Protein AF-0000000071462629 (afdb_homodimer)

Sequence (554 aa):
MDRSAEFRRWKAQCLSKADLSRKGDVDEDVVDLVQLLNEREQFFTTSSCAGRIILLDGNINGIEVQKKNCCWLLVTHRPCVKDDMIAALKKANGDAILKFEPFVLHVQCQQLQDAQILHSVAVDSGFRNSGITVGKRGKIMLAVRSTHGLEVPLSHEGKLMVTEEYIDFLLKIANQKMEENKKRIERFYNCLQHALERETITNSHSKEKINEKNNPYSHRTAFESWIPCHPAALVVLTTRSHASAFMDILNAFFSIISFMASPQFFFLSSPLTVCHIMDRSAEFRRWKAQCLSKADLSRKGDVDEDVVDLVQLLNEREQFFTTSSCAGRIILLDGNINGIEVQKKNCCWLLVTHRPCVKDDMIAALKKANGDAILKFEPFVLHVQCQQLQDAQILHSVAVDSGFRNSGITVGKRGKIMLAVRSTHGLEVPLSHEGKLMVTEEYIDFLLKIANQKMEENKKRIERFYNCLQHALERETITNSHSKEKINEKNNPYSHRTAFESWIPCHPAALVVLTTRSHASAFMDILNAFFSIISFMASPQFFFLSSPLTVCHI

InterPro domains:
  IPR003827 tRNA wybutosine-synthesizing protein [PF02676] (10-193)
  IPR036602 tRNA wybutosine-synthesizing-like superfamily [G3DSA:3.30.1960.10] (1-204)
  IPR036602 tRNA wybutosine-synthesizing-like superfamily [SSF111278] (6-193)

Structure (mmCIF, N/CA/C/O backbone):
data_AF-0000000071462629-model_v1
#
loop_
_entity.id
_entity.type
_entity.pdbx_description
1 polymer 'tRNA wybutosine-synthesizing protein 3 homolog'
#
loop_
_atom_site.group_PDB
_atom_site.id
_atom_site.type_symbol
_atom_site.label_atom_id
_atom_site.label_alt_id
_atom_site.label_comp_id
_atom_site.label_asym_id
_atom_site.label_entity_id
_atom_site.label_seq_id
_atom_site.pdbx_PDB_ins_code
_atom_site.Cartn_x
_atom_site.Cartn_y
_atom_site.Cartn_z
_atom_site.occupancy
_atom_site.B_iso_or_equiv
_atom_site.auth_seq_id
_atom_site.auth_comp_id
_atom_site.auth_asym_id
_atom_site.auth_atom_id
_atom_site.pdbx_PDB_model_num
ATOM 1 N N . MET A 1 1 ? 4.844 23.297 24.375 1 53.97 1 MET A N 1
ATOM 2 C CA . MET A 1 1 ? 6.168 22.75 24.109 1 53.97 1 MET A CA 1
ATOM 3 C C . MET A 1 1 ? 6.617 23.094 22.688 1 53.97 1 MET A C 1
ATOM 5 O O . MET A 1 1 ? 5.789 23.234 21.781 1 53.97 1 MET A O 1
ATOM 9 N N . ASP A 1 2 ? 7.699 23.734 22.469 1 80.38 2 ASP A N 1
ATOM 10 C CA . ASP A 1 2 ? 8.273 24.172 21.203 1 80.38 2 ASP A CA 1
ATOM 11 C C . ASP A 1 2 ? 8.43 22.984 20.234 1 80.38 2 ASP A C 1
ATOM 13 O O . ASP A 1 2 ? 9.344 22.172 20.391 1 80.38 2 ASP A O 1
ATOM 17 N N . ARG A 1 3 ? 7.453 22.734 19.453 1 83.38 3 ARG A N 1
ATOM 18 C CA . ARG A 1 3 ? 7.402 21.625 18.516 1 83.38 3 ARG A CA 1
ATOM 19 C C . ARG A 1 3 ? 8.68 21.547 17.672 1 83.38 3 ARG A C 1
ATOM 21 O O . ARG A 1 3 ? 9.156 20.469 17.344 1 83.38 3 ARG A O 1
ATOM 28 N N . SER A 1 4 ? 9.227 22.625 17.453 1 88.19 4 SER A N 1
ATOM 29 C CA . SER A 1 4 ? 10.445 22.672 16.656 1 88.19 4 SER A CA 1
ATOM 30 C C . SER A 1 4 ? 11.641 22.141 17.422 1 88.19 4 SER A C 1
ATOM 32 O O . SER A 1 4 ? 12.492 21.438 16.859 1 88.19 4 SER A O 1
ATOM 34 N N . ALA A 1 5 ? 11.695 22.5 18.672 1 90.81 5 ALA A N 1
ATOM 35 C CA . ALA A 1 5 ? 12.781 22 19.516 1 90.81 5 ALA A CA 1
ATOM 36 C C . ALA A 1 5 ? 12.703 20.484 19.688 1 90.81 5 ALA A C 1
ATOM 38 O O . ALA A 1 5 ? 13.727 19.797 19.672 1 90.81 5 ALA A O 1
ATOM 39 N N . GLU A 1 6 ? 11.516 20.016 19.828 1 92.5 6 GLU A N 1
ATOM 40 C CA . GLU A 1 6 ? 11.305 18.578 19.969 1 92.5 6 GLU A CA 1
ATOM 41 C C . GLU A 1 6 ? 11.719 17.828 18.703 1 92.5 6 GLU A C 1
ATOM 43 O O . GLU A 1 6 ? 12.336 16.766 18.766 1 92.5 6 GLU A O 1
ATOM 48 N N . PHE A 1 7 ? 11.406 18.391 17.609 1 95.81 7 PHE A N 1
ATOM 49 C CA . PHE A 1 7 ? 11.781 17.797 16.328 1 95.81 7 PHE A CA 1
ATOM 50 C C . PHE A 1 7 ? 13.289 17.703 16.188 1 95.81 7 PHE A C 1
ATOM 52 O O . PHE A 1 7 ? 13.812 16.672 15.766 1 95.81 7 PHE A O 1
ATOM 59 N N . ARG A 1 8 ? 13.953 18.703 16.578 1 94.19 8 ARG A N 1
ATOM 60 C CA . ARG A 1 8 ? 15.414 18.719 16.484 1 94.19 8 ARG A CA 1
ATOM 61 C C . ARG A 1 8 ? 16.031 17.656 17.375 1 94.19 8 ARG A C 1
ATOM 63 O O . ARG A 1 8 ? 17.016 17.031 17.016 1 94.19 8 ARG A O 1
ATOM 70 N N . ARG A 1 9 ? 15.438 17.5 18.484 1 93.5 9 ARG A N 1
ATOM 71 C CA . ARG A 1 9 ? 15.906 16.469 19.406 1 93.5 9 ARG A CA 1
ATOM 72 C C . ARG A 1 9 ? 15.711 15.078 18.812 1 93.5 9 ARG A C 1
ATOM 74 O O . ARG A 1 9 ? 16.625 14.242 18.875 1 93.5 9 ARG A O 1
ATOM 81 N N . TRP A 1 10 ? 14.516 14.867 18.234 1 93.12 10 TRP A N 1
ATOM 82 C CA . TRP A 1 10 ? 14.242 13.594 17.594 1 93.12 10 TRP A CA 1
ATOM 83 C C . TRP A 1 10 ? 15.25 13.32 16.484 1 93.12 10 TRP A C 1
ATOM 85 O O . TRP A 1 10 ? 15.766 12.203 16.359 1 93.12 10 TRP A O 1
ATOM 95 N N . LYS A 1 11 ? 15.5 14.281 15.734 1 95.19 11 LYS A N 1
ATOM 96 C CA . LYS A 1 11 ? 16.422 14.148 14.602 1 95.19 11 LYS A CA 1
ATOM 97 C C . LYS A 1 11 ? 17.828 13.781 15.078 1 95.19 11 LYS A C 1
ATOM 99 O O . LYS A 1 11 ? 18.453 12.859 14.547 1 95.19 11 LYS A O 1
ATOM 104 N N . ALA A 1 12 ? 18.281 14.5 16.016 1 93.56 12 ALA A N 1
ATOM 105 C CA . ALA A 1 12 ? 19.625 14.242 16.547 1 93.56 12 ALA A CA 1
ATOM 106 C C . ALA A 1 12 ? 19.734 12.82 17.094 1 93.56 12 ALA A C 1
ATOM 108 O O . ALA A 1 12 ? 20.719 12.125 16.844 1 93.56 12 ALA A O 1
ATOM 109 N N . GLN A 1 13 ? 18.734 12.43 17.797 1 91.88 13 GLN A N 1
ATOM 110 C CA . GLN A 1 13 ? 18.719 11.094 18.391 1 91.88 13 GLN A CA 1
ATOM 111 C C . GLN A 1 13 ? 18.703 10.016 17.297 1 91.88 13 GLN A C 1
ATOM 113 O O . GLN A 1 13 ? 19.422 9.016 17.406 1 91.88 13 GLN A O 1
ATOM 118 N N . CYS A 1 14 ? 17.922 10.219 16.297 1 90.94 14 CYS A N 1
ATOM 119 C CA . CYS A 1 14 ? 17.781 9.242 15.227 1 90.94 14 CYS A CA 1
ATOM 120 C C . CYS A 1 14 ? 19.062 9.133 14.406 1 90.94 14 CYS A C 1
ATOM 122 O O . CYS A 1 14 ? 19.516 8.031 14.109 1 90.94 14 CYS A O 1
ATOM 124 N N . LEU A 1 15 ? 19.594 10.234 14.094 1 89.88 15 LEU A N 1
ATOM 125 C CA . LEU A 1 15 ? 20.75 10.234 13.203 1 89.88 15 LEU A CA 1
ATOM 126 C C . LEU A 1 15 ? 22 9.766 13.938 1 89.88 15 LEU A C 1
ATOM 128 O O . LEU A 1 15 ? 22.938 9.242 13.32 1 89.88 15 LEU A O 1
ATOM 132 N N . SER A 1 16 ? 22 9.977 15.195 1 84 16 SER A N 1
ATOM 133 C CA . SER A 1 16 ? 23.109 9.469 15.992 1 84 16 SER A CA 1
ATOM 134 C C . SER A 1 16 ? 23.094 7.949 16.062 1 84 16 SER A C 1
ATOM 136 O O . SER A 1 16 ? 24.156 7.312 16.094 1 84 16 SER A O 1
ATOM 138 N N . LYS A 1 17 ? 21.906 7.406 16.094 1 71.06 17 LYS A N 1
ATOM 139 C CA . LYS A 1 17 ? 21.75 5.957 16.109 1 71.06 17 LYS A CA 1
ATOM 140 C C . LYS A 1 17 ? 22.125 5.344 14.766 1 71.06 17 LYS A C 1
ATOM 142 O O . LYS A 1 17 ? 22.672 4.242 14.703 1 71.06 17 LYS A O 1
ATOM 147 N N . ALA A 1 18 ? 21.703 6.008 13.703 1 60.12 18 ALA A N 1
ATOM 148 C CA . ALA A 1 18 ? 22.016 5.539 12.352 1 60.12 18 ALA A CA 1
ATOM 149 C C . ALA A 1 18 ? 23.531 5.426 12.156 1 60.12 18 ALA A C 1
ATOM 151 O O . ALA A 1 18 ? 24 4.527 11.461 1 60.12 18 ALA A O 1
ATOM 152 N N . ASP A 1 19 ? 24.219 6.426 12.719 1 52.97 19 ASP A N 1
ATOM 153 C CA . ASP A 1 19 ? 25.672 6.367 12.719 1 52.97 19 ASP A CA 1
ATOM 154 C C . ASP A 1 19 ? 26.172 5.129 13.453 1 52.97 19 ASP A C 1
ATOM 156 O O . ASP A 1 19 ? 27.203 4.551 13.086 1 52.97 19 ASP A O 1
ATOM 160 N N . LEU A 1 20 ? 25.5 4.805 14.414 1 45.78 20 LEU A N 1
ATOM 161 C CA . LEU A 1 20 ? 25.938 3.641 15.18 1 45.78 20 LEU A CA 1
ATOM 162 C C . LEU A 1 20 ? 25.531 2.348 14.477 1 45.78 20 LEU A C 1
ATOM 164 O O . LEU A 1 20 ? 26.141 1.301 14.695 1 45.78 20 LEU A O 1
ATOM 168 N N . SER A 1 21 ? 24.375 2.422 13.961 1 43 21 SER A N 1
ATOM 169 C CA . SER A 1 21 ? 23.984 1.208 13.258 1 43 21 SER A CA 1
ATOM 170 C C . SER A 1 21 ? 24.703 1.072 11.93 1 43 21 SER A C 1
ATOM 172 O O . SER A 1 21 ? 24.109 1.197 10.867 1 43 21 SER A O 1
ATOM 174 N N . ARG A 1 22 ? 25.797 1.626 11.812 1 40.16 22 ARG A N 1
ATOM 175 C CA . ARG A 1 22 ? 26.609 1.373 10.625 1 40.16 22 ARG A CA 1
ATOM 176 C C . ARG A 1 22 ? 26.281 0.006 10.031 1 40.16 22 ARG A C 1
ATOM 178 O O . ARG A 1 22 ? 26.578 -0.25 8.859 1 40.16 22 ARG A O 1
ATOM 185 N N . LYS A 1 23 ? 26.125 -0.922 10.914 1 39.69 23 LYS A N 1
ATOM 186 C CA . LYS A 1 23 ? 25.891 -2.225 10.297 1 39.69 23 LYS A CA 1
ATOM 187 C C . LYS A 1 23 ? 24.578 -2.232 9.516 1 39.69 23 LYS A C 1
ATOM 189 O O . LYS A 1 23 ? 24.406 -3.023 8.586 1 39.69 23 LYS A O 1
ATOM 194 N N . GLY A 1 24 ? 23.469 -1.681 9.977 1 48.34 24 GLY A N 1
ATOM 195 C CA . GLY A 1 24 ? 22.297 -1.877 9.133 1 48.34 24 GLY A CA 1
ATOM 196 C C . GLY A 1 24 ? 22.297 -0.994 7.898 1 48.34 24 GLY A C 1
ATOM 197 O O . GLY A 1 24 ? 22.078 0.215 7.992 1 48.34 24 GLY A O 1
ATOM 198 N N . ASP A 1 25 ? 23.219 -1.252 7.035 1 59.03 25 ASP A N 1
ATOM 199 C CA . ASP A 1 25 ? 23.672 -0.715 5.758 1 59.03 25 ASP A CA 1
ATOM 200 C C . ASP A 1 25 ? 22.5 -0.289 4.887 1 59.03 25 ASP A C 1
ATOM 202 O O . ASP A 1 25 ? 21.641 -1.107 4.555 1 59.03 25 ASP A O 1
ATOM 206 N N . VAL A 1 26 ? 22.234 1.077 4.977 1 66.56 26 VAL A N 1
ATOM 207 C CA . VAL A 1 26 ? 21.359 1.609 3.938 1 66.56 26 VAL A CA 1
ATOM 208 C C . VAL A 1 26 ? 21.734 1.015 2.584 1 66.56 26 VAL A C 1
ATOM 210 O O . VAL A 1 26 ? 22.922 0.925 2.248 1 66.56 26 VAL A O 1
ATOM 213 N N . ASP A 1 27 ? 20.766 0.481 2.014 1 81.19 27 ASP A N 1
ATOM 214 C CA . ASP A 1 27 ? 20.969 -0.064 0.675 1 81.19 27 ASP A CA 1
ATOM 215 C C . ASP A 1 27 ? 21.688 0.937 -0.223 1 81.19 27 ASP A C 1
ATOM 217 O O . ASP A 1 27 ? 21.375 2.131 -0.202 1 81.19 27 ASP A O 1
ATOM 221 N N . GLU A 1 28 ? 22.672 0.524 -0.847 1 81.44 28 GLU A N 1
ATOM 222 C CA . GLU A 1 28 ? 23.5 1.36 -1.71 1 81.44 28 GLU A CA 1
ATOM 223 C C . GLU A 1 28 ? 22.641 2.154 -2.695 1 81.44 28 GLU A C 1
ATOM 225 O O . GLU A 1 28 ? 22.984 3.289 -3.041 1 81.44 28 GLU A O 1
ATOM 230 N N . ASP A 1 29 ? 21.547 1.664 -2.994 1 87.88 29 ASP A N 1
ATOM 231 C CA . ASP A 1 29 ? 20.703 2.264 -4.031 1 87.88 29 ASP A CA 1
ATOM 232 C C . ASP A 1 29 ? 19.953 3.475 -3.494 1 87.88 29 ASP A C 1
ATOM 234 O O . ASP A 1 29 ? 19.406 4.266 -4.27 1 87.88 29 ASP A O 1
ATOM 238 N N . VAL A 1 30 ? 19.953 3.676 -2.168 1 93.38 30 VAL A N 1
ATOM 239 C CA . VAL A 1 30 ? 19.141 4.789 -1.67 1 93.38 30 VAL A CA 1
ATOM 240 C C . VAL A 1 30 ? 20 5.668 -0.756 1 93.38 30 VAL A C 1
ATOM 242 O O . VAL A 1 30 ? 19.469 6.559 -0.083 1 93.38 30 VAL A O 1
ATOM 245 N N . VAL A 1 31 ? 21.25 5.496 -0.73 1 92.88 31 VAL A N 1
ATOM 246 C CA . VAL A 1 31 ? 22.156 6.215 0.171 1 92.88 31 VAL A CA 1
ATOM 247 C C . VAL A 1 31 ? 22.078 7.715 -0.124 1 92.88 31 VAL A C 1
ATOM 249 O O . VAL A 1 31 ? 21.969 8.531 0.794 1 92.88 31 VAL A O 1
ATOM 252 N N . ASP A 1 32 ? 22.156 8.062 -1.386 1 94.5 32 ASP A N 1
ATOM 253 C CA . ASP A 1 32 ? 22.141 9.469 -1.771 1 94.5 32 ASP A CA 1
ATOM 254 C C . ASP A 1 32 ? 20.812 10.125 -1.381 1 94.5 32 ASP A C 1
ATOM 256 O O . ASP A 1 32 ? 20.797 11.273 -0.923 1 94.5 32 ASP A O 1
ATOM 260 N N . LEU A 1 33 ? 19.797 9.414 -1.562 1 95.94 33 LEU A N 1
ATOM 261 C CA . LEU A 1 33 ? 18.469 9.906 -1.227 1 95.94 33 LEU A CA 1
ATOM 262 C C . LEU A 1 33 ? 18.344 10.164 0.273 1 95.94 33 LEU A C 1
ATOM 264 O O . LEU A 1 33 ? 17.875 11.227 0.691 1 95.94 33 LEU A O 1
ATOM 268 N N . VAL A 1 34 ? 18.797 9.219 1.005 1 95.38 34 VAL A N 1
ATOM 269 C CA . VAL A 1 34 ? 18.734 9.305 2.461 1 95.38 34 VAL A CA 1
ATOM 270 C C . VAL A 1 34 ? 19.609 10.461 2.941 1 95.38 34 VAL A C 1
ATOM 272 O O . VAL A 1 34 ? 19.188 11.242 3.799 1 95.38 34 VAL A O 1
ATOM 275 N N . GLN A 1 35 ? 20.703 10.594 2.387 1 94.38 35 GLN A N 1
ATOM 276 C CA . GLN A 1 35 ? 21.625 11.664 2.76 1 94.38 35 GLN A CA 1
ATOM 277 C C . GLN A 1 35 ? 21.031 13.031 2.42 1 94.38 35 GLN A C 1
ATOM 279 O O . GLN A 1 35 ? 21.109 13.969 3.219 1 94.38 35 GLN A O 1
ATOM 284 N N . LEU A 1 36 ? 20.469 13.117 1.281 1 95.44 36 LEU A N 1
ATOM 285 C CA . LEU A 1 36 ? 19.844 14.367 0.85 1 95.44 36 LEU A CA 1
ATOM 286 C C . LEU A 1 36 ? 18.797 14.82 1.856 1 95.44 36 LEU A C 1
ATOM 288 O O . LEU A 1 36 ? 18.766 15.992 2.246 1 95.44 36 LEU A O 1
ATOM 292 N N . LEU A 1 37 ? 17.984 13.922 2.322 1 96.44 37 LEU A N 1
ATOM 293 C CA . LEU A 1 37 ? 16.906 14.242 3.252 1 96.44 37 LEU A CA 1
ATOM 294 C C . LEU A 1 37 ? 17.469 14.586 4.629 1 96.44 37 LEU A C 1
ATOM 296 O O . LEU A 1 37 ? 17.031 15.57 5.246 1 96.44 37 LEU A O 1
ATOM 300 N N . ASN A 1 38 ? 18.406 13.836 5.031 1 94.88 38 ASN A N 1
ATOM 301 C CA . ASN A 1 38 ? 18.938 14.008 6.379 1 94.88 38 ASN A CA 1
ATOM 302 C C . ASN A 1 38 ? 19.766 15.273 6.496 1 94.88 38 ASN A C 1
ATOM 304 O O . ASN A 1 38 ? 20.016 15.766 7.602 1 94.88 38 ASN A O 1
ATOM 308 N N . GLU A 1 39 ? 20.203 15.797 5.465 1 94.38 39 GLU A N 1
ATOM 309 C CA . GLU A 1 39 ? 20.984 17.031 5.469 1 94.38 39 GLU A CA 1
ATOM 310 C C . GLU A 1 39 ? 20.094 18.25 5.582 1 94.38 39 GLU A C 1
ATOM 312 O O . GLU A 1 39 ? 20.562 19.359 5.883 1 94.38 39 GLU A O 1
ATOM 317 N N . ARG A 1 40 ? 18.891 18.125 5.312 1 94.31 40 ARG A N 1
ATOM 318 C CA . ARG A 1 40 ? 17.938 19.219 5.438 1 94.31 40 ARG A CA 1
ATOM 319 C C . ARG A 1 40 ? 17.375 19.297 6.852 1 94.31 40 ARG A C 1
ATOM 321 O O . ARG A 1 40 ? 17.156 18.266 7.496 1 94.31 40 ARG A O 1
ATOM 328 N N . GLU A 1 41 ? 17.078 20.484 7.285 1 93.94 41 GLU A N 1
ATOM 329 C CA . GLU A 1 41 ? 16.609 20.688 8.656 1 93.94 41 GLU A CA 1
ATOM 330 C C . GLU A 1 41 ? 15.188 20.188 8.836 1 93.94 41 GLU A C 1
ATOM 332 O O . GLU A 1 41 ? 14.797 19.781 9.938 1 93.94 41 GLU A O 1
ATOM 337 N N . GLN A 1 42 ? 14.461 20.109 7.793 1 95.75 42 GLN A N 1
ATOM 338 C CA . GLN A 1 42 ? 13.023 19.875 7.887 1 95.75 42 GLN A CA 1
ATOM 339 C C . GLN A 1 42 ? 12.719 18.375 7.895 1 95.75 42 GLN A C 1
ATOM 341 O O . GLN A 1 42 ? 11.57 17.969 8.125 1 95.75 42 GLN A O 1
ATOM 346 N N . PHE A 1 43 ? 13.82 17.594 7.656 1 96.81 43 PHE A N 1
ATOM 347 C CA . PHE A 1 43 ? 13.539 16.188 7.43 1 96.81 43 PHE A CA 1
ATOM 348 C C . PHE A 1 43 ? 14.57 15.297 8.125 1 96.81 43 PHE A C 1
ATOM 350 O O . PHE A 1 43 ? 15.711 15.719 8.328 1 96.81 43 PHE A O 1
ATOM 357 N N . PHE A 1 44 ? 14.156 14.102 8.445 1 96.94 44 PHE A N 1
ATOM 358 C CA . PHE A 1 44 ? 15.117 13.016 8.641 1 96.94 44 PHE A CA 1
ATOM 359 C C . PHE A 1 44 ? 14.461 11.664 8.414 1 96.94 44 PHE A C 1
ATOM 361 O O . PHE A 1 44 ? 13.266 11.5 8.641 1 96.94 44 PHE A O 1
ATOM 368 N N . THR A 1 45 ? 15.258 10.766 7.91 1 96.69 45 THR A N 1
ATOM 369 C CA . THR A 1 45 ? 14.758 9.43 7.594 1 96.69 45 THR A CA 1
ATOM 370 C C . THR A 1 45 ? 14.812 8.531 8.82 1 96.69 45 THR A C 1
ATOM 372 O O . THR A 1 45 ? 15.766 8.578 9.594 1 96.69 45 THR A O 1
ATOM 375 N N . THR A 1 46 ? 13.719 7.781 9.062 1 95.06 46 THR A N 1
ATOM 376 C CA . THR A 1 46 ? 13.688 6.859 10.195 1 95.06 46 THR A CA 1
ATOM 377 C C . THR A 1 46 ? 13.883 5.422 9.727 1 95.06 46 THR A C 1
ATOM 379 O O . THR A 1 46 ? 14.312 4.566 10.5 1 95.06 46 THR A O 1
ATOM 382 N N . SER A 1 47 ? 13.477 5.082 8.5 1 93.62 47 SER A N 1
ATOM 383 C CA . SER A 1 47 ? 13.672 3.764 7.91 1 93.62 47 SER A CA 1
ATOM 384 C C . SER A 1 47 ? 13.648 3.83 6.387 1 93.62 47 SER A C 1
ATOM 386 O O . SER A 1 47 ? 13.023 4.727 5.812 1 93.62 47 SER A O 1
ATOM 388 N N . SER A 1 48 ? 14.438 2.932 5.738 1 94.62 48 SER A N 1
ATOM 389 C CA . SER A 1 48 ? 14.453 2.867 4.281 1 94.62 48 SER A CA 1
ATOM 390 C C . SER A 1 48 ? 14.75 1.454 3.793 1 94.62 48 SER A C 1
ATOM 392 O O . SER A 1 48 ? 15.469 0.702 4.457 1 94.62 48 SER A O 1
ATOM 394 N N . CYS A 1 49 ? 14.133 1.1 2.703 1 93.88 49 CYS A N 1
ATOM 395 C CA . CYS A 1 49 ? 14.406 -0.133 1.973 1 93.88 49 CYS A CA 1
ATOM 396 C C . CYS A 1 49 ? 14.359 0.104 0.468 1 93.88 49 CYS A C 1
ATOM 398 O O . CYS A 1 49 ? 13.375 0.628 -0.054 1 93.88 49 CYS A O 1
ATOM 400 N N . ALA A 1 50 ? 15.391 -0.281 -0.241 1 95.19 50 ALA A N 1
ATOM 401 C CA . ALA A 1 50 ? 15.484 0.004 -1.671 1 95.19 50 ALA A CA 1
ATOM 402 C C . ALA A 1 50 ? 14.625 -0.962 -2.479 1 95.19 50 ALA A C 1
ATOM 404 O O . ALA A 1 50 ? 14.422 -0.765 -3.68 1 95.19 50 ALA A O 1
ATOM 405 N N . GLY A 1 51 ? 14.078 -1.882 -1.869 1 95.81 51 GLY A N 1
ATOM 406 C CA . GLY A 1 51 ? 13.383 -2.979 -2.523 1 95.81 51 GLY A CA 1
ATOM 407 C C . GLY A 1 51 ? 14.086 -4.312 -2.363 1 95.81 51 GLY A C 1
ATOM 408 O O . GLY A 1 51 ? 15.32 -4.363 -2.283 1 95.81 51 GLY A O 1
ATOM 409 N N . ARG A 1 52 ? 13.25 -5.391 -2.354 1 95.5 52 ARG A N 1
ATOM 410 C CA . ARG A 1 52 ? 13.875 -6.688 -2.146 1 95.5 52 ARG A CA 1
ATOM 411 C C . ARG A 1 52 ? 13 -7.812 -2.684 1 95.5 52 ARG A C 1
ATOM 413 O O . ARG A 1 52 ? 11.781 -7.652 -2.818 1 95.5 52 ARG A O 1
ATOM 420 N N . ILE A 1 53 ? 13.672 -8.844 -3.096 1 97.06 53 ILE A N 1
ATOM 421 C CA . ILE A 1 53 ? 13.039 -10.117 -3.414 1 97.06 53 ILE A CA 1
ATOM 422 C C . ILE A 1 53 ? 13.188 -11.078 -2.24 1 97.06 53 ILE A C 1
ATOM 424 O O . ILE A 1 53 ? 14.289 -11.258 -1.713 1 97.06 53 ILE A O 1
ATOM 428 N N . ILE A 1 54 ? 12.086 -11.664 -1.773 1 96.62 54 ILE A N 1
ATOM 429 C CA . ILE A 1 54 ? 12.109 -12.477 -0.563 1 96.62 54 ILE A CA 1
ATOM 430 C C . ILE A 1 54 ? 11.383 -13.797 -0.81 1 96.62 54 ILE A C 1
ATOM 432 O O . ILE A 1 54 ? 10.422 -13.844 -1.579 1 96.62 54 ILE A O 1
ATOM 436 N N . LEU A 1 55 ? 11.883 -14.844 -0.306 1 96.88 55 LEU A N 1
ATOM 437 C CA . LEU A 1 55 ? 11.203 -16.125 -0.18 1 96.88 55 LEU A CA 1
ATOM 438 C C . LEU A 1 55 ? 10.906 -16.453 1.281 1 96.88 55 LEU A C 1
ATOM 440 O O . LEU A 1 55 ? 11.82 -16.641 2.078 1 96.88 55 LEU A O 1
ATOM 444 N N . LEU A 1 56 ? 9.602 -16.453 1.567 1 95.19 56 LEU A N 1
ATOM 445 C CA . LEU A 1 56 ? 9.156 -16.688 2.938 1 95.19 56 LEU A CA 1
ATOM 446 C C . LEU A 1 56 ? 8.531 -18.078 3.074 1 95.19 56 LEU A C 1
ATOM 448 O O . LEU A 1 56 ? 7.852 -18.547 2.156 1 95.19 56 LEU A O 1
ATOM 452 N N . ASP A 1 57 ? 8.836 -18.641 4.129 1 91.75 57 ASP A N 1
ATOM 453 C CA . ASP A 1 57 ? 8.219 -19.938 4.43 1 91.75 57 ASP A CA 1
ATOM 454 C C . ASP A 1 57 ? 7.297 -19.844 5.641 1 91.75 57 ASP A C 1
ATOM 456 O O . ASP A 1 57 ? 7.742 -19.516 6.742 1 91.75 57 ASP A O 1
ATOM 460 N N . GLY A 1 58 ? 5.996 -19.844 5.395 1 76.88 58 GLY A N 1
ATOM 461 C CA . GLY A 1 58 ? 5.09 -19.766 6.527 1 76.88 58 GLY A CA 1
ATOM 462 C C . GLY A 1 58 ? 4.066 -20.875 6.566 1 76.88 58 GLY A C 1
ATOM 463 O O . GLY A 1 58 ? 4 -21.703 5.648 1 76.88 58 GLY A O 1
ATOM 464 N N . ASN A 1 59 ? 3.568 -21.141 7.809 1 62.75 59 ASN A N 1
ATOM 465 C CA . ASN A 1 59 ? 2.379 -21.969 7.926 1 62.75 59 ASN A CA 1
ATOM 466 C C . ASN A 1 59 ? 1.104 -21.172 7.676 1 62.75 59 ASN A C 1
ATOM 468 O O . ASN A 1 59 ? 0.824 -20.203 8.391 1 62.75 59 ASN A O 1
ATOM 472 N N . ILE A 1 60 ? 0.677 -21.125 6.395 1 53.41 60 ILE A N 1
ATOM 473 C CA . ILE A 1 60 ? -0.5 -20.359 6 1 53.41 60 ILE A CA 1
ATOM 474 C C . ILE A 1 60 ? -1.606 -20.547 7.035 1 53.41 60 ILE A C 1
ATOM 476 O O . ILE A 1 60 ? -2.498 -19.703 7.156 1 53.41 60 ILE A O 1
ATOM 480 N N . ASN A 1 61 ? -1.756 -21.75 7.512 1 48.56 61 ASN A N 1
ATOM 481 C CA . ASN A 1 61 ? -2.926 -21.969 8.352 1 48.56 61 ASN A CA 1
ATOM 482 C C . ASN A 1 61 ? -2.986 -20.984 9.508 1 48.56 61 ASN A C 1
ATOM 484 O O . ASN A 1 61 ? -3.963 -20.953 10.258 1 48.56 61 ASN A O 1
ATOM 488 N N . GLY A 1 62 ? -1.941 -20.469 9.953 1 45.25 62 GLY A N 1
ATOM 489 C CA . GLY A 1 62 ? -2.184 -19.672 11.141 1 45.25 62 GLY A CA 1
ATOM 490 C C . GLY A 1 62 ? -2.707 -18.281 10.82 1 45.25 62 GLY A C 1
ATOM 491 O O . GLY A 1 62 ? -2.246 -17.641 9.875 1 45.25 62 GLY A O 1
ATOM 492 N N . ILE A 1 63 ? -3.947 -18.094 10.984 1 44.25 63 ILE A N 1
ATOM 493 C CA . ILE A 1 63 ? -4.801 -16.938 10.742 1 44.25 63 ILE A CA 1
ATOM 494 C C . ILE A 1 63 ? -3.996 -15.656 10.914 1 44.25 63 ILE A C 1
ATOM 496 O O . ILE A 1 63 ? -4.262 -14.656 10.242 1 44.25 63 ILE A O 1
ATOM 500 N N . GLU A 1 64 ? -3.34 -15.547 12.008 1 42.31 64 GLU A N 1
ATOM 501 C CA . GLU A 1 64 ? -2.799 -14.242 12.352 1 42.31 64 GLU A CA 1
ATOM 502 C C . GLU A 1 64 ? -1.492 -13.969 11.609 1 42.31 64 GLU A C 1
ATOM 504 O O . GLU A 1 64 ? -0.583 -14.805 11.625 1 42.31 64 GLU A O 1
ATOM 509 N N . VAL A 1 65 ? -1.484 -13.328 10.594 1 44.94 65 VAL A N 1
ATOM 510 C CA . VAL A 1 65 ? -0.309 -12.805 9.898 1 44.94 65 VAL A CA 1
ATOM 511 C C . VAL A 1 65 ? 0.806 -12.531 10.906 1 44.94 65 VAL A C 1
ATOM 513 O O . VAL A 1 65 ? 0.93 -11.414 11.414 1 44.94 65 VAL A O 1
ATOM 516 N N . GLN A 1 66 ? 1.026 -13.211 11.875 1 45.62 66 GLN A N 1
ATOM 517 C CA . GLN A 1 66 ? 2.143 -12.828 12.734 1 45.62 66 GLN A CA 1
ATOM 518 C C . GLN A 1 66 ? 3.48 -13.117 12.062 1 45.62 66 GLN A C 1
ATOM 520 O O . GLN A 1 66 ? 3.746 -14.242 11.648 1 45.62 66 GLN A O 1
ATOM 525 N N . LYS A 1 67 ? 4.219 -12.141 11.539 1 50.91 67 LYS A N 1
ATOM 526 C CA . LYS A 1 67 ? 5.613 -12.172 11.117 1 50.91 67 LYS A CA 1
ATOM 527 C C . LYS A 1 67 ? 6.398 -13.234 11.883 1 50.91 67 LYS A C 1
ATOM 529 O O . LYS A 1 67 ? 7.336 -13.828 11.352 1 50.91 67 LYS A O 1
ATOM 534 N N . LYS A 1 68 ? 6.004 -13.555 13.055 1 48.81 68 LYS A N 1
ATOM 535 C CA . LYS A 1 68 ? 6.887 -14.266 13.977 1 48.81 68 LYS A CA 1
ATOM 536 C C . LYS A 1 68 ? 7.098 -15.711 13.523 1 48.81 68 LYS A C 1
ATOM 538 O O . LYS A 1 68 ? 8.148 -16.297 13.797 1 48.81 68 LYS A O 1
ATOM 543 N N . ASN A 1 69 ? 6.078 -16.219 12.742 1 54.66 69 ASN A N 1
ATOM 544 C CA . ASN A 1 69 ? 6.293 -17.641 12.469 1 54.66 69 ASN A CA 1
ATOM 545 C C . ASN A 1 69 ? 6.711 -17.875 11.023 1 54.66 69 ASN A C 1
ATOM 547 O O . ASN A 1 69 ? 6.492 -18.953 10.477 1 54.66 69 ASN A O 1
ATOM 551 N N . CYS A 1 70 ? 7.219 -16.766 10.445 1 65.62 70 CYS A N 1
ATOM 552 C CA . CYS A 1 70 ? 7.68 -16.906 9.07 1 65.62 70 CYS A CA 1
ATOM 553 C C . CYS A 1 70 ? 9.203 -16.953 9.008 1 65.62 70 CYS A C 1
ATOM 555 O O . CYS A 1 70 ? 9.883 -16.203 9.711 1 65.62 70 CYS A O 1
ATOM 557 N N . CYS A 1 71 ? 9.703 -18.078 8.453 1 79.81 71 CYS A N 1
ATOM 558 C CA . CYS A 1 71 ? 11.133 -18.219 8.211 1 79.81 71 CYS A CA 1
ATOM 559 C C . CYS A 1 71 ? 11.516 -17.609 6.863 1 79.81 71 CYS A C 1
ATOM 561 O O . CYS A 1 71 ? 10.844 -17.844 5.855 1 79.81 71 CYS A O 1
ATOM 563 N N . TRP A 1 72 ? 12.508 -16.719 6.945 1 87.25 72 TRP A N 1
ATOM 564 C CA . TRP A 1 72 ? 13.039 -16.141 5.719 1 87.25 72 TRP A CA 1
ATOM 565 C C . TRP A 1 72 ? 14.023 -17.094 5.043 1 87.25 72 TRP A C 1
ATOM 567 O O . TRP A 1 72 ? 15.133 -17.297 5.535 1 87.25 72 TRP A O 1
ATOM 577 N N . LEU A 1 73 ? 13.594 -17.609 3.984 1 91.94 73 LEU A N 1
ATOM 578 C CA . LEU A 1 73 ? 14.438 -18.562 3.275 1 91.94 73 LEU A CA 1
ATOM 579 C C . LEU A 1 73 ? 15.453 -17.859 2.396 1 91.94 73 LEU A C 1
ATOM 581 O O . LEU A 1 73 ? 16.562 -18.359 2.186 1 91.94 73 LEU A O 1
ATOM 585 N N . LEU A 1 74 ? 15.086 -16.766 1.812 1 94.56 74 LEU A N 1
ATOM 586 C CA . LEU A 1 74 ? 15.93 -15.969 0.927 1 94.56 74 LEU A CA 1
ATOM 587 C C . LEU A 1 74 ? 15.531 -14.5 0.959 1 94.56 74 LEU A C 1
ATOM 589 O O . LEU A 1 74 ? 14.344 -14.172 0.935 1 94.56 74 LEU A O 1
ATOM 593 N N . VAL A 1 75 ? 16.5 -13.625 1.107 1 94.56 75 VAL A N 1
ATOM 594 C CA . VAL A 1 75 ? 16.328 -12.188 0.977 1 94.56 75 VAL A CA 1
ATOM 595 C C . VAL A 1 75 ? 17.438 -11.602 0.12 1 94.56 75 VAL A C 1
ATOM 597 O O . VAL A 1 75 ? 18.625 -11.867 0.363 1 94.56 75 VAL A O 1
ATOM 600 N N . THR A 1 76 ? 17.078 -10.914 -0.921 1 94.81 76 THR A N 1
ATOM 601 C CA . THR A 1 76 ? 18.094 -10.242 -1.727 1 94.81 76 THR A CA 1
ATOM 602 C C . THR A 1 76 ? 17.594 -8.875 -2.184 1 94.81 76 THR A C 1
ATOM 604 O O . THR A 1 76 ? 16.422 -8.711 -2.541 1 94.81 76 THR A O 1
ATOM 607 N N . HIS A 1 77 ? 18.469 -7.922 -2.162 1 93.06 77 HIS A N 1
ATOM 608 C CA . HIS A 1 77 ? 18.188 -6.57 -2.635 1 93.06 77 HIS A CA 1
ATOM 609 C C . HIS A 1 77 ? 18.688 -6.371 -4.062 1 93.06 77 HIS A C 1
ATOM 611 O O . HIS A 1 77 ? 18.641 -5.262 -4.594 1 93.06 77 HIS A O 1
ATOM 617 N N . ARG A 1 78 ? 19.219 -7.402 -4.676 1 92.62 78 ARG A N 1
ATOM 618 C CA . ARG A 1 78 ? 19.703 -7.457 -6.051 1 92.62 78 ARG A CA 1
ATOM 619 C C . ARG A 1 78 ? 18.906 -8.453 -6.879 1 92.62 78 ARG A C 1
ATOM 621 O O . ARG A 1 78 ? 18.109 -9.219 -6.336 1 92.62 78 ARG A O 1
ATOM 628 N N . PRO A 1 79 ? 19.078 -8.344 -8.164 1 94.5 79 PRO A N 1
ATOM 629 C CA . PRO A 1 79 ? 18.375 -9.344 -8.969 1 94.5 79 PRO A CA 1
ATOM 630 C C . PRO A 1 79 ? 18.672 -10.773 -8.516 1 94.5 79 PRO A C 1
ATOM 632 O O . PRO A 1 79 ? 19.797 -11.094 -8.156 1 94.5 79 PRO A O 1
ATOM 635 N N . CYS A 1 80 ? 17.688 -11.578 -8.523 1 95.94 80 CYS A N 1
ATOM 636 C CA . CYS A 1 80 ? 17.781 -12.93 -7.988 1 95.94 80 CYS A CA 1
ATOM 637 C C . CYS A 1 80 ? 18.109 -13.93 -9.094 1 95.94 80 CYS A C 1
ATOM 639 O O . CYS A 1 80 ? 17.547 -13.859 -10.18 1 95.94 80 CYS A O 1
ATOM 641 N N . VAL A 1 81 ? 18.953 -14.812 -8.742 1 95.44 81 VAL A N 1
ATOM 642 C CA . VAL A 1 81 ? 19.359 -15.859 -9.688 1 95.44 81 VAL A CA 1
ATOM 643 C C . VAL A 1 81 ? 18.562 -17.125 -9.414 1 95.44 81 VAL A C 1
ATOM 645 O O . VAL A 1 81 ? 18.281 -17.469 -8.258 1 95.44 81 VAL A O 1
ATOM 648 N N . LYS A 1 82 ? 18.328 -17.859 -10.414 1 95.81 82 LYS A N 1
ATOM 649 C CA . LYS A 1 82 ? 17.484 -19.047 -10.359 1 95.81 82 LYS A CA 1
ATOM 650 C C . LYS A 1 82 ? 18.047 -20.094 -9.406 1 95.81 82 LYS A C 1
ATOM 652 O O . LYS A 1 82 ? 17.328 -20.656 -8.586 1 95.81 82 LYS A O 1
ATOM 657 N N . ASP A 1 83 ? 19.312 -20.328 -9.508 1 95.81 83 ASP A N 1
ATOM 658 C CA . ASP A 1 83 ? 19.922 -21.391 -8.703 1 95.81 83 ASP A CA 1
ATOM 659 C C . ASP A 1 83 ? 19.781 -21.094 -7.211 1 95.81 83 ASP A C 1
ATOM 661 O O . ASP A 1 83 ? 19.562 -22.016 -6.418 1 95.81 83 ASP A O 1
ATOM 665 N N . ASP A 1 84 ? 19.922 -19.875 -6.859 1 96.31 84 ASP A N 1
ATOM 666 C CA . ASP A 1 84 ? 19.75 -19.484 -5.461 1 96.31 84 ASP A CA 1
ATOM 667 C C . ASP A 1 84 ? 18.312 -19.719 -4.996 1 96.31 84 ASP A C 1
ATOM 669 O O . ASP A 1 84 ? 18.094 -20.203 -3.883 1 96.31 84 ASP A O 1
ATOM 673 N N . MET A 1 85 ? 17.422 -19.438 -5.855 1 96.5 85 MET A N 1
ATOM 674 C CA . MET A 1 85 ? 16.016 -19.594 -5.531 1 96.5 85 MET A CA 1
ATOM 675 C C . MET A 1 85 ? 15.656 -21.062 -5.371 1 96.5 85 MET A C 1
ATOM 677 O O . MET A 1 85 ? 14.992 -21.453 -4.402 1 96.5 85 MET A O 1
ATOM 681 N N . ILE A 1 86 ? 16.109 -21.844 -6.273 1 96 86 ILE A N 1
ATOM 682 C CA . ILE A 1 86 ? 15.82 -23.266 -6.242 1 96 86 ILE A CA 1
ATOM 683 C C . ILE A 1 86 ? 16.422 -23.891 -4.984 1 96 86 ILE A C 1
ATOM 685 O O . ILE A 1 86 ? 15.781 -24.703 -4.316 1 96 86 ILE A O 1
ATOM 689 N N . ALA A 1 87 ? 17.609 -23.453 -4.676 1 95.88 87 ALA A N 1
ATOM 690 C CA . ALA A 1 87 ? 18.266 -23.953 -3.473 1 95.88 87 ALA A CA 1
ATOM 691 C C . ALA A 1 87 ? 17.484 -23.578 -2.221 1 95.88 87 ALA A C 1
ATOM 693 O O . ALA A 1 87 ? 17.328 -24.391 -1.31 1 95.88 87 ALA A O 1
ATOM 694 N N . ALA A 1 88 ? 17.016 -22.406 -2.168 1 95.5 88 ALA A N 1
ATOM 695 C CA . ALA A 1 88 ? 16.234 -21.938 -1.03 1 95.5 88 ALA A CA 1
ATOM 696 C C . ALA A 1 88 ? 14.906 -22.688 -0.917 1 95.5 88 ALA A C 1
ATOM 698 O O . ALA A 1 88 ? 14.477 -23.047 0.185 1 95.5 88 ALA A O 1
ATOM 699 N N . LEU A 1 89 ? 14.32 -22.953 -2.033 1 95.19 89 LEU A N 1
ATOM 700 C CA . LEU A 1 89 ? 13.023 -23.625 -2.068 1 95.19 89 LEU A CA 1
ATOM 701 C C . LEU A 1 89 ? 13.133 -25.047 -1.557 1 95.19 89 LEU A C 1
ATOM 703 O O . LEU A 1 89 ? 12.172 -25.594 -0.997 1 95.19 89 LEU A O 1
ATOM 707 N N . LYS A 1 90 ? 14.227 -25.625 -1.742 1 93.62 90 LYS A N 1
ATOM 708 C CA . LYS A 1 90 ? 14.445 -27 -1.275 1 93.62 90 LYS A CA 1
ATOM 709 C C . LYS A 1 90 ? 14.383 -27.078 0.248 1 93.62 90 LYS A C 1
ATOM 711 O O . LYS A 1 90 ? 14.133 -28.141 0.812 1 93.62 90 LYS A O 1
ATOM 716 N N . LYS A 1 91 ? 14.594 -25.938 0.871 1 91.62 91 LYS A N 1
ATOM 717 C CA . LYS A 1 91 ? 14.57 -25.875 2.33 1 91.62 91 LYS A CA 1
ATOM 718 C C . LYS A 1 91 ? 13.164 -25.594 2.85 1 91.62 91 LYS A C 1
ATOM 720 O O . LYS A 1 91 ? 12.93 -25.594 4.062 1 91.62 91 LYS A O 1
ATOM 725 N N . ALA A 1 92 ? 12.266 -25.359 1.951 1 91.25 92 ALA A N 1
ATOM 726 C CA . ALA A 1 92 ? 10.906 -25 2.359 1 91.25 92 ALA A CA 1
ATOM 727 C C . ALA A 1 92 ? 10.172 -26.203 2.932 1 91.25 92 ALA A C 1
ATOM 729 O O . ALA A 1 92 ? 10.211 -27.297 2.357 1 91.25 92 ALA A O 1
ATOM 730 N N . ASN A 1 93 ? 9.438 -25.984 4.066 1 90.44 93 ASN A N 1
ATOM 731 C CA . ASN A 1 93 ? 8.688 -27.062 4.707 1 90.44 93 ASN A CA 1
ATOM 732 C C . ASN A 1 93 ? 7.199 -26.734 4.785 1 90.44 93 ASN A C 1
ATOM 734 O O . ASN A 1 93 ? 6.391 -27.594 5.133 1 90.44 93 ASN A O 1
ATOM 738 N N . GLY A 1 94 ? 6.875 -25.547 4.562 1 91.94 94 GLY A N 1
ATOM 739 C CA . GLY A 1 94 ? 5.488 -25.125 4.629 1 91.94 94 GLY A CA 1
ATOM 740 C C . GLY A 1 94 ? 4.996 -24.484 3.342 1 91.94 94 GLY A C 1
ATOM 741 O O . GLY A 1 94 ? 5.164 -25.047 2.26 1 91.94 94 GLY A O 1
ATOM 742 N N . ASP A 1 95 ? 4.293 -23.422 3.523 1 92.69 95 ASP A N 1
ATOM 743 C CA . ASP A 1 95 ? 3.766 -22.672 2.389 1 92.69 95 ASP A CA 1
ATOM 744 C C . ASP A 1 95 ? 4.684 -21.516 2.023 1 92.69 95 ASP A C 1
ATOM 746 O O . ASP A 1 95 ? 4.508 -20.391 2.516 1 92.69 95 ASP A O 1
ATOM 750 N N . ALA A 1 96 ? 5.609 -21.844 1.111 1 95.62 96 ALA A N 1
ATOM 751 C CA . ALA A 1 96 ? 6.594 -20.844 0.706 1 95.62 96 ALA A CA 1
ATOM 752 C C . ALA A 1 96 ? 5.98 -19.828 -0.255 1 95.62 96 ALA A C 1
ATOM 754 O O . ALA A 1 96 ? 5.23 -20.203 -1.162 1 95.62 96 ALA A O 1
ATOM 755 N N . ILE A 1 97 ? 6.332 -18.578 -0.027 1 96.38 97 ILE A N 1
ATOM 756 C CA . ILE A 1 97 ? 5.805 -17.484 -0.848 1 96.38 97 ILE A CA 1
ATOM 757 C C . ILE A 1 97 ? 6.957 -16.641 -1.382 1 96.38 97 ILE A C 1
ATOM 759 O O . ILE A 1 97 ? 7.82 -16.203 -0.618 1 96.38 97 ILE A O 1
ATOM 763 N N . LEU A 1 98 ? 7.004 -16.484 -2.695 1 97.31 98 LEU A N 1
ATOM 764 C CA . LEU A 1 98 ? 7.926 -15.547 -3.336 1 97.31 98 LEU A CA 1
ATOM 765 C C . LEU A 1 98 ? 7.316 -14.156 -3.428 1 97.31 98 LEU A C 1
ATOM 767 O O . LEU A 1 98 ? 6.195 -13.992 -3.916 1 97.31 98 LEU A O 1
ATOM 771 N N . LYS A 1 99 ? 8.086 -13.164 -2.979 1 96.62 99 LYS A N 1
ATOM 772 C CA . LYS A 1 99 ? 7.582 -11.797 -2.988 1 96.62 99 LYS A CA 1
ATOM 773 C C . LYS A 1 99 ? 8.617 -10.828 -3.553 1 96.62 99 LYS A C 1
ATOM 775 O O . LYS A 1 99 ? 9.82 -11.023 -3.363 1 96.62 99 LYS A O 1
ATOM 780 N N . PHE A 1 100 ? 8.148 -9.922 -4.281 1 97.06 100 PHE A N 1
ATOM 781 C CA . PHE A 1 100 ? 8.891 -8.695 -4.512 1 97.06 100 PHE A CA 1
ATOM 782 C C . PHE A 1 100 ? 8.305 -7.547 -3.699 1 97.06 100 PHE A C 1
ATOM 784 O O . PHE A 1 100 ? 7.113 -7.238 -3.82 1 97.06 100 PHE A O 1
ATOM 791 N N . GLU A 1 101 ? 9.102 -6.965 -2.875 1 96.06 101 GLU A N 1
ATOM 792 C CA . GLU A 1 101 ? 8.727 -5.785 -2.1 1 96.06 101 GLU A CA 1
ATOM 793 C C . GLU A 1 101 ? 9.453 -4.543 -2.604 1 96.06 101 GLU A C 1
ATOM 795 O O . GLU A 1 101 ? 10.68 -4.477 -2.568 1 96.06 101 GLU A O 1
ATOM 800 N N . PRO A 1 102 ? 8.648 -3.576 -3.016 1 96.31 102 PRO A N 1
ATOM 801 C CA . PRO A 1 102 ? 9.266 -2.377 -3.59 1 96.31 102 PRO A CA 1
ATOM 802 C C . PRO A 1 102 ? 9.844 -1.444 -2.527 1 96.31 102 PRO A C 1
ATOM 804 O O . PRO A 1 102 ? 9.797 -1.76 -1.334 1 96.31 102 PRO A O 1
ATOM 807 N N . PHE A 1 103 ? 10.375 -0.356 -3.09 1 96.62 103 PHE A N 1
ATOM 808 C CA . PHE A 1 103 ? 10.992 0.709 -2.309 1 96.62 103 PHE A CA 1
ATOM 809 C C . PHE A 1 103 ? 10.031 1.221 -1.238 1 96.62 103 PHE A C 1
ATOM 811 O O . PHE A 1 103 ? 8.844 1.42 -1.503 1 96.62 103 PHE A O 1
ATOM 818 N N . VAL A 1 104 ? 10.562 1.369 -0.001 1 96.69 104 VAL A N 1
ATOM 819 C CA . VAL A 1 104 ? 9.828 2.027 1.074 1 96.69 104 VAL A CA 1
ATOM 820 C C . VAL A 1 104 ? 10.742 3.025 1.786 1 96.69 104 VAL A C 1
ATOM 822 O O . VAL A 1 104 ? 11.922 2.752 2.004 1 96.69 104 VAL A O 1
ATOM 825 N N . LEU A 1 105 ? 10.195 4.148 2.174 1 97.31 105 LEU A N 1
ATOM 826 C CA . LEU A 1 105 ? 10.93 5.191 2.885 1 97.31 105 LEU A CA 1
ATOM 827 C C . LEU A 1 105 ? 10.031 5.887 3.904 1 97.31 105 LEU A C 1
ATOM 829 O O . LEU A 1 105 ? 8.906 6.281 3.584 1 97.31 105 LEU A O 1
ATOM 833 N N . HIS A 1 106 ? 10.477 5.941 5.105 1 97.75 106 HIS A N 1
ATOM 834 C CA . HIS A 1 106 ? 9.789 6.688 6.156 1 97.75 106 HIS A CA 1
ATOM 835 C C . HIS A 1 106 ? 10.562 7.941 6.539 1 97.75 106 HIS A C 1
ATOM 837 O O . HIS A 1 106 ? 11.742 7.863 6.891 1 97.75 106 HIS A O 1
ATOM 843 N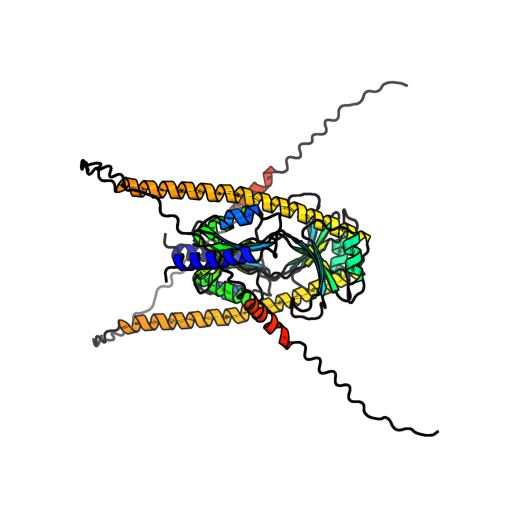 N . VAL A 1 107 ? 9.883 9.07 6.504 1 98 107 VAL A N 1
ATOM 844 C CA . VAL A 1 107 ? 10.5 10.359 6.777 1 98 107 VAL A CA 1
ATOM 845 C C . VAL A 1 107 ? 9.695 11.109 7.832 1 98 107 VAL A C 1
ATOM 847 O O . VAL A 1 107 ? 8.477 11.25 7.703 1 98 107 VAL A O 1
ATOM 850 N N . GLN A 1 108 ? 10.375 11.5 8.852 1 97.94 108 GLN A N 1
ATOM 851 C CA . GLN A 1 108 ? 9.734 12.438 9.766 1 97.94 108 GLN A CA 1
ATOM 852 C C . GLN A 1 108 ? 9.914 13.875 9.297 1 97.94 108 GLN A C 1
ATOM 854 O O . GLN A 1 108 ? 11 14.266 8.875 1 97.94 108 GLN A O 1
ATOM 859 N N . CYS A 1 109 ? 8.844 14.602 9.336 1 97.81 109 CYS A N 1
ATOM 860 C CA . CYS A 1 109 ? 8.844 15.969 8.844 1 97.81 109 CYS A CA 1
ATOM 861 C C . CYS A 1 109 ? 8.594 16.953 9.977 1 97.81 109 CYS A C 1
ATOM 863 O O . CYS A 1 109 ? 7.867 16.656 10.93 1 97.81 109 CYS A O 1
ATOM 865 N N . GLN A 1 110 ? 9.109 18.156 9.844 1 96.88 110 GLN A N 1
ATOM 866 C CA . GLN A 1 110 ? 9 19.172 10.875 1 96.88 110 GLN A CA 1
ATOM 867 C C . GLN A 1 110 ? 7.609 19.797 10.883 1 96.88 110 GLN A C 1
ATOM 869 O O . GLN A 1 110 ? 7.016 20.016 11.945 1 96.88 110 GLN A O 1
ATOM 874 N N . GLN A 1 111 ? 7.152 20.156 9.719 1 95.06 111 GLN A N 1
ATOM 875 C CA . GLN A 1 111 ? 5.836 20.766 9.555 1 95.06 111 GLN A CA 1
ATOM 876 C C . GLN A 1 111 ? 5.008 20 8.523 1 95.06 111 GLN A C 1
ATOM 878 O O . GLN A 1 111 ? 5.555 19.281 7.691 1 95.06 111 GLN A O 1
ATOM 883 N N . LEU A 1 112 ? 3.73 20.203 8.609 1 94.31 112 LEU A N 1
ATOM 884 C CA . LEU A 1 112 ? 2.822 19.547 7.676 1 94.31 112 LEU A CA 1
ATOM 885 C C . LEU A 1 112 ? 3.133 19.938 6.238 1 94.31 112 LEU A C 1
ATOM 887 O O . LEU A 1 112 ? 3.068 19.109 5.332 1 94.31 112 LEU A O 1
ATOM 891 N N . GLN A 1 113 ? 3.469 21.156 6.059 1 93.31 113 GLN A N 1
ATOM 892 C CA . GLN A 1 113 ? 3.781 21.641 4.719 1 93.31 113 GLN A CA 1
ATOM 893 C C . GLN A 1 113 ? 4.973 20.891 4.125 1 93.31 113 GLN A C 1
ATOM 895 O O . GLN A 1 113 ? 5.012 20.625 2.922 1 93.31 113 GLN A O 1
ATOM 900 N N . ASP A 1 114 ? 5.957 20.562 4.938 1 95.06 114 ASP A N 1
ATOM 901 C CA . ASP A 1 114 ? 7.113 19.781 4.5 1 95.06 114 ASP A CA 1
ATOM 902 C C . ASP A 1 114 ? 6.684 18.406 4.004 1 95.06 114 ASP A C 1
ATOM 904 O O . ASP A 1 114 ? 7.137 17.953 2.951 1 95.06 114 ASP A O 1
ATOM 908 N N . ALA A 1 115 ? 5.816 17.797 4.75 1 96.88 115 ALA A N 1
ATOM 909 C CA . ALA A 1 115 ? 5.305 16.484 4.379 1 96.88 115 ALA A CA 1
ATOM 910 C C . ALA A 1 115 ? 4.523 16.547 3.07 1 96.88 115 ALA A C 1
ATOM 912 O O . ALA A 1 115 ? 4.598 15.625 2.25 1 96.88 115 ALA A O 1
ATOM 913 N N . GLN A 1 116 ? 3.799 17.625 2.9 1 95.5 116 GLN A N 1
ATOM 914 C CA . GLN A 1 116 ? 2.998 17.797 1.692 1 95.5 116 GLN A CA 1
ATOM 915 C C . GLN A 1 116 ? 3.885 17.875 0.451 1 95.5 116 GLN A C 1
ATOM 917 O O . GLN A 1 116 ? 3.566 17.266 -0.577 1 95.5 116 GLN A O 1
ATOM 922 N N . ILE A 1 117 ? 4.914 18.547 0.546 1 93.75 117 ILE A N 1
ATOM 923 C CA . ILE A 1 117 ? 5.84 18.703 -0.573 1 93.75 117 ILE A CA 1
ATOM 924 C C . ILE A 1 117 ? 6.438 17.344 -0.93 1 93.75 117 ILE A C 1
ATOM 926 O O . ILE A 1 117 ? 6.426 16.938 -2.096 1 93.75 117 ILE A O 1
ATOM 930 N N . LEU A 1 118 ? 6.93 16.656 0.062 1 96.69 118 LEU A N 1
ATOM 931 C CA . LEU A 1 118 ? 7.527 15.352 -0.169 1 96.69 118 LEU A CA 1
ATOM 932 C C . LEU A 1 118 ? 6.504 14.383 -0.738 1 96.69 118 LEU A C 1
ATOM 934 O O . LEU A 1 118 ? 6.816 13.602 -1.643 1 96.69 118 LEU A O 1
ATOM 938 N N . HIS A 1 119 ? 5.344 14.438 -0.183 1 97.62 119 HIS A N 1
ATOM 939 C CA . HIS A 1 119 ? 4.273 13.555 -0.633 1 97.62 119 HIS A CA 1
ATOM 940 C C . HIS A 1 119 ? 3.959 13.781 -2.109 1 97.62 119 HIS A C 1
ATOM 942 O O . HIS A 1 119 ? 3.828 12.82 -2.873 1 97.62 119 HIS A O 1
ATOM 948 N N . SER A 1 120 ? 3.826 15.008 -2.43 1 95.75 120 SER A N 1
ATOM 949 C CA . SER A 1 120 ? 3.52 15.344 -3.816 1 95.75 120 SER A CA 1
ATOM 950 C C . SER A 1 120 ? 4.602 14.836 -4.762 1 95.75 120 SER A C 1
ATOM 952 O O . SER A 1 120 ? 4.301 14.258 -5.809 1 95.75 120 SER A O 1
ATOM 954 N N . VAL A 1 121 ? 5.805 15.008 -4.418 1 97 121 VAL A N 1
ATOM 955 C CA . VAL A 1 121 ? 6.93 14.555 -5.234 1 97 121 VAL A CA 1
ATOM 956 C C . VAL A 1 121 ? 6.91 13.031 -5.34 1 97 121 VAL A C 1
ATOM 958 O O . VAL A 1 121 ? 7.156 12.477 -6.41 1 97 121 VAL A O 1
ATOM 961 N N . ALA A 1 122 ? 6.641 12.352 -4.242 1 97.88 122 ALA A N 1
ATOM 962 C CA . ALA A 1 122 ? 6.59 10.891 -4.223 1 97.88 122 ALA A CA 1
ATOM 963 C C . ALA A 1 122 ? 5.52 10.367 -5.172 1 97.88 122 ALA A C 1
ATOM 965 O O . ALA A 1 122 ? 5.789 9.5 -6.008 1 97.88 122 ALA A O 1
ATOM 966 N N . VAL A 1 123 ? 4.328 10.914 -5.074 1 96.25 123 VAL A N 1
ATOM 967 C CA . VAL A 1 123 ? 3.205 10.477 -5.898 1 96.25 123 VAL A CA 1
ATOM 968 C C . VAL A 1 123 ? 3.521 10.727 -7.371 1 96.25 123 VAL A C 1
ATOM 970 O O . VAL A 1 123 ? 3.305 9.859 -8.219 1 96.25 123 VAL A O 1
ATOM 973 N N . ASP A 1 124 ? 4.086 11.844 -7.633 1 95.06 124 ASP A N 1
ATOM 974 C CA . ASP A 1 124 ? 4.426 12.211 -9 1 95.06 124 ASP A CA 1
ATOM 975 C C . ASP A 1 124 ? 5.531 11.312 -9.555 1 95.06 124 ASP A C 1
ATOM 977 O O . ASP A 1 124 ? 5.703 11.203 -10.773 1 95.06 124 ASP A O 1
ATOM 981 N N . SER A 1 125 ? 6.277 10.727 -8.68 1 96.5 125 SER A N 1
ATOM 982 C CA . SER A 1 125 ? 7.387 9.867 -9.094 1 96.5 125 SER A CA 1
ATOM 983 C C . SER A 1 125 ? 6.953 8.414 -9.195 1 96.5 125 SER A C 1
ATOM 985 O O . SER A 1 125 ? 7.781 7.523 -9.422 1 96.5 125 SER A O 1
ATOM 987 N N . GLY A 1 126 ? 5.699 8.148 -8.984 1 95.44 126 GLY A N 1
ATOM 988 C CA . GLY A 1 126 ? 5.188 6.801 -9.164 1 95.44 126 GLY A CA 1
ATOM 989 C C . GLY A 1 126 ? 4.887 6.098 -7.852 1 95.44 126 GLY A C 1
ATOM 990 O O . GLY A 1 126 ? 4.457 4.941 -7.844 1 95.44 126 GLY A O 1
ATOM 991 N N . PHE A 1 127 ? 5.094 6.707 -6.742 1 97.31 127 PHE A N 1
ATOM 992 C CA . PHE A 1 127 ? 4.797 6.121 -5.438 1 97.31 127 PHE A CA 1
ATOM 993 C C . PHE A 1 127 ? 3.412 6.539 -4.961 1 97.31 127 PHE A C 1
ATOM 995 O O . PHE A 1 127 ? 3.281 7.234 -3.947 1 97.31 127 PHE A O 1
ATOM 1002 N N . ARG A 1 128 ? 2.398 5.918 -5.512 1 94.88 128 ARG A N 1
ATOM 1003 C CA . ARG A 1 128 ? 1.021 6.387 -5.406 1 94.88 128 ARG A CA 1
ATOM 1004 C C . ARG A 1 128 ? 0.364 5.871 -4.133 1 94.88 128 ARG A C 1
ATOM 1006 O O . ARG A 1 128 ? -0.746 6.281 -3.787 1 94.88 128 ARG A O 1
ATOM 1013 N N . ASN A 1 129 ? 1.05 4.98 -3.4 1 96.06 129 ASN A N 1
ATOM 1014 C CA . ASN A 1 129 ? 0.522 4.457 -2.145 1 96.06 129 ASN A CA 1
ATOM 1015 C C . ASN A 1 129 ? 1.1 5.199 -0.942 1 96.06 129 ASN A C 1
ATOM 1017 O O . ASN A 1 129 ? 0.973 4.738 0.194 1 96.06 129 ASN A O 1
ATOM 1021 N N . SER A 1 130 ? 1.711 6.32 -1.222 1 98 130 SER A N 1
ATOM 1022 C CA . SER A 1 130 ? 2.328 7.109 -0.163 1 98 130 SER A CA 1
ATOM 1023 C C . SER A 1 130 ? 1.277 7.844 0.664 1 98 130 SER A C 1
ATOM 1025 O O . SER A 1 130 ? 0.171 8.102 0.185 1 98 130 SER A O 1
ATOM 1027 N N . GLY A 1 131 ? 1.671 8.156 1.896 1 97.62 131 GLY A N 1
ATOM 1028 C CA . GLY A 1 131 ? 0.723 8.836 2.764 1 97.62 131 GLY A CA 1
ATOM 1029 C C . GLY A 1 131 ? 1.37 9.445 3.996 1 97.62 131 GLY A C 1
ATOM 1030 O O . GLY A 1 131 ? 2.432 8.992 4.43 1 97.62 131 GLY A O 1
ATOM 1031 N N . ILE A 1 132 ? 0.674 10.422 4.539 1 97.88 132 ILE A N 1
ATOM 1032 C CA . ILE A 1 132 ? 1.127 11.125 5.734 1 97.88 132 ILE A CA 1
ATOM 1033 C C . ILE A 1 132 ? 0.402 10.586 6.961 1 97.88 132 ILE A C 1
ATOM 1035 O O . ILE A 1 132 ? -0.781 10.242 6.891 1 97.88 132 ILE A O 1
ATOM 1039 N N . THR A 1 133 ? 1.105 10.453 8.039 1 96.88 133 THR A N 1
ATOM 1040 C CA . THR A 1 133 ? 0.528 10.164 9.344 1 96.88 133 THR A CA 1
ATOM 1041 C C . THR A 1 133 ? 0.872 11.266 10.344 1 96.88 133 THR A C 1
ATOM 1043 O O . THR A 1 133 ? 2.02 11.711 10.414 1 96.88 133 THR A O 1
ATOM 1046 N N . VAL A 1 134 ? -0.138 11.742 11.023 1 94.38 134 VAL A N 1
ATOM 1047 C CA . VAL A 1 134 ? 0.061 12.695 12.102 1 94.38 134 VAL A CA 1
ATOM 1048 C C . VAL A 1 134 ? -0.301 12.047 13.438 1 94.38 134 VAL A C 1
ATOM 1050 O O . VAL A 1 134 ? -1.463 11.711 13.68 1 94.38 134 VAL A O 1
ATOM 1053 N N . GLY A 1 135 ? 0.673 11.867 14.25 1 89 135 GLY A N 1
ATOM 1054 C CA . GLY A 1 135 ? 0.471 11.219 15.531 1 89 135 GLY A CA 1
ATOM 1055 C C . GLY A 1 135 ? -0.26 12.094 16.531 1 89 135 GLY A C 1
ATOM 1056 O O . GLY A 1 135 ? -0.472 13.281 16.297 1 89 135 GLY A O 1
ATOM 1057 N N . LYS A 1 136 ? -0.62 11.492 17.641 1 82.06 136 LYS A N 1
ATOM 1058 C CA . LYS A 1 136 ? -1.362 12.18 18.688 1 82.06 136 LYS A CA 1
ATOM 1059 C C . LYS A 1 136 ? -0.569 13.359 19.234 1 82.06 136 LYS A C 1
ATOM 1061 O O . LYS A 1 136 ? -1.144 14.398 19.562 1 82.06 136 LYS A O 1
ATOM 1066 N N . ARG A 1 137 ? 0.736 13.242 19.312 1 83.25 137 ARG A N 1
ATOM 1067 C CA . ARG A 1 137 ? 1.581 14.305 19.844 1 83.25 137 ARG A CA 1
ATOM 1068 C C . ARG A 1 137 ? 2.039 15.258 18.734 1 83.25 137 ARG A C 1
ATOM 1070 O O . ARG A 1 137 ? 2.955 16.047 18.938 1 83.25 137 ARG A O 1
ATOM 1077 N N . GLY A 1 138 ? 1.55 15.008 17.594 1 87.25 138 GLY A N 1
ATOM 1078 C CA . GLY A 1 138 ? 1.817 15.938 16.516 1 87.25 138 GLY A CA 1
ATOM 1079 C C . GLY A 1 138 ? 2.971 15.5 15.625 1 87.25 138 GLY A C 1
ATOM 1080 O O . GLY A 1 138 ? 3.389 16.25 14.734 1 87.25 138 GLY A O 1
ATOM 1081 N N . LYS A 1 139 ? 3.553 14.359 15.953 1 94.06 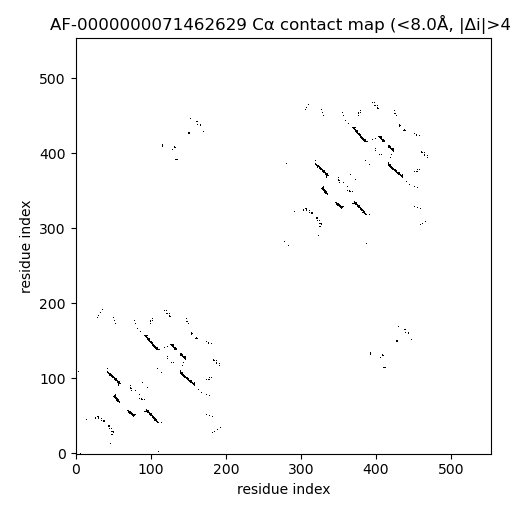139 LYS A N 1
ATOM 1082 C CA . LYS A 1 139 ? 4.609 13.836 15.094 1 94.06 139 LYS A CA 1
ATOM 1083 C C . LYS A 1 139 ? 4.102 13.602 13.672 1 94.06 139 LYS A C 1
ATOM 1085 O O . LYS A 1 139 ? 3.082 12.93 13.477 1 94.06 139 LYS A O 1
ATOM 1090 N N . ILE A 1 140 ? 4.812 14.172 12.695 1 96.94 140 ILE A N 1
ATOM 1091 C CA . ILE A 1 140 ? 4.398 14.062 11.305 1 96.94 140 ILE A CA 1
ATOM 1092 C C . ILE A 1 140 ? 5.328 13.109 10.562 1 96.94 140 ILE A C 1
ATOM 1094 O O . ILE A 1 140 ? 6.531 13.352 10.461 1 96.94 140 ILE A O 1
ATOM 1098 N N . MET A 1 141 ? 4.754 12.039 10.031 1 97.88 141 MET A N 1
ATOM 1099 C CA . MET A 1 141 ? 5.516 11.031 9.297 1 97.88 141 MET A CA 1
ATOM 1100 C C . MET A 1 141 ? 5.016 10.898 7.863 1 97.88 141 MET A C 1
ATOM 1102 O O . MET A 1 141 ? 3.807 10.914 7.621 1 97.88 141 MET A O 1
ATOM 1106 N N . LEU A 1 142 ? 5.922 10.797 6.957 1 98.38 142 LEU A N 1
ATOM 1107 C CA . LEU A 1 142 ? 5.59 10.43 5.582 1 98.38 142 LEU A CA 1
ATOM 1108 C C . LEU A 1 142 ? 6.098 9.031 5.254 1 98.38 142 LEU A C 1
ATOM 1110 O O . LEU A 1 142 ? 7.262 8.719 5.5 1 98.38 142 LEU A O 1
ATOM 1114 N N . ALA A 1 143 ? 5.203 8.219 4.762 1 98.12 143 ALA A N 1
ATOM 1115 C CA . ALA A 1 143 ? 5.582 6.93 4.191 1 98.12 143 ALA A CA 1
ATOM 1116 C C . ALA A 1 143 ? 5.551 6.973 2.668 1 98.12 143 ALA A C 1
ATOM 1118 O O . ALA A 1 143 ? 4.504 7.219 2.068 1 98.12 143 ALA A O 1
ATOM 1119 N N . VAL A 1 144 ? 6.68 6.77 2.045 1 98.12 144 VAL A N 1
ATOM 1120 C CA . VAL A 1 144 ? 6.77 6.641 0.595 1 98.12 144 VAL A CA 1
ATOM 1121 C C . VAL A 1 144 ? 6.656 5.168 0.2 1 98.12 144 VAL A C 1
ATOM 1123 O O . VAL A 1 144 ? 7.48 4.344 0.601 1 98.12 144 VAL A O 1
ATOM 1126 N N . ARG A 1 145 ? 5.633 4.879 -0.529 1 97.69 145 ARG A N 1
ATOM 1127 C CA . ARG A 1 145 ? 5.328 3.492 -0.862 1 97.69 145 ARG A CA 1
ATOM 1128 C C . ARG A 1 145 ? 4.836 3.369 -2.301 1 97.69 145 ARG A C 1
ATOM 1130 O O . ARG A 1 145 ? 4.273 4.316 -2.852 1 97.69 145 ARG A O 1
ATOM 1137 N N . SER A 1 146 ? 5.059 2.219 -2.867 1 95.62 146 SER A N 1
ATOM 1138 C CA . SER A 1 146 ? 4.605 1.907 -4.219 1 95.62 146 SER A CA 1
ATOM 1139 C C . SER A 1 146 ? 3.502 0.854 -4.203 1 95.62 146 SER A C 1
ATOM 1141 O O . SER A 1 146 ? 3.281 0.196 -3.184 1 95.62 146 SER A O 1
ATOM 1143 N N . THR A 1 147 ? 2.752 0.764 -5.32 1 90 147 THR A N 1
ATOM 1144 C CA . THR A 1 147 ? 1.748 -0.279 -5.512 1 90 147 THR A CA 1
ATOM 1145 C C . THR A 1 147 ? 2.348 -1.477 -6.242 1 90 147 THR A C 1
ATOM 1147 O O . THR A 1 147 ? 1.688 -2.508 -6.398 1 90 147 THR A O 1
ATOM 1150 N N . HIS A 1 148 ? 3.535 -1.286 -6.598 1 86.44 148 HIS A N 1
ATOM 1151 C CA . HIS A 1 148 ? 4.27 -2.301 -7.344 1 86.44 148 HIS A CA 1
ATOM 1152 C C . HIS A 1 148 ? 4.629 -3.486 -6.457 1 86.44 148 HIS A C 1
ATOM 1154 O O . HIS A 1 148 ? 5.078 -3.305 -5.32 1 86.44 148 HIS A O 1
ATOM 1160 N N . GLY A 1 149 ? 4.301 -4.758 -6.789 1 91.19 149 GLY A N 1
ATOM 1161 C CA . GLY A 1 149 ? 4.703 -5.883 -5.957 1 91.19 149 GLY A CA 1
ATOM 1162 C C . GLY A 1 149 ? 4.504 -7.227 -6.637 1 91.19 149 GLY A C 1
ATOM 1163 O O . GLY A 1 149 ? 4.246 -7.285 -7.84 1 91.19 149 GLY A O 1
ATOM 1164 N N . LEU A 1 150 ? 4.844 -8.234 -6.059 1 96.5 150 LEU A N 1
ATOM 1165 C CA . LEU A 1 150 ? 4.688 -9.625 -6.453 1 96.5 150 LEU A CA 1
ATOM 1166 C C . LEU A 1 150 ? 4.512 -10.523 -5.23 1 96.5 150 LEU A C 1
ATOM 1168 O O . LEU A 1 150 ? 5.211 -10.359 -4.227 1 96.5 150 LEU A O 1
ATOM 1172 N N . GLU A 1 151 ? 3.547 -11.336 -5.223 1 96.75 151 GLU A N 1
ATOM 1173 C CA . GLU A 1 151 ? 3.299 -12.297 -4.152 1 96.75 151 GLU A CA 1
ATOM 1174 C C . GLU A 1 151 ? 2.771 -13.617 -4.703 1 96.75 151 GLU A C 1
ATOM 1176 O O . GLU A 1 151 ? 1.612 -13.703 -5.117 1 96.75 151 GLU A O 1
ATOM 1181 N N . VAL A 1 152 ? 3.637 -14.625 -4.625 1 97.88 152 VAL A N 1
ATOM 1182 C CA . VAL A 1 152 ? 3.312 -15.859 -5.336 1 97.88 152 VAL A CA 1
ATOM 1183 C C . VAL A 1 152 ? 3.564 -17.062 -4.43 1 97.88 152 VAL A C 1
ATOM 1185 O O . VAL A 1 152 ? 4.715 -17.406 -4.156 1 97.88 152 VAL A O 1
ATOM 1188 N N . PRO A 1 153 ? 2.496 -17.719 -4 1 97.25 153 PRO A N 1
ATOM 1189 C CA . PRO A 1 153 ? 2.695 -18.984 -3.289 1 97.25 153 PRO A CA 1
ATOM 1190 C C . PRO A 1 153 ? 3.309 -20.062 -4.176 1 97.25 153 PRO A C 1
ATOM 1192 O O . PRO A 1 153 ? 2.859 -20.266 -5.305 1 97.25 153 PRO A O 1
ATOM 1195 N N . LEU A 1 154 ? 4.289 -20.75 -3.633 1 97.5 154 LEU A N 1
ATOM 1196 C CA . LEU A 1 154 ? 5.004 -21.688 -4.484 1 97.5 154 LEU A CA 1
ATOM 1197 C C . LEU A 1 154 ? 4.848 -23.125 -3.965 1 97.5 154 LEU A C 1
ATOM 1199 O O . LEU A 1 154 ? 4.992 -24.078 -4.727 1 97.5 154 LEU A O 1
ATOM 1203 N N . SER A 1 155 ? 4.684 -23.234 -2.674 1 95.94 155 SER A N 1
ATOM 1204 C CA . SER A 1 155 ? 4.566 -24.578 -2.102 1 95.94 155 SER A CA 1
ATOM 1205 C C . SER A 1 155 ? 3.385 -24.672 -1.14 1 95.94 155 SER A C 1
ATOM 1207 O O . SER A 1 155 ? 2.881 -23.641 -0.671 1 95.94 155 SER A O 1
ATOM 1209 N N . HIS A 1 156 ? 2.906 -25.828 -0.928 1 94.5 156 HIS A N 1
ATOM 1210 C CA . HIS A 1 156 ? 1.861 -26.141 0.041 1 94.5 156 HIS A CA 1
ATOM 1211 C C . HIS A 1 156 ? 2.287 -27.266 0.967 1 94.5 156 HIS A C 1
ATOM 1213 O O . HIS A 1 156 ? 2.445 -28.406 0.527 1 94.5 156 HIS A O 1
ATOM 1219 N N . GLU A 1 157 ? 2.422 -26.953 2.199 1 91.81 157 GLU A N 1
ATOM 1220 C CA . GLU A 1 157 ? 2.834 -27.938 3.193 1 91.81 157 GLU A CA 1
ATOM 1221 C C . GLU A 1 157 ? 4.098 -28.672 2.752 1 91.81 157 GLU A C 1
ATOM 1223 O O . GLU A 1 157 ? 4.152 -29.906 2.793 1 91.81 157 GLU A O 1
ATOM 1228 N N . GLY A 1 158 ? 4.961 -27.969 2.182 1 90.81 158 GLY A N 1
ATOM 1229 C CA . GLY A 1 158 ? 6.266 -28.516 1.842 1 90.81 158 GLY A CA 1
ATOM 1230 C C . GLY A 1 158 ? 6.344 -29.031 0.42 1 90.81 158 GLY A C 1
ATOM 1231 O O . GLY A 1 158 ? 7.434 -29.312 -0.085 1 90.81 158 GLY A O 1
ATOM 1232 N N . LYS A 1 159 ? 5.246 -29.234 -0.215 1 94.5 159 LYS A N 1
ATOM 1233 C CA . LYS A 1 159 ? 5.23 -29.719 -1.593 1 94.5 159 LYS A CA 1
ATOM 1234 C C . LYS A 1 159 ? 5.285 -28.547 -2.582 1 94.5 159 LYS A C 1
ATOM 1236 O O . LYS A 1 159 ? 4.43 -27.672 -2.553 1 94.5 159 LYS A O 1
ATOM 1241 N N . LEU A 1 160 ? 6.254 -28.641 -3.416 1 95.5 160 LEU A N 1
ATOM 1242 C CA . LEU A 1 160 ? 6.363 -27.625 -4.461 1 95.5 160 LEU A CA 1
ATOM 1243 C C . LEU A 1 160 ? 5.219 -27.75 -5.465 1 95.5 160 LEU A C 1
ATOM 1245 O O . LEU A 1 160 ? 4.996 -28.828 -6.02 1 95.5 160 LEU A O 1
ATOM 1249 N N . MET A 1 161 ? 4.527 -26.641 -5.723 1 96.56 161 MET A N 1
ATOM 1250 C CA . MET A 1 161 ? 3.299 -26.703 -6.508 1 96.56 161 MET A CA 1
ATOM 1251 C C . MET A 1 161 ? 3.547 -26.219 -7.938 1 96.56 161 MET A C 1
ATOM 1253 O O . MET A 1 161 ? 2.645 -26.266 -8.773 1 96.56 161 MET A O 1
ATOM 1257 N N . VAL A 1 162 ? 4.77 -25.828 -8.273 1 97.25 162 VAL A N 1
ATOM 1258 C CA . VAL A 1 162 ? 5.027 -25.234 -9.578 1 97.25 162 VAL A CA 1
ATOM 1259 C C . VAL A 1 162 ? 6.27 -25.875 -10.203 1 97.25 162 VAL A C 1
ATOM 1261 O O . VAL A 1 162 ? 7.012 -26.578 -9.531 1 97.25 162 VAL A O 1
ATOM 1264 N N . THR A 1 163 ? 6.473 -25.625 -11.477 1 96.31 163 THR A N 1
ATOM 1265 C CA . THR A 1 163 ? 7.625 -26.156 -12.188 1 96.31 163 THR A CA 1
ATOM 1266 C C . THR A 1 163 ? 8.812 -25.219 -12.086 1 96.31 163 THR A C 1
ATOM 1268 O O . THR A 1 163 ? 8.648 -24.031 -11.766 1 96.31 163 THR A O 1
ATOM 1271 N N . GLU A 1 164 ? 9.977 -25.703 -12.375 1 95.75 164 GLU A N 1
ATOM 1272 C CA . GLU A 1 164 ? 11.172 -24.875 -12.422 1 95.75 164 GLU A CA 1
ATOM 1273 C C . GLU A 1 164 ? 11.07 -23.828 -13.531 1 95.75 164 GLU A C 1
ATOM 1275 O O . GLU A 1 164 ? 11.594 -22.719 -13.398 1 95.75 164 GLU A O 1
ATOM 1280 N N . GLU A 1 165 ? 10.469 -24.234 -14.57 1 96 165 GLU A N 1
ATOM 1281 C CA . GLU A 1 165 ? 10.242 -23.281 -15.664 1 96 165 GLU A CA 1
ATOM 1282 C C . GLU A 1 165 ? 9.43 -22.094 -15.203 1 96 165 GLU A C 1
ATOM 1284 O O . GLU A 1 165 ? 9.727 -20.953 -15.555 1 96 165 GLU A O 1
ATOM 1289 N N . TYR A 1 166 ? 8.453 -22.359 -14.469 1 97.69 166 TYR A N 1
ATOM 1290 C CA . TYR A 1 166 ? 7.625 -21.281 -13.938 1 97.69 166 TYR A CA 1
ATOM 1291 C C . TYR A 1 166 ? 8.422 -20.406 -12.977 1 97.69 166 TYR A C 1
ATOM 1293 O O . TYR A 1 166 ? 8.258 -19.188 -12.961 1 97.69 166 TYR A O 1
ATOM 1301 N N . ILE A 1 167 ? 9.25 -21 -12.211 1 97.56 167 ILE A N 1
ATOM 1302 C CA . ILE A 1 167 ? 10.094 -20.25 -11.289 1 97.56 167 ILE A CA 1
ATOM 1303 C C . ILE A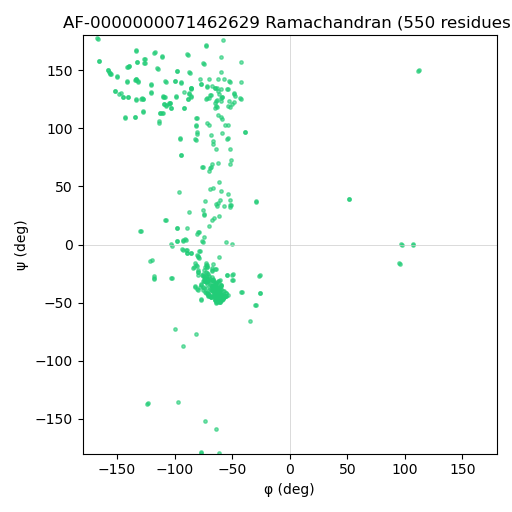 1 167 ? 11 -19.297 -12.07 1 97.56 167 ILE A C 1
ATOM 1305 O O . ILE A 1 167 ? 11.164 -18.141 -11.688 1 97.56 167 ILE A O 1
ATOM 1309 N N . ASP A 1 168 ? 11.539 -19.812 -13.094 1 97 168 ASP A N 1
ATOM 1310 C CA . ASP A 1 168 ? 12.367 -18.969 -13.953 1 97 168 ASP A CA 1
ATOM 1311 C C . ASP A 1 168 ? 11.562 -17.797 -14.5 1 97 168 ASP A C 1
ATOM 1313 O O . ASP A 1 168 ? 12.055 -16.672 -14.539 1 97 168 ASP A O 1
ATOM 1317 N N . PHE A 1 169 ? 10.43 -18.109 -14.938 1 97 169 PHE A N 1
ATOM 1318 C CA . PHE A 1 169 ? 9.516 -17.094 -15.438 1 97 169 PHE A CA 1
ATOM 1319 C C . PHE A 1 169 ? 9.242 -16.031 -14.375 1 97 169 PHE A C 1
ATOM 1321 O O . PHE A 1 169 ? 9.32 -14.836 -14.641 1 97 169 PHE A O 1
ATOM 1328 N N . LEU A 1 170 ? 8.992 -16.438 -13.164 1 97.75 170 LEU A N 1
ATOM 1329 C CA . LEU A 1 170 ? 8.711 -15.539 -12.047 1 97.75 170 LEU A CA 1
ATOM 1330 C C . LEU A 1 170 ? 9.922 -14.664 -11.742 1 97.75 170 LEU A C 1
ATOM 1332 O O . LEU A 1 170 ? 9.773 -13.469 -11.469 1 97.75 170 LEU A O 1
ATOM 1336 N N . LEU A 1 171 ? 11.055 -15.227 -11.789 1 97.88 171 LEU A N 1
ATOM 1337 C CA . LEU A 1 171 ? 12.266 -14.484 -11.469 1 97.88 171 LEU A CA 1
ATOM 1338 C C . LEU A 1 171 ? 12.539 -13.414 -12.516 1 97.88 171 LEU A C 1
ATOM 1340 O O . LEU A 1 171 ? 13.055 -12.344 -12.195 1 97.88 171 LEU A O 1
ATOM 1344 N N . LYS A 1 172 ? 12.227 -13.719 -13.719 1 96.81 172 LYS A N 1
ATOM 1345 C CA . LYS A 1 172 ? 12.328 -12.688 -14.75 1 96.81 172 LYS A CA 1
ATOM 1346 C C . LYS A 1 172 ? 11.414 -11.5 -14.438 1 96.81 172 LYS A C 1
ATOM 1348 O O . LYS A 1 172 ? 11.828 -10.344 -14.539 1 96.81 172 LYS A O 1
ATOM 1353 N N . ILE A 1 173 ? 10.227 -11.797 -14.031 1 96.25 173 ILE A N 1
ATOM 1354 C CA . ILE A 1 173 ? 9.266 -10.758 -13.68 1 96.25 173 ILE A CA 1
ATOM 1355 C C . ILE A 1 173 ? 9.766 -9.984 -12.461 1 96.25 173 ILE A C 1
ATOM 1357 O O . ILE A 1 173 ? 9.766 -8.75 -12.453 1 96.25 173 ILE A O 1
ATOM 1361 N N . ALA A 1 174 ? 10.188 -10.695 -11.453 1 97.44 174 ALA A N 1
ATOM 1362 C CA . ALA A 1 174 ? 10.68 -10.07 -10.234 1 97.44 174 ALA A CA 1
ATOM 1363 C C . ALA A 1 174 ? 11.867 -9.156 -10.523 1 97.44 174 ALA A C 1
ATOM 1365 O O . ALA A 1 174 ? 11.938 -8.039 -10.008 1 97.44 174 ALA A O 1
ATOM 1366 N N . ASN A 1 175 ? 12.75 -9.648 -11.344 1 97.62 175 ASN A N 1
ATOM 1367 C CA . ASN A 1 175 ? 13.93 -8.859 -11.695 1 97.62 175 ASN A CA 1
ATOM 1368 C C . ASN A 1 175 ? 13.555 -7.629 -12.516 1 97.62 175 ASN A C 1
ATOM 1370 O O . ASN A 1 175 ? 14.156 -6.566 -12.367 1 97.62 175 ASN A O 1
ATOM 1374 N N . GLN A 1 176 ? 12.641 -7.781 -13.344 1 96.06 176 GLN A N 1
ATOM 1375 C CA . GLN A 1 176 ? 12.141 -6.633 -14.102 1 96.06 176 GLN A CA 1
ATOM 1376 C C . GLN A 1 176 ? 11.508 -5.602 -13.172 1 96.06 176 GLN A C 1
ATOM 1378 O O . GLN A 1 176 ? 11.711 -4.395 -13.352 1 96.06 176 GLN A O 1
ATOM 1383 N N . LYS A 1 177 ? 10.742 -6.07 -12.227 1 95.94 177 LYS A N 1
ATOM 1384 C CA . LYS A 1 177 ? 10.133 -5.172 -11.25 1 95.94 177 LYS A CA 1
ATOM 1385 C C . LYS A 1 177 ? 11.188 -4.453 -10.422 1 95.94 177 LYS A C 1
ATOM 1387 O O . LYS A 1 177 ? 11.031 -3.277 -10.086 1 95.94 177 LYS A O 1
ATOM 1392 N N . MET A 1 178 ? 12.219 -5.18 -10.117 1 95.5 178 MET A N 1
ATOM 1393 C CA . MET A 1 178 ? 13.336 -4.562 -9.406 1 95.5 178 MET A CA 1
ATOM 1394 C C . MET A 1 178 ? 13.953 -3.439 -10.234 1 95.5 178 MET A C 1
ATOM 1396 O O . MET A 1 178 ? 14.273 -2.375 -9.695 1 95.5 178 MET A O 1
ATOM 1400 N N . GLU A 1 179 ? 14.086 -3.65 -11.477 1 96.06 179 GLU A N 1
ATOM 1401 C CA . GLU A 1 179 ? 14.641 -2.637 -12.375 1 96.06 179 GLU A CA 1
ATOM 1402 C C . GLU A 1 179 ? 13.734 -1.413 -12.445 1 96.06 179 GLU A C 1
ATOM 1404 O O . GLU A 1 179 ? 14.203 -0.278 -12.352 1 96.06 179 GLU A O 1
ATOM 1409 N N . GLU A 1 180 ? 12.461 -1.635 -12.617 1 95.5 180 GLU A N 1
ATOM 1410 C CA . GLU A 1 180 ? 11.508 -0.531 -12.641 1 95.5 180 GLU A CA 1
ATOM 1411 C C . GLU A 1 180 ? 11.516 0.227 -11.312 1 95.5 180 GLU A C 1
ATOM 1413 O O . GLU A 1 180 ? 11.422 1.456 -11.297 1 95.5 180 GLU A O 1
ATOM 1418 N N . ASN A 1 181 ? 11.602 -0.499 -10.281 1 96.25 181 ASN A N 1
ATOM 1419 C CA . ASN A 1 181 ? 11.703 0.089 -8.953 1 96.25 181 ASN A CA 1
ATOM 1420 C C . ASN A 1 181 ? 12.891 1.04 -8.844 1 96.25 181 ASN A C 1
ATOM 1422 O O . ASN A 1 181 ? 12.758 2.152 -8.336 1 96.25 181 ASN A O 1
ATOM 1426 N N . LYS A 1 182 ? 13.992 0.647 -9.352 1 95.44 182 LYS A N 1
ATOM 1427 C CA . LYS A 1 182 ? 15.188 1.485 -9.344 1 95.44 182 LYS A CA 1
ATOM 1428 C C . LYS A 1 182 ? 14.969 2.766 -10.141 1 95.44 182 LYS A C 1
ATOM 1430 O O . LYS A 1 182 ? 15.383 3.848 -9.719 1 95.44 182 LYS A O 1
ATOM 1435 N N . LYS A 1 183 ? 14.328 2.635 -11.211 1 96.12 183 LYS A N 1
ATOM 1436 C CA . LYS A 1 183 ? 14.031 3.799 -12.039 1 96.12 183 LYS A CA 1
ATOM 1437 C C . LYS A 1 183 ? 13.141 4.789 -11.297 1 96.12 183 LYS A C 1
ATOM 1439 O O . LYS A 1 183 ? 13.352 6 -11.367 1 96.12 183 LYS A O 1
ATOM 1444 N N . ARG A 1 184 ? 12.172 4.273 -10.617 1 96.38 184 ARG A N 1
ATOM 1445 C CA . ARG A 1 184 ? 11.266 5.133 -9.867 1 96.38 184 ARG A CA 1
ATOM 1446 C C . ARG A 1 184 ? 12 5.852 -8.742 1 96.38 184 ARG A C 1
ATOM 1448 O O . ARG A 1 184 ? 11.75 7.031 -8.484 1 96.38 184 ARG A O 1
ATOM 1455 N N . ILE A 1 185 ? 12.891 5.121 -8.109 1 97 185 ILE A N 1
ATOM 1456 C CA . ILE A 1 185 ? 13.68 5.719 -7.035 1 97 185 ILE A CA 1
ATOM 1457 C C . ILE A 1 185 ? 14.516 6.871 -7.594 1 97 185 ILE A C 1
ATOM 1459 O O . ILE A 1 185 ? 14.586 7.945 -6.992 1 97 185 ILE A O 1
ATOM 1463 N N . GLU A 1 186 ? 15.125 6.637 -8.727 1 96.88 186 GLU A N 1
ATOM 1464 C CA . GLU A 1 186 ? 15.945 7.664 -9.359 1 96.88 186 GLU A CA 1
ATOM 1465 C C . GLU A 1 186 ? 15.109 8.883 -9.742 1 96.88 186 GLU A C 1
ATOM 1467 O O . GLU A 1 186 ? 15.523 10.023 -9.531 1 96.88 186 GLU A O 1
ATOM 1472 N N . ARG A 1 187 ? 13.984 8.609 -10.266 1 97.12 187 ARG A N 1
ATOM 1473 C CA . ARG A 1 187 ? 13.078 9.703 -10.594 1 97.12 187 ARG A CA 1
ATOM 1474 C C . ARG A 1 187 ? 12.695 10.484 -9.344 1 97.12 187 ARG A C 1
ATOM 1476 O O . ARG A 1 187 ? 12.672 11.719 -9.352 1 97.12 187 ARG A O 1
ATOM 1483 N N . PHE A 1 188 ? 12.391 9.844 -8.32 1 98.06 188 PHE A N 1
ATOM 1484 C CA . PHE A 1 188 ? 12.047 10.469 -7.047 1 98.06 188 PHE A CA 1
ATOM 1485 C C . PHE A 1 188 ? 13.188 11.336 -6.539 1 98.06 188 PHE A C 1
ATOM 1487 O O . PHE A 1 188 ? 12.977 12.484 -6.133 1 98.06 188 PHE A O 1
ATOM 1494 N N . TYR A 1 189 ? 14.375 10.805 -6.578 1 97.38 189 TYR A N 1
ATOM 1495 C CA . TYR A 1 189 ? 15.562 11.523 -6.133 1 97.38 189 TYR A CA 1
ATOM 1496 C C . TYR A 1 189 ? 15.742 12.82 -6.918 1 97.38 189 TYR A C 1
ATOM 1498 O O . TYR A 1 189 ? 15.938 13.883 -6.332 1 97.38 189 TYR A O 1
ATOM 1506 N N . ASN A 1 190 ? 15.594 12.711 -8.195 1 96.62 190 ASN A N 1
ATOM 1507 C CA . ASN A 1 190 ? 15.781 13.875 -9.062 1 96.62 190 ASN A CA 1
ATOM 1508 C C . ASN A 1 190 ? 14.703 14.93 -8.828 1 96.62 190 ASN A C 1
ATOM 1510 O O . ASN A 1 190 ? 15.008 16.109 -8.711 1 96.62 190 ASN A O 1
ATOM 1514 N N . CYS A 1 191 ? 13.477 14.469 -8.703 1 96.31 191 CYS A N 1
ATOM 1515 C CA . CYS A 1 191 ? 12.375 15.383 -8.469 1 96.31 191 CYS A CA 1
ATOM 1516 C C . CYS A 1 191 ? 12.492 16.047 -7.098 1 96.31 191 CYS A C 1
ATOM 1518 O O . CYS A 1 191 ? 12.172 17.219 -6.941 1 96.31 191 CYS A O 1
ATOM 1520 N N . LEU A 1 192 ? 12.945 15.289 -6.199 1 96.19 192 LEU A N 1
ATOM 1521 C CA . LEU A 1 192 ? 13.109 15.805 -4.84 1 96.19 192 LEU A CA 1
ATOM 1522 C C . LEU A 1 192 ? 14.172 16.906 -4.797 1 96.19 192 LEU A C 1
ATOM 1524 O O . LEU A 1 192 ? 13.977 17.922 -4.141 1 96.19 192 LEU A O 1
ATOM 1528 N N . GLN A 1 193 ? 15.266 16.703 -5.434 1 94.88 193 GLN A N 1
ATOM 1529 C CA . GLN A 1 193 ? 16.328 17.703 -5.504 1 94.88 193 GLN A CA 1
ATOM 1530 C C . GLN A 1 193 ? 15.797 19.031 -6.055 1 94.88 193 GLN A C 1
ATOM 1532 O O . GLN A 1 193 ? 16.062 20.094 -5.492 1 94.88 193 GLN A O 1
ATOM 1537 N N . HIS A 1 194 ? 15.008 18.922 -7.016 1 93.69 194 HIS A N 1
ATOM 1538 C CA . HIS A 1 194 ? 14.445 20.109 -7.648 1 93.69 194 HIS A CA 1
ATOM 1539 C C . HIS A 1 194 ? 13.445 20.812 -6.73 1 93.69 194 HIS A C 1
ATOM 1541 O O . HIS A 1 194 ? 13.445 22.031 -6.621 1 93.69 194 HIS A O 1
ATOM 1547 N N . ALA A 1 195 ? 12.641 20 -6.121 1 92.12 195 ALA A N 1
ATOM 1548 C CA . ALA A 1 195 ? 11.609 20.547 -5.25 1 92.12 195 ALA A CA 1
ATOM 1549 C C . ALA A 1 195 ? 12.227 21.25 -4.039 1 92.12 195 ALA A C 1
ATOM 1551 O O . ALA A 1 195 ? 11.766 22.312 -3.631 1 92.12 195 ALA A O 1
ATOM 1552 N N . LEU A 1 196 ? 13.227 20.688 -3.463 1 90.12 196 LEU A N 1
ATOM 1553 C CA . LEU A 1 196 ? 13.852 21.25 -2.266 1 90.12 196 LEU A CA 1
ATOM 1554 C C . LEU A 1 196 ? 14.688 22.484 -2.607 1 90.12 196 LEU A C 1
ATOM 1556 O O . LEU A 1 196 ? 14.836 23.375 -1.781 1 90.12 196 LEU A O 1
ATOM 1560 N N . GLU A 1 197 ? 15.258 22.547 -3.76 1 87.12 197 GLU A N 1
ATOM 1561 C CA . GLU A 1 197 ? 15.984 23.719 -4.211 1 87.12 197 GLU A CA 1
ATOM 1562 C C . GLU A 1 197 ? 15.047 24.906 -4.418 1 87.12 197 GLU A C 1
ATOM 1564 O O . GLU A 1 197 ? 15.391 26.047 -4.082 1 87.12 197 GLU A O 1
ATOM 1569 N N . ARG A 1 198 ? 13.914 24.688 -4.934 1 82.31 198 ARG A N 1
ATOM 1570 C CA . ARG A 1 198 ? 12.93 25.734 -5.168 1 82.31 198 ARG A CA 1
ATOM 1571 C C . ARG A 1 198 ? 12.414 26.297 -3.854 1 82.31 198 ARG A C 1
ATOM 1573 O O . ARG A 1 198 ? 12.18 27.516 -3.746 1 82.31 198 ARG A O 1
ATOM 1580 N N . GLU A 1 199 ? 12.234 25.453 -2.961 1 77.44 199 GLU A N 1
ATOM 1581 C CA . GLU A 1 199 ? 11.742 25.891 -1.659 1 77.44 199 GLU A CA 1
ATOM 1582 C C . GLU A 1 199 ? 12.766 26.766 -0.952 1 77.44 199 GLU A C 1
ATOM 1584 O O . GLU A 1 199 ? 12.406 27.734 -0.288 1 77.44 199 GLU A O 1
ATOM 1589 N N . THR A 1 200 ? 14.008 26.438 -1.061 1 70.44 200 THR A N 1
ATOM 1590 C CA . THR A 1 200 ? 15.07 27.234 -0.449 1 70.44 200 THR A CA 1
ATOM 1591 C C . THR A 1 200 ? 15.133 28.625 -1.082 1 70.44 200 THR A C 1
ATOM 1593 O O . THR A 1 200 ? 15.352 29.625 -0.388 1 70.44 200 THR A O 1
ATOM 1596 N N . ILE A 1 201 ? 14.867 28.609 -2.311 1 65 201 ILE A N 1
ATOM 1597 C CA . ILE A 1 201 ? 14.906 29.875 -3.031 1 65 201 ILE A CA 1
ATOM 1598 C C . ILE A 1 201 ? 13.727 30.75 -2.613 1 65 201 ILE A C 1
ATOM 1600 O O . ILE A 1 201 ? 13.883 31.953 -2.375 1 65 201 ILE A O 1
ATOM 1604 N N . THR A 1 202 ? 12.586 30.125 -2.531 1 66.44 202 THR A N 1
ATOM 1605 C CA . THR A 1 202 ? 11.383 30.859 -2.168 1 66.44 202 THR A CA 1
ATOM 1606 C C . THR A 1 202 ? 11.477 31.375 -0.732 1 66.44 202 THR A C 1
ATOM 1608 O O . THR A 1 202 ? 11.047 32.5 -0.434 1 66.44 202 THR A O 1
ATOM 1611 N N . ASN A 1 203 ? 12.086 30.578 0.107 1 66 203 ASN A N 1
ATOM 1612 C CA . ASN A 1 203 ? 12.227 30.969 1.505 1 66 203 ASN A CA 1
ATOM 1613 C C . ASN A 1 203 ? 13.297 32.031 1.678 1 66 203 ASN A C 1
ATOM 1615 O O . ASN A 1 203 ? 13.203 32.906 2.568 1 66 203 ASN A O 1
ATOM 1619 N N . SER A 1 204 ? 14.43 32 0.904 1 62.28 204 SER A N 1
ATOM 1620 C CA . SER A 1 204 ? 15.469 33.031 0.949 1 62.28 204 SER A CA 1
ATOM 1621 C C . SER A 1 204 ? 14.938 34.375 0.432 1 62.28 204 SER A C 1
ATOM 1623 O O . SER A 1 204 ? 15.289 35.438 0.96 1 62.28 204 SER A O 1
ATOM 1625 N N . HIS A 1 205 ? 14.047 34.219 -0.523 1 57.84 205 HIS A N 1
ATOM 1626 C CA . HIS A 1 205 ? 13.492 35.469 -1.073 1 57.84 205 HIS A CA 1
ATOM 1627 C C . HIS A 1 205 ? 12.461 36.062 -0.128 1 57.84 205 HIS A C 1
ATOM 1629 O O . HIS A 1 205 ? 12.336 37.281 -0.041 1 57.84 205 HIS A O 1
ATOM 1635 N N . SER A 1 206 ? 11.766 35.219 0.52 1 53.09 206 SER A N 1
ATOM 1636 C CA . SER A 1 206 ? 10.789 35.75 1.469 1 53.09 206 SER A CA 1
ATOM 1637 C C . SER A 1 206 ? 11.477 36.344 2.703 1 53.09 206 SER A C 1
ATOM 1639 O O . SER A 1 206 ? 11 37.312 3.287 1 53.09 206 SER A O 1
ATOM 1641 N N . LYS A 1 207 ? 12.609 35.844 3.209 1 52.91 207 LYS A N 1
ATOM 1642 C CA . LYS A 1 207 ? 13.375 36.406 4.316 1 52.91 207 LYS A CA 1
ATOM 1643 C C . LYS A 1 207 ? 14.039 37.719 3.904 1 52.91 207 LYS A C 1
ATOM 1645 O O . LYS A 1 207 ? 14.133 38.656 4.707 1 52.91 207 LYS A O 1
ATOM 1650 N N . GLU A 1 208 ? 14.508 37.844 2.77 1 50.81 208 GLU A N 1
ATOM 1651 C CA . GLU A 1 208 ? 15.125 39.094 2.324 1 50.81 208 GLU A CA 1
ATOM 1652 C C . GLU A 1 208 ? 14.086 40.219 2.209 1 50.81 208 GLU A C 1
ATOM 1654 O O . GLU A 1 208 ? 14.383 41.375 2.502 1 50.81 208 GLU A O 1
ATOM 1659 N N . LYS A 1 209 ? 12.875 39.844 1.947 1 49.88 209 LYS A N 1
ATOM 1660 C CA . LYS A 1 209 ? 11.875 40.906 1.856 1 49.88 209 LYS A CA 1
ATOM 1661 C C . LYS A 1 209 ? 11.484 41.406 3.242 1 49.88 209 LYS A C 1
ATOM 1663 O O . LYS A 1 209 ? 11.086 42.562 3.395 1 49.88 209 LYS A O 1
ATOM 1668 N N . ILE A 1 210 ? 11.602 40.625 4.223 1 47.88 210 ILE A N 1
ATOM 1669 C CA . ILE A 1 210 ? 11.289 41.094 5.559 1 47.88 210 ILE A CA 1
ATOM 1670 C C . ILE A 1 210 ? 12.422 42 6.051 1 47.88 210 ILE A C 1
ATOM 1672 O O . ILE A 1 210 ? 12.164 43.062 6.648 1 47.88 210 ILE A O 1
ATOM 1676 N N . ASN A 1 211 ? 13.609 41.625 5.73 1 45.97 211 ASN A N 1
ATOM 1677 C CA . ASN A 1 211 ? 14.711 42.469 6.195 1 45.97 211 ASN A CA 1
ATOM 1678 C C . ASN A 1 211 ? 14.781 43.781 5.426 1 45.97 211 ASN A C 1
ATOM 1680 O O . ASN A 1 211 ? 15.43 44.75 5.867 1 45.97 211 ASN A O 1
ATOM 1684 N N . GLU A 1 212 ? 14.297 43.688 4.254 1 45.72 212 GLU A N 1
ATOM 1685 C CA . GLU A 1 212 ? 14.406 44.969 3.533 1 45.72 212 GLU A CA 1
ATOM 1686 C C . GLU A 1 212 ? 13.391 45.969 4.043 1 45.72 212 GLU A C 1
ATOM 1688 O O . GLU A 1 212 ? 13.562 47.188 3.855 1 45.72 212 GLU A O 1
ATOM 1693 N N . LYS A 1 213 ? 12.156 45.5 4.523 1 44.97 213 LYS A N 1
ATOM 1694 C CA . LYS A 1 213 ? 11.211 46.531 4.883 1 44.97 213 LYS A CA 1
ATOM 1695 C C . LYS A 1 213 ? 11.648 47.281 6.152 1 44.97 213 LYS A C 1
ATOM 1697 O O . LYS A 1 213 ? 11.172 48.375 6.441 1 44.97 213 LYS A O 1
ATOM 1702 N N . ASN A 1 214 ? 12.422 46.562 7.078 1 38.09 214 ASN A N 1
ATOM 1703 C CA . ASN A 1 214 ? 12.656 47.281 8.32 1 38.09 214 ASN A CA 1
ATOM 1704 C C . ASN A 1 214 ? 13.828 48.25 8.195 1 38.09 214 ASN A C 1
ATOM 1706 O O . ASN A 1 214 ? 14.312 48.781 9.195 1 38.09 214 ASN A O 1
ATOM 1710 N N . ASN A 1 215 ? 14.727 48.062 7.195 1 33.94 215 ASN A N 1
ATOM 1711 C CA . ASN A 1 215 ? 15.906 48.938 7.352 1 33.94 215 ASN A CA 1
ATOM 1712 C C . ASN A 1 215 ? 15.562 50.406 7.145 1 33.94 215 ASN A C 1
ATOM 1714 O O . ASN A 1 215 ? 15.391 50.844 6.008 1 33.94 215 ASN A O 1
ATOM 1718 N N . PRO A 1 216 ? 14.758 50.969 8.055 1 34.81 216 PRO A N 1
ATOM 1719 C CA . PRO A 1 216 ? 14.789 52.438 7.961 1 34.81 216 PRO A CA 1
ATOM 1720 C C . PRO A 1 216 ? 16.203 52.969 7.879 1 34.81 216 PRO A C 1
ATOM 1722 O O . PRO A 1 216 ? 17.156 52.344 8.336 1 34.81 216 PRO A O 1
ATOM 1725 N N . TYR A 1 217 ? 16.609 53.812 6.922 1 31.69 217 TYR A N 1
ATOM 1726 C CA . TYR A 1 217 ? 17.875 54.438 6.547 1 31.69 217 TYR A CA 1
ATOM 1727 C C . TYR A 1 217 ? 18.516 55.125 7.742 1 31.69 217 TYR A C 1
ATOM 1729 O O . TYR A 1 217 ? 18.359 56.344 7.918 1 31.69 217 TYR A O 1
ATOM 1737 N N . SER A 1 218 ? 18.359 54.625 9.055 1 28.5 218 SER A N 1
ATOM 1738 C CA . SER A 1 218 ? 19.047 55.5 10.016 1 28.5 218 SER A CA 1
ATOM 1739 C C . SER A 1 218 ? 20.516 55.656 9.664 1 28.5 218 SER A C 1
ATOM 1741 O O . SER A 1 218 ? 21.203 54.656 9.391 1 28.5 218 SER A O 1
ATOM 1743 N N . HIS A 1 219 ? 21.016 56.75 9.078 1 28.16 219 HIS A N 1
ATOM 1744 C CA . HIS A 1 219 ? 22.297 57.281 8.609 1 28.16 219 HIS A CA 1
ATOM 1745 C C . HIS A 1 219 ? 23.359 57.156 9.695 1 28.16 219 HIS A C 1
ATOM 1747 O O . HIS A 1 219 ? 24.469 57.688 9.531 1 28.16 219 HIS A O 1
ATOM 1753 N N . ARG A 1 220 ? 23.094 56.594 10.938 1 25.31 220 ARG A N 1
ATOM 1754 C CA . ARG A 1 220 ? 24.109 57 11.891 1 25.31 220 ARG A CA 1
ATOM 1755 C C . ARG A 1 220 ? 25.484 56.469 11.508 1 25.31 220 ARG A C 1
ATOM 1757 O O . ARG A 1 220 ? 25.594 55.344 11 1 25.31 220 ARG A O 1
ATOM 1764 N N . THR A 1 221 ? 26.516 57.312 11.328 1 24.73 221 THR A N 1
ATOM 1765 C CA . THR A 1 221 ? 27.953 57.344 11.047 1 24.73 221 THR A CA 1
ATOM 1766 C C . THR A 1 221 ? 28.719 56.438 12.016 1 24.73 221 THR A C 1
ATOM 1768 O O . THR A 1 221 ? 29.953 56.5 12.094 1 24.73 221 THR A O 1
ATOM 1771 N N . ALA A 1 222 ? 28.188 55.281 12.367 1 22.14 222 ALA A N 1
ATOM 1772 C CA . ALA A 1 222 ? 28.859 54.594 13.469 1 22.14 222 ALA A CA 1
ATOM 1773 C C . ALA A 1 222 ? 30.328 54.281 13.117 1 22.14 222 ALA A C 1
ATOM 1775 O O . ALA A 1 222 ? 30.641 53.938 11.977 1 22.14 222 ALA A O 1
ATOM 1776 N N . PHE A 1 223 ? 31.344 54.719 14.008 1 22.14 223 PHE A N 1
ATOM 1777 C CA . PHE A 1 223 ? 32.781 54.75 14.203 1 22.14 223 PHE A CA 1
ATOM 1778 C C . PHE A 1 223 ? 33.344 53.312 14.258 1 22.14 223 PHE A C 1
ATOM 1780 O O . PHE A 1 223 ? 32.812 52.469 14.953 1 22.14 223 PHE A O 1
ATOM 1787 N N . GLU A 1 224 ? 34.094 52.812 13.266 1 20.8 224 GLU A N 1
ATOM 1788 C CA . GLU A 1 224 ? 34.719 51.562 12.82 1 20.8 224 GLU A CA 1
ATOM 1789 C C . GLU A 1 224 ? 35.75 51.094 13.82 1 20.8 224 GLU A C 1
ATOM 1791 O O . GLU A 1 224 ? 36.5 50.156 13.555 1 20.8 224 GLU A O 1
ATOM 1796 N N . SER A 1 225 ? 35.562 51.281 15.195 1 19.64 225 SER A N 1
ATOM 1797 C CA . SER A 1 225 ? 36.844 51 15.852 1 19.64 225 SER A CA 1
ATOM 1798 C C . SER A 1 225 ? 37.25 49.531 15.633 1 19.64 225 SER A C 1
ATOM 1800 O O . SER A 1 225 ? 36.406 48.625 15.742 1 19.64 225 SER A O 1
ATOM 1802 N N . TRP A 1 226 ? 38.406 49.25 14.969 1 20.72 226 TRP A N 1
ATOM 1803 C CA . TRP A 1 226 ? 39.25 48.188 14.422 1 20.72 226 TRP A CA 1
ATOM 1804 C C . TRP A 1 226 ? 39.812 47.312 15.531 1 20.72 226 TRP A C 1
ATOM 1806 O O . TRP A 1 226 ? 40.562 46.375 15.266 1 20.72 226 TRP A O 1
ATOM 1816 N N . ILE A 1 227 ? 39.25 47.188 16.781 1 19.83 227 ILE A N 1
ATOM 1817 C CA . ILE A 1 227 ? 40.25 46.688 17.703 1 19.83 227 ILE A CA 1
ATOM 1818 C C . ILE A 1 227 ? 40.625 45.25 17.344 1 19.83 227 ILE A C 1
ATOM 1820 O O . ILE A 1 227 ? 39.781 44.438 17.094 1 19.83 227 ILE A O 1
ATOM 1824 N N . PRO A 1 228 ? 41.969 44.938 17.375 1 20.09 228 PRO A N 1
ATOM 1825 C CA . PRO A 1 228 ? 42.875 43.875 16.984 1 20.09 228 PRO A CA 1
ATOM 1826 C C . PRO A 1 228 ? 42.781 42.656 17.891 1 20.09 228 PRO A C 1
ATOM 1828 O O . PRO A 1 228 ? 43.594 41.719 17.766 1 20.09 228 PRO A O 1
ATOM 1831 N N . CYS A 1 229 ? 41.625 42.25 18.391 1 18.33 229 CYS A N 1
ATOM 1832 C CA . CYS A 1 229 ? 41.719 41.344 19.531 1 18.33 229 CYS A CA 1
ATOM 1833 C C . CYS A 1 229 ? 42.5 40.062 19.141 1 18.33 229 CYS A C 1
ATOM 1835 O O . CYS A 1 229 ? 42.25 39.5 18.078 1 18.33 229 CYS A O 1
ATOM 1837 N N . HIS A 1 230 ? 43.469 39.656 20.031 1 18.73 230 HIS A N 1
ATOM 1838 C CA . HIS A 1 230 ? 44.625 38.781 20.188 1 18.73 230 HIS A CA 1
ATOM 1839 C C . HIS A 1 230 ? 44.25 37.312 20.078 1 18.73 230 HIS A C 1
ATOM 1841 O O . HIS A 1 230 ? 43.062 36.969 20.234 1 18.73 230 HIS A O 1
ATOM 1847 N N . PRO A 1 231 ? 45.156 36.312 20.672 1 18.11 231 PRO A N 1
ATOM 1848 C CA . PRO A 1 231 ? 45.938 35.156 20.234 1 18.11 231 PRO A CA 1
ATOM 1849 C C . PRO A 1 231 ? 45.219 33.844 20.469 1 18.11 231 PRO A C 1
ATOM 1851 O O . PRO A 1 231 ? 44.156 33.812 21.094 1 18.11 231 PRO A O 1
ATOM 1854 N N . ALA A 1 232 ? 45.969 32.625 21.062 1 17.7 232 ALA A N 1
ATOM 1855 C CA . ALA A 1 232 ? 46.562 31.359 20.688 1 17.7 232 ALA A CA 1
ATOM 1856 C C . ALA A 1 232 ? 45.844 30.203 21.391 1 17.7 232 ALA A C 1
ATOM 1858 O O . ALA A 1 232 ? 45.875 29.062 20.938 1 17.7 232 ALA A O 1
ATOM 1859 N N . ALA A 1 233 ? 45.188 30.219 22.562 1 18.19 233 ALA A N 1
ATOM 1860 C CA . ALA A 1 233 ? 45.531 29.109 23.453 1 18.19 233 ALA A CA 1
ATOM 1861 C C . ALA A 1 233 ? 45 27.781 22.938 1 18.19 233 ALA A C 1
ATOM 1863 O O . ALA A 1 233 ? 43.906 27.75 22.359 1 18.19 233 ALA A O 1
ATOM 1864 N N . LEU A 1 234 ? 45.75 26.516 23.062 1 18.3 234 LEU A N 1
ATOM 1865 C CA . LEU A 1 234 ? 46.125 25.156 22.625 1 18.3 234 LEU A CA 1
ATOM 1866 C C . LEU A 1 234 ? 45.188 24.125 23.266 1 18.3 234 LEU A C 1
ATOM 1868 O O . LEU A 1 234 ? 45.344 22.922 23.062 1 18.3 234 LEU A O 1
ATOM 1872 N N . VAL A 1 235 ? 44.031 24.406 23.875 1 18.3 235 VAL A N 1
ATOM 1873 C CA . VAL A 1 235 ? 43.688 23.344 24.828 1 18.3 235 VAL A CA 1
ATOM 1874 C C . VAL A 1 235 ? 43.469 22.031 24.078 1 18.3 235 VAL A C 1
ATOM 1876 O O . VAL A 1 235 ? 42.75 22 23.078 1 18.3 235 VAL A O 1
ATOM 1879 N N . VAL A 1 236 ? 44.219 20.938 24.453 1 18.08 236 VAL A N 1
ATOM 1880 C CA . VAL A 1 236 ? 44.562 19.547 24.188 1 18.08 236 VAL A CA 1
ATOM 1881 C C . VAL A 1 236 ? 43.344 18.656 24.391 1 18.08 236 VAL A C 1
ATOM 1883 O O . VAL A 1 236 ? 42.625 18.797 25.391 1 18.08 236 VAL A O 1
ATOM 1886 N N . LEU A 1 237 ? 42.906 17.969 23.359 1 18.05 237 LEU A N 1
ATOM 1887 C CA . LEU A 1 237 ? 41.812 17.062 22.984 1 18.05 237 LEU A CA 1
ATOM 1888 C C . LEU A 1 237 ? 41.938 15.75 23.75 1 18.05 237 LEU A C 1
ATOM 1890 O O . LEU A 1 237 ? 42.781 14.914 23.469 1 18.05 237 LEU A O 1
ATOM 1894 N N . THR A 1 238 ? 42.125 15.781 25.078 1 17.78 238 THR A N 1
ATOM 1895 C CA . THR A 1 238 ? 42.406 14.438 25.578 1 17.78 238 THR A CA 1
ATOM 1896 C C . THR A 1 238 ? 41.219 13.516 25.297 1 17.78 238 THR A C 1
ATOM 1898 O O . THR A 1 238 ? 40.062 13.953 25.328 1 17.78 238 THR A O 1
ATOM 1901 N N . THR A 1 239 ? 41.438 12.281 24.672 1 18.61 239 THR A N 1
ATOM 1902 C CA . THR A 1 239 ? 40.875 11.109 24 1 18.61 239 THR A CA 1
ATOM 1903 C C . THR A 1 239 ? 40.094 10.242 24.969 1 18.61 239 THR A C 1
ATOM 1905 O O . THR A 1 239 ? 39.594 9.18 24.594 1 18.61 239 THR A O 1
ATOM 1908 N N . ARG A 1 240 ? 39.688 10.664 26.172 1 17.97 240 ARG A N 1
ATOM 1909 C CA . ARG A 1 240 ? 39.469 9.531 27.062 1 17.97 240 ARG A CA 1
ATOM 1910 C C . ARG A 1 240 ? 38.406 8.586 26.5 1 17.97 240 ARG A C 1
ATOM 1912 O O . ARG A 1 240 ? 37.562 9 25.703 1 17.97 240 ARG A O 1
ATOM 1919 N N . SER A 1 241 ? 38.312 7.191 27 1 19.12 241 SER A N 1
ATOM 1920 C CA . SER A 1 241 ? 38.062 5.762 26.875 1 19.12 241 SER A CA 1
ATOM 1921 C C . SER A 1 241 ? 36.562 5.441 27.094 1 19.12 241 SER A C 1
ATOM 1923 O O . SER A 1 241 ? 36.188 4.273 27.156 1 19.12 241 SER A O 1
ATOM 1925 N N . HIS A 1 242 ? 35.594 6.285 26.844 1 18.98 242 HIS A N 1
ATOM 1926 C CA . HIS A 1 242 ? 34.344 5.852 27.453 1 18.98 242 HIS A CA 1
ATOM 1927 C C . HIS A 1 242 ? 33.812 4.586 26.797 1 18.98 242 HIS A C 1
ATOM 1929 O O . HIS A 1 242 ? 33.312 4.633 25.656 1 18.98 242 HIS A O 1
ATOM 1935 N N . ALA A 1 243 ? 34.375 3.406 26.906 1 19.28 243 ALA A N 1
ATOM 1936 C CA . ALA A 1 243 ? 34.094 2.043 26.453 1 19.28 243 ALA A CA 1
ATOM 1937 C C . ALA A 1 243 ? 32.688 1.602 26.859 1 19.28 243 ALA A C 1
ATOM 1939 O O . ALA A 1 243 ? 32.031 0.861 26.125 1 19.28 243 ALA A O 1
ATOM 1940 N N . SER A 1 244 ? 32.188 1.824 28.031 1 19.8 244 SER A N 1
ATOM 1941 C CA . SER A 1 244 ? 31.391 0.806 28.703 1 19.8 244 SER A CA 1
ATOM 1942 C C . SER A 1 244 ? 29.969 0.766 28.172 1 19.8 244 SER A C 1
ATOM 1944 O O . SER A 1 244 ? 29.188 -0.122 28.516 1 19.8 244 SER A O 1
ATOM 1946 N N . ALA A 1 245 ? 29.516 1.826 27.578 1 20.62 245 ALA A N 1
ATOM 1947 C CA . ALA A 1 245 ? 28.062 1.966 27.641 1 20.62 245 ALA A CA 1
ATOM 1948 C C . ALA A 1 245 ? 27.375 1.019 26.656 1 20.62 245 ALA A C 1
ATOM 1950 O O . ALA A 1 245 ? 26.172 1.082 26.453 1 20.62 245 ALA A O 1
ATOM 1951 N N . PHE A 1 246 ? 28.156 0.16 25.938 1 21.55 246 PHE A N 1
ATOM 1952 C CA . PHE A 1 246 ? 27.578 -0.587 24.828 1 21.55 246 PHE A CA 1
ATOM 1953 C C . PHE A 1 246 ? 26.609 -1.647 25.344 1 21.55 246 PHE A C 1
ATOM 1955 O O . PHE A 1 246 ? 25.656 -2.014 24.656 1 21.55 246 PHE A O 1
ATOM 1962 N N . MET A 1 247 ? 26.812 -2.223 26.547 1 23.25 247 MET A N 1
ATOM 1963 C CA . MET A 1 247 ? 26.203 -3.498 26.906 1 23.25 247 MET A CA 1
ATOM 1964 C C . MET A 1 247 ? 24.688 -3.355 27.047 1 23.25 247 MET A C 1
ATOM 1966 O O . MET A 1 247 ? 23.953 -4.316 26.828 1 23.25 247 MET A O 1
ATOM 1970 N N . ASP A 1 248 ? 24.297 -2.246 27.609 1 23.17 248 ASP A N 1
ATOM 1971 C CA . ASP A 1 248 ? 22.953 -2.295 28.172 1 23.17 248 ASP A CA 1
ATOM 1972 C C . ASP A 1 248 ? 21.891 -2.346 27.062 1 23.17 248 ASP A C 1
ATOM 1974 O O . ASP A 1 248 ? 20.797 -2.879 27.281 1 23.17 248 ASP A O 1
ATOM 1978 N N . ILE A 1 249 ? 22.219 -1.708 25.922 1 24.56 249 ILE A N 1
ATOM 1979 C CA . ILE A 1 249 ? 21.078 -1.555 25.047 1 24.56 249 ILE A CA 1
ATOM 1980 C C . ILE A 1 249 ? 20.703 -2.904 24.422 1 24.56 249 ILE A C 1
ATOM 1982 O O . ILE A 1 249 ? 19.594 -3.1 23.953 1 24.56 249 ILE A O 1
ATOM 1986 N N . LEU A 1 250 ? 21.625 -3.898 24.484 1 25.25 250 LEU A N 1
ATOM 1987 C CA . LEU A 1 250 ? 21.281 -5.176 23.875 1 25.25 250 LEU A CA 1
ATOM 1988 C C . LEU A 1 250 ? 20.141 -5.848 24.625 1 25.25 250 LEU A C 1
ATOM 1990 O O . LEU A 1 250 ? 19.297 -6.52 24.031 1 25.25 250 LEU A O 1
ATOM 1994 N N . ASN A 1 251 ? 20.141 -5.73 25.906 1 26.58 251 ASN A N 1
ATOM 1995 C CA . ASN A 1 251 ? 19.234 -6.535 26.703 1 26.58 251 ASN A CA 1
ATOM 1996 C C . ASN A 1 251 ? 17.766 -6.195 26.406 1 26.58 251 ASN A C 1
ATOM 1998 O O . ASN A 1 251 ? 16.891 -7.023 26.609 1 26.58 251 ASN A O 1
ATOM 2002 N N . ALA A 1 252 ? 17.562 -4.934 26.109 1 23.89 252 ALA A N 1
ATOM 2003 C CA . ALA A 1 252 ? 16.125 -4.625 26.109 1 23.89 252 ALA A CA 1
ATOM 2004 C C . ALA A 1 252 ? 15.422 -5.336 24.953 1 23.89 252 ALA A C 1
ATOM 2006 O O . ALA A 1 252 ? 14.258 -5.719 25.078 1 23.89 252 ALA A O 1
ATOM 2007 N N . PHE A 1 253 ? 16.109 -5.547 23.859 1 25.08 253 PHE A N 1
ATOM 2008 C CA . PHE A 1 253 ? 15.375 -6.117 22.734 1 25.08 253 PHE A CA 1
ATOM 2009 C C . PHE A 1 253 ? 15.078 -7.594 22.969 1 25.08 253 PHE A C 1
ATOM 2011 O O . PHE A 1 253 ? 14.086 -8.125 22.469 1 25.08 253 PHE A O 1
ATOM 2018 N N . PHE A 1 254 ? 15.992 -8.305 23.703 1 25.89 254 PHE A N 1
ATOM 2019 C CA . PHE A 1 254 ? 15.758 -9.742 23.812 1 25.89 254 PHE A CA 1
ATOM 2020 C C . PHE A 1 254 ? 14.57 -10.031 24.719 1 25.89 254 PHE A C 1
ATOM 2022 O O . PHE A 1 254 ? 14.078 -11.156 24.781 1 25.89 254 PHE A O 1
ATOM 2029 N N . SER A 1 255 ? 14.336 -9.188 25.656 1 25.47 255 SER A N 1
ATOM 2030 C CA . SER A 1 255 ? 13.375 -9.695 26.625 1 25.47 255 SER A CA 1
ATOM 2031 C C . SER A 1 255 ? 12.031 -9.992 25.969 1 25.47 255 SER A C 1
ATOM 2033 O O . SER A 1 255 ? 11.164 -10.633 26.578 1 25.47 255 SER A O 1
ATOM 2035 N N . ILE A 1 256 ? 11.703 -9.273 24.953 1 23.2 256 ILE A N 1
ATOM 2036 C CA . ILE A 1 256 ? 10.289 -9.445 24.625 1 23.2 256 ILE A CA 1
ATOM 2037 C C . ILE A 1 256 ? 10.07 -10.812 23.984 1 23.2 256 ILE A C 1
ATOM 2039 O O . ILE A 1 256 ? 8.953 -11.328 23.969 1 23.2 256 ILE A O 1
ATOM 2043 N N . ILE A 1 257 ? 11.156 -11.422 23.469 1 24.41 257 ILE A N 1
ATOM 2044 C CA . ILE A 1 257 ? 10.852 -12.656 22.75 1 24.41 257 ILE A CA 1
ATOM 2045 C C . ILE A 1 257 ? 10.664 -13.797 23.75 1 24.41 257 ILE A C 1
ATOM 2047 O O . ILE A 1 257 ? 10.422 -14.945 23.359 1 24.41 257 ILE A O 1
ATOM 2051 N N . SER A 1 258 ? 10.984 -13.516 25.031 1 22.12 258 SER A N 1
ATOM 2052 C CA . SER A 1 258 ? 11.109 -14.734 25.844 1 22.12 258 SER A CA 1
ATOM 2053 C C . SER A 1 258 ? 9.789 -15.492 25.906 1 22.12 258 SER A C 1
ATOM 2055 O O . SER A 1 258 ? 9.711 -16.547 26.531 1 22.12 258 SER A O 1
ATOM 2057 N N . PHE A 1 259 ? 8.68 -14.852 25.859 1 21.59 259 PHE A N 1
ATOM 2058 C CA . PHE A 1 259 ? 7.602 -15.578 26.531 1 21.59 259 PHE A CA 1
ATOM 2059 C C . PHE A 1 259 ? 7.254 -16.859 25.766 1 21.59 259 PHE A C 1
ATOM 2061 O O . PHE A 1 259 ? 6.508 -17.703 26.25 1 21.59 259 PHE A O 1
ATOM 2068 N N . MET A 1 260 ? 7.582 -17 24.516 1 20.72 260 MET A N 1
ATOM 2069 C CA . MET A 1 260 ? 6.727 -18 23.891 1 20.72 260 MET A CA 1
ATOM 2070 C C . MET A 1 260 ? 7.199 -19.406 24.219 1 20.72 260 MET A C 1
ATOM 2072 O O . MET A 1 260 ? 6.59 -20.391 23.797 1 20.72 260 MET A O 1
ATOM 2076 N N . ALA A 1 261 ? 8.5 -19.578 24.562 1 19.2 261 ALA A N 1
ATOM 2077 C CA . ALA A 1 261 ? 8.938 -20.938 24.234 1 19.2 261 ALA A CA 1
ATOM 2078 C C . ALA A 1 261 ? 8.469 -21.938 25.281 1 19.2 261 ALA A C 1
ATOM 2080 O O . ALA A 1 261 ? 8.852 -23.109 25.25 1 19.2 261 ALA A O 1
ATOM 2081 N N . SER A 1 262 ? 7.578 -21.75 26.281 1 17.72 262 SER A N 1
ATOM 2082 C CA . SER A 1 262 ? 7.676 -22.828 27.25 1 17.72 262 SER A CA 1
ATOM 2083 C C . SER A 1 262 ? 7.227 -24.156 26.656 1 17.72 262 SER A C 1
ATOM 2085 O O . SER A 1 262 ? 6.078 -24.297 26.234 1 17.72 262 SER A O 1
ATOM 2087 N N . PRO A 1 263 ? 8.047 -25.016 25.953 1 20.3 263 PRO A N 1
ATOM 2088 C CA . PRO A 1 263 ? 7.73 -26.359 25.484 1 20.3 263 PRO A CA 1
ATOM 2089 C C . PRO A 1 263 ? 7.414 -27.312 26.625 1 20.3 263 PRO A C 1
ATOM 2091 O O . PRO A 1 263 ? 8.266 -27.578 27.484 1 20.3 263 PRO A O 1
ATOM 2094 N N . GLN A 1 264 ? 6.492 -27.156 27.625 1 18.02 264 GLN A N 1
ATOM 2095 C CA . GLN A 1 264 ? 6.41 -28.188 28.656 1 18.02 264 GLN A CA 1
ATOM 2096 C C . GLN A 1 264 ? 6.273 -29.578 28.031 1 18.02 264 GLN A C 1
ATOM 2098 O O . GLN A 1 264 ? 5.258 -29.891 27.406 1 18.02 264 GLN A O 1
ATOM 2103 N N . PHE A 1 265 ? 7.371 -30.328 27.547 1 18.25 265 PHE A N 1
ATOM 2104 C CA . PHE A 1 265 ? 7.59 -31.688 27.078 1 18.25 265 PHE A CA 1
ATOM 2105 C C . PHE A 1 265 ? 7.285 -32.719 28.172 1 18.25 265 PHE A C 1
ATOM 2107 O O . PHE A 1 265 ? 7.254 -33.906 27.922 1 18.25 265 PHE A O 1
ATOM 2114 N N . PHE A 1 266 ? 7.043 -32.594 29.484 1 18.27 266 PHE A N 1
ATOM 2115 C CA . PHE A 1 266 ? 7.508 -33.75 30.266 1 18.27 266 PHE A CA 1
ATOM 2116 C C . PHE A 1 266 ? 6.684 -35 29.969 1 18.27 266 PHE A C 1
ATOM 2118 O O . PHE A 1 266 ? 5.457 -34.969 30.094 1 18.27 266 PHE A O 1
ATOM 2125 N N . PHE A 1 267 ? 7.18 -35.906 28.953 1 19.33 267 PHE A N 1
ATOM 2126 C CA . PHE A 1 267 ? 6.812 -37.281 28.688 1 19.33 267 PHE A CA 1
ATOM 2127 C C . PHE A 1 267 ? 6.906 -38.094 29.969 1 19.33 267 PHE A C 1
ATOM 2129 O O . PHE A 1 267 ? 7.996 -38.312 30.5 1 19.33 267 PHE A O 1
ATOM 2136 N N . LEU A 1 268 ? 6.082 -37.938 30.984 1 18.38 268 LEU A N 1
ATOM 2137 C CA . LEU A 1 268 ? 6.137 -38.875 32.094 1 18.38 268 LEU A CA 1
ATOM 2138 C C . LEU A 1 268 ? 6.035 -40.312 31.625 1 18.38 268 LEU A C 1
ATOM 2140 O O . LEU A 1 268 ? 5.27 -40.625 30.719 1 18.38 268 LEU A O 1
ATOM 2144 N N . SER A 1 269 ? 7.047 -41.281 31.938 1 18.88 269 SER A N 1
ATOM 2145 C CA . SER A 1 269 ? 7.598 -42.625 31.938 1 18.88 269 SER A CA 1
ATOM 2146 C C . SER A 1 269 ? 6.602 -43.625 32.5 1 18.88 269 SER A C 1
ATOM 2148 O O . SER A 1 269 ? 6.961 -44.781 32.781 1 18.88 269 SER A O 1
ATOM 2150 N N . SER A 1 270 ? 5.273 -43.688 32.438 1 19.33 270 SER A N 1
ATOM 2151 C CA . SER A 1 270 ? 4.773 -44.781 33.281 1 19.33 270 SER A CA 1
ATOM 2152 C C . SER A 1 270 ? 5.273 -46.125 32.781 1 19.33 270 SER A C 1
ATOM 2154 O O . SER A 1 270 ? 5.473 -46.312 31.594 1 19.33 270 SER A O 1
ATOM 2156 N N . PRO A 1 271 ? 5.836 -47.188 33.656 1 20.86 271 PRO A N 1
ATOM 2157 C CA . PRO A 1 271 ? 6.484 -48.5 33.75 1 20.86 271 PRO A CA 1
ATOM 2158 C C . PRO A 1 271 ? 5.621 -49.625 33.188 1 20.86 271 PRO A C 1
ATOM 2160 O O . PRO A 1 271 ? 4.473 -49.781 33.594 1 20.86 271 PRO A O 1
ATOM 2163 N N . LEU A 1 272 ? 5.332 -49.812 31.906 1 19.73 272 LEU A N 1
ATOM 2164 C CA . LEU A 1 272 ? 4.68 -51.094 31.609 1 19.73 272 LEU A CA 1
ATOM 2165 C C . LEU A 1 272 ? 5.48 -52.25 32.188 1 19.73 272 LEU A C 1
ATOM 2167 O O . LEU A 1 272 ? 6.711 -52.281 32.094 1 19.73 272 LEU A O 1
ATOM 2171 N N . THR A 1 273 ? 4.965 -53.125 33.156 1 20.66 273 THR A N 1
ATOM 2172 C CA . THR A 1 273 ? 5.145 -54.438 33.719 1 20.66 273 THR A CA 1
ATOM 2173 C C . THR A 1 273 ? 5.422 -55.5 32.656 1 20.66 273 THR A C 1
ATOM 2175 O O . THR A 1 273 ? 4.945 -55.344 31.516 1 20.66 273 THR A O 1
ATOM 2178 N N . VAL A 1 274 ? 6.41 -56.562 32.875 1 21.83 274 VAL A N 1
ATOM 2179 C CA . VAL A 1 274 ? 7.207 -57.719 32.531 1 21.83 274 VAL A CA 1
ATOM 2180 C C . VAL A 1 274 ? 6.285 -58.906 32.281 1 21.83 274 VAL A C 1
ATOM 2182 O O . VAL A 1 274 ? 6.754 -60.031 32.031 1 21.83 274 VAL A O 1
ATOM 2185 N N . CYS A 1 275 ? 5.059 -59.031 31.75 1 20.08 275 CYS A N 1
ATOM 2186 C CA . CYS A 1 275 ? 4.57 -60.406 31.734 1 20.08 275 CYS A CA 1
ATOM 2187 C C . CYS A 1 275 ? 5.523 -61.312 30.984 1 20.08 275 CYS A C 1
ATOM 2189 O O . CYS A 1 275 ? 6.203 -60.875 30.047 1 20.08 275 CYS A O 1
ATOM 2191 N N . HIS A 1 276 ? 5.809 -62.688 31.391 1 22.03 276 HIS A N 1
ATOM 2192 C CA . HIS A 1 276 ? 6.219 -64.062 31.156 1 22.03 276 HIS A CA 1
ATOM 2193 C C . HIS A 1 276 ? 5.762 -64.562 29.781 1 22.03 276 HIS A C 1
ATOM 2195 O O . HIS A 1 276 ? 6.551 -65.125 29.031 1 22.03 276 HIS A O 1
ATOM 2201 N N . ILE A 1 277 ? 4.531 -64.75 29.391 1 21.62 277 ILE A N 1
ATOM 2202 C CA . ILE A 1 277 ? 4.461 -65.875 28.469 1 21.62 277 ILE A CA 1
ATOM 2203 C C . ILE A 1 277 ? 5.039 -65.438 27.109 1 21.62 277 ILE A C 1
ATOM 2205 O O . ILE A 1 277 ? 4.742 -64.375 26.594 1 21.62 277 ILE A O 1
ATOM 2209 N N . MET B 1 1 ? -11.188 32.031 2.768 1 53.94 1 MET B N 1
ATOM 2210 C CA . MET B 1 1 ? -12.359 31.25 2.391 1 53.94 1 MET B CA 1
ATOM 2211 C C . MET B 1 1 ? -12.734 30.266 3.488 1 53.94 1 MET B C 1
ATOM 2213 O O . MET B 1 1 ? -11.867 29.797 4.227 1 53.94 1 MET B O 1
ATOM 2217 N N . ASP B 1 2 ? -13.891 30.281 4.027 1 80.38 2 ASP B N 1
ATOM 2218 C CA . ASP B 1 2 ? -14.414 29.422 5.094 1 80.38 2 ASP B CA 1
ATOM 2219 C C . ASP B 1 2 ? -14.258 27.953 4.746 1 80.38 2 ASP B C 1
ATOM 2221 O O . ASP B 1 2 ? -15.008 27.422 3.93 1 80.38 2 ASP B O 1
ATOM 2225 N N . ARG B 1 3 ? -13.195 27.359 5.133 1 83.56 3 ARG B N 1
ATOM 2226 C CA . ARG B 1 3 ? -12.852 25.969 4.844 1 83.56 3 ARG B CA 1
ATOM 2227 C C . ARG B 1 3 ? -14.008 25.031 5.191 1 83.56 3 ARG B C 1
ATOM 2229 O O . ARG B 1 3 ? -14.242 24.047 4.492 1 83.56 3 ARG B O 1
ATOM 2236 N N . SER B 1 4 ? -14.727 25.391 6.117 1 88.31 4 SER B N 1
ATOM 2237 C CA . SER B 1 4 ? -15.859 24.578 6.547 1 88.31 4 SER B CA 1
ATOM 2238 C C . SER B 1 4 ? -17 24.641 5.535 1 88.31 4 SER B C 1
ATOM 2240 O O . SER B 1 4 ? -17.641 23.625 5.258 1 88.31 4 SER B O 1
ATOM 2242 N N . ALA B 1 5 ? -17.219 25.812 5.051 1 90.94 5 ALA B N 1
ATOM 2243 C CA . ALA B 1 5 ? -18.266 25.969 4.047 1 90.94 5 ALA B CA 1
ATOM 2244 C C . ALA B 1 5 ? -17.922 25.219 2.766 1 90.94 5 ALA B C 1
ATOM 2246 O O . ALA B 1 5 ? -18.797 24.609 2.141 1 90.94 5 ALA B O 1
ATOM 2247 N N . GLU B 1 6 ? -16.703 25.281 2.408 1 92.62 6 GLU B N 1
ATOM 2248 C CA . GLU B 1 6 ? -16.234 24.578 1.219 1 92.62 6 GLU B CA 1
ATOM 2249 C C . GLU B 1 6 ? -16.391 23.062 1.382 1 92.62 6 GLU B C 1
ATOM 2251 O O . GLU B 1 6 ? -16.812 22.375 0.451 1 92.62 6 GLU B O 1
ATOM 2256 N N . PHE B 1 7 ? -16.094 22.594 2.52 1 95.88 7 PHE B N 1
ATOM 2257 C CA . PHE B 1 7 ? -16.219 21.172 2.807 1 95.88 7 PHE B CA 1
ATOM 2258 C C . PHE B 1 7 ? -17.672 20.734 2.672 1 95.88 7 PHE B C 1
ATOM 2260 O O . PHE B 1 7 ? -17.953 19.688 2.078 1 95.88 7 PHE B O 1
ATOM 2267 N N . ARG B 1 8 ? -18.547 21.516 3.168 1 94.25 8 ARG B N 1
ATOM 2268 C CA . ARG B 1 8 ? -19.969 21.172 3.102 1 94.25 8 ARG B CA 1
ATOM 2269 C C . ARG B 1 8 ? -20.453 21.125 1.656 1 94.25 8 ARG B C 1
ATOM 2271 O O . ARG B 1 8 ? -21.281 20.297 1.299 1 94.25 8 ARG B O 1
ATOM 2278 N N . ARG B 1 9 ? -19.953 22.016 0.907 1 93.56 9 ARG B N 1
ATOM 2279 C CA . ARG B 1 9 ? -20.297 22.031 -0.51 1 93.56 9 ARG B CA 1
ATOM 2280 C C . ARG B 1 9 ? -19.797 20.781 -1.216 1 93.56 9 ARG B C 1
ATOM 2282 O O . ARG B 1 9 ? -20.531 20.156 -1.986 1 93.56 9 ARG B O 1
ATOM 2289 N N . TRP B 1 10 ? -18.531 20.422 -0.911 1 93.25 10 TRP B N 1
ATOM 2290 C CA . TRP B 1 10 ? -17.969 19.219 -1.486 1 93.25 10 TRP B CA 1
ATOM 2291 C C . TRP B 1 10 ? -18.797 18 -1.108 1 93.25 10 TRP B C 1
ATOM 2293 O O . TRP B 1 10 ? -19.078 17.141 -1.953 1 93.25 10 TRP B O 1
ATOM 2303 N N . LYS B 1 11 ? -19.156 17.938 0.082 1 95.25 11 LYS B N 1
ATOM 2304 C CA . LYS B 1 11 ? -19.922 16.797 0.589 1 95.25 11 LYS B CA 1
ATOM 2305 C C . LYS B 1 11 ? -21.281 16.703 -0.115 1 95.25 11 LYS B C 1
ATOM 2307 O O . LYS B 1 11 ? -21.672 15.625 -0.57 1 95.25 11 LYS B O 1
ATOM 2312 N N . ALA B 1 12 ? -21.953 17.766 -0.172 1 93.62 12 ALA B N 1
ATOM 2313 C CA . ALA B 1 12 ? -23.25 17.781 -0.825 1 93.62 12 ALA B CA 1
ATOM 2314 C C . ALA B 1 12 ? -23.141 17.344 -2.283 1 93.62 12 ALA B C 1
ATOM 2316 O O . ALA B 1 12 ? -23.953 16.547 -2.762 1 93.62 12 ALA B O 1
ATOM 2317 N N . GLN B 1 13 ? -22.172 17.844 -2.932 1 92 13 GLN B N 1
ATOM 2318 C CA . GLN B 1 13 ? -21.953 17.516 -4.336 1 92 13 GLN B CA 1
ATOM 2319 C C . GLN B 1 13 ? -21.641 16.031 -4.516 1 92 13 GLN B C 1
ATOM 2321 O O . GLN B 1 13 ? -22.156 15.391 -5.43 1 92 13 GLN B O 1
ATOM 2326 N N . CYS B 1 14 ? -20.828 15.516 -3.672 1 91.06 14 CYS B N 1
ATOM 2327 C CA . CYS B 1 14 ? -20.391 14.125 -3.762 1 91.06 14 CYS B CA 1
ATOM 2328 C C . CYS B 1 14 ? -21.547 13.18 -3.457 1 91.06 14 CYS B C 1
ATOM 2330 O O . CYS B 1 14 ? -21.766 12.211 -4.18 1 91.06 14 CYS B O 1
ATOM 2332 N N . LEU B 1 15 ? -22.266 13.492 -2.457 1 90 15 LEU B N 1
ATOM 2333 C CA . LEU B 1 15 ? -23.312 12.586 -2.014 1 90 15 LEU B CA 1
ATOM 2334 C C . LEU B 1 15 ? -24.516 12.648 -2.953 1 90 15 LEU B C 1
ATOM 2336 O O . LEU B 1 15 ? -25.266 11.68 -3.062 1 90 15 LEU B O 1
ATOM 2340 N N . SER B 1 16 ? -24.656 13.75 -3.568 1 83.94 16 SER B N 1
ATOM 2341 C CA . SER B 1 16 ? -25.719 13.867 -4.551 1 83.94 16 SER B CA 1
ATOM 2342 C C . SER B 1 16 ? -25.438 13.023 -5.785 1 83.94 16 SER B C 1
ATOM 2344 O O . SER B 1 16 ? -26.344 12.477 -6.402 1 83.94 16 SER B O 1
ATOM 2346 N N . LYS B 1 17 ? -24.156 12.945 -6.117 1 71 17 LYS B N 1
ATOM 2347 C CA . LYS B 1 17 ? -23.75 12.133 -7.258 1 71 17 LYS B CA 1
ATOM 2348 C C . LYS B 1 17 ? -23.875 10.641 -6.941 1 71 17 LYS B C 1
ATOM 2350 O O . LYS B 1 17 ? -24.188 9.844 -7.82 1 71 17 LYS B O 1
ATOM 2355 N N . ALA B 1 18 ? -23.484 10.289 -5.727 1 60.16 18 ALA B N 1
ATOM 2356 C CA . ALA B 1 18 ? -23.578 8.898 -5.297 1 60.16 18 ALA B CA 1
ATOM 2357 C C . ALA B 1 18 ? -25.016 8.398 -5.41 1 60.16 18 ALA B C 1
ATOM 2359 O O . ALA B 1 18 ? -25.25 7.227 -5.73 1 60.16 18 ALA B O 1
ATOM 2360 N N . ASP B 1 19 ? -25.938 9.305 -5.039 1 53.16 19 ASP B N 1
ATOM 2361 C CA . ASP B 1 19 ? -27.344 9 -5.223 1 53.16 19 ASP B CA 1
ATOM 2362 C C . ASP B 1 19 ? -27.672 8.742 -6.691 1 53.16 19 ASP B C 1
ATOM 2364 O O . ASP B 1 19 ? -28.531 7.918 -7.012 1 53.16 19 ASP B O 1
ATOM 2368 N N . LEU B 1 20 ? -27.016 9.43 -7.469 1 45.66 20 LEU B N 1
ATOM 2369 C CA . LEU B 1 20 ? -27.297 9.258 -8.891 1 45.66 20 LEU B CA 1
ATOM 2370 C C . LEU B 1 20 ? -26.594 8.016 -9.438 1 45.66 20 LEU B C 1
ATOM 2372 O O . LEU B 1 20 ? -27.016 7.453 -10.445 1 45.66 20 LEU B O 1
ATOM 2376 N N . SER B 1 21 ? -25.438 7.855 -8.945 1 43.03 21 SER B N 1
ATOM 2377 C CA . SER B 1 21 ? -24.766 6.652 -9.422 1 43.03 21 SER B CA 1
ATOM 2378 C C . SER B 1 21 ? -25.359 5.398 -8.773 1 43.03 21 SER B C 1
ATOM 2380 O O . SER B 1 21 ? -24.703 4.746 -7.961 1 43.03 21 SER B O 1
ATOM 2382 N N . ARG B 1 22 ? -26.5 5.449 -8.383 1 40.03 22 ARG B N 1
ATOM 2383 C CA . ARG B 1 22 ? -27.156 4.227 -7.934 1 40.03 22 ARG B CA 1
ATOM 2384 C C . ARG B 1 22 ? -26.547 2.996 -8.594 1 40.03 22 ARG B C 1
ATOM 2386 O O . ARG B 1 22 ? -26.688 1.881 -8.086 1 40.03 22 ARG B O 1
ATOM 2393 N N . LYS B 1 23 ? -26.297 3.166 -9.852 1 39.75 23 LYS B N 1
ATOM 2394 C CA . LYS B 1 23 ? -25.766 1.95 -10.469 1 39.75 23 LYS B CA 1
ATOM 2395 C C . LYS B 1 23 ? -24.422 1.577 -9.867 1 39.75 23 LYS B C 1
ATOM 2397 O O . LYS B 1 23 ? -24.016 0.413 -9.914 1 39.75 23 LYS B O 1
ATOM 2402 N N . GLY B 1 24 ? -23.469 2.469 -9.609 1 48.16 24 GLY B N 1
ATOM 2403 C CA . GLY B 1 24 ? -22.219 1.91 -9.133 1 48.16 24 GLY B CA 1
ATOM 2404 C C . GLY B 1 24 ? -22.281 1.463 -7.688 1 48.16 24 GLY B C 1
ATOM 2405 O O . GLY B 1 24 ? -22.297 2.293 -6.773 1 48.16 24 GLY B O 1
ATOM 2406 N N . ASP B 1 25 ? -23.047 0.475 -7.438 1 59 25 ASP B N 1
ATOM 2407 C CA . ASP B 1 25 ? -23.469 -0.294 -6.273 1 59 25 ASP B CA 1
ATOM 2408 C C . ASP B 1 25 ? -22.312 -0.51 -5.301 1 59 25 ASP B C 1
ATOM 2410 O O . ASP B 1 25 ? -21.297 -1.095 -5.664 1 59 25 ASP B O 1
ATOM 2414 N N . VAL B 1 26 ? -22.312 0.419 -4.254 1 66.31 26 VAL B N 1
ATOM 2415 C CA . VAL B 1 26 ? -21.453 0.085 -3.123 1 66.31 26 VAL B CA 1
ATOM 2416 C C . VAL B 1 26 ? -21.609 -1.398 -2.787 1 66.31 26 VAL B C 1
ATOM 2418 O O . VAL B 1 26 ? -22.719 -1.93 -2.752 1 66.31 26 VAL B O 1
ATOM 2421 N N . ASP B 1 27 ? -20.484 -1.994 -2.764 1 81.12 27 ASP B N 1
ATOM 2422 C CA . ASP B 1 27 ? -20.469 -3.402 -2.383 1 81.12 27 ASP B CA 1
ATOM 2423 C C . ASP B 1 27 ? -21.266 -3.643 -1.11 1 81.12 27 ASP B C 1
ATOM 2425 O O . ASP B 1 27 ? -21.188 -2.861 -0.161 1 81.12 27 ASP B O 1
ATOM 2429 N N . GLU B 1 28 ? -22.109 -4.547 -1.135 1 81.44 28 GLU B N 1
ATOM 2430 C CA . GLU B 1 28 ? -23 -4.875 -0.024 1 81.44 28 GLU B CA 1
ATOM 2431 C C . GLU B 1 28 ? -22.219 -5.02 1.281 1 81.44 28 GLU B C 1
ATOM 2433 O O . GLU B 1 28 ? -22.734 -4.676 2.352 1 81.44 28 GLU B O 1
ATOM 2438 N N . ASP B 1 29 ? -21.016 -5.336 1.183 1 87.88 29 ASP B N 1
ATOM 2439 C CA . ASP B 1 29 ? -20.219 -5.641 2.365 1 87.88 29 ASP B CA 1
ATOM 2440 C C . ASP B 1 29 ? -19.75 -4.359 3.055 1 87.88 29 ASP B C 1
ATOM 2442 O O . ASP B 1 29 ? -19.297 -4.395 4.199 1 87.88 29 ASP B O 1
ATOM 2446 N N . VAL B 1 30 ? -19.922 -3.201 2.4 1 93.31 30 VAL B N 1
ATOM 2447 C CA . VAL B 1 30 ? -19.375 -2.004 3.039 1 93.31 30 VAL B CA 1
ATOM 2448 C C . VAL B 1 30 ? -20.453 -0.92 3.086 1 93.31 30 VAL B C 1
ATOM 2450 O O . VAL B 1 30 ? -20.172 0.234 3.41 1 93.31 30 VAL B O 1
ATOM 2453 N N . VAL B 1 31 ? -21.656 -1.232 2.82 1 92.81 31 VAL B N 1
ATOM 2454 C CA . VAL B 1 31 ? -22.75 -0.265 2.746 1 92.81 31 VAL B CA 1
ATOM 2455 C C . VAL B 1 31 ? -22.938 0.406 4.105 1 92.81 31 VAL B C 1
ATOM 2457 O O . VAL B 1 31 ? -23.062 1.63 4.188 1 92.81 31 VAL B O 1
ATOM 2460 N N . ASP B 1 32 ? -22.953 -0.389 5.148 1 94.5 32 ASP B N 1
ATOM 2461 C CA . ASP B 1 32 ? -23.172 0.149 6.492 1 94.5 32 ASP B CA 1
ATOM 2462 C C . ASP B 1 32 ? -22.031 1.093 6.883 1 94.5 32 ASP B C 1
ATOM 2464 O O . ASP B 1 32 ? -22.266 2.135 7.496 1 94.5 32 ASP B O 1
ATOM 2468 N N . LEU B 1 33 ? -20.891 0.716 6.527 1 95.94 33 LEU B N 1
ATOM 2469 C CA . LEU B 1 33 ? -19.703 1.521 6.828 1 95.94 33 LEU B CA 1
ATOM 2470 C C . LEU B 1 33 ? -19.766 2.867 6.113 1 95.94 33 LEU B C 1
ATOM 2472 O O . LEU B 1 33 ? -19.547 3.912 6.73 1 95.94 33 LEU B O 1
ATOM 2476 N N . VAL B 1 34 ? -20.094 2.797 4.883 1 95.31 34 VAL B N 1
ATOM 2477 C CA . VAL B 1 34 ? -20.188 3.998 4.059 1 95.31 34 VAL B CA 1
ATOM 2478 C C . VAL B 1 34 ? -21.297 4.902 4.59 1 95.31 34 VAL B C 1
ATOM 2480 O O . VAL B 1 34 ? -21.109 6.117 4.711 1 95.31 34 VAL B O 1
ATOM 2483 N N . GLN B 1 35 ? -22.359 4.344 4.941 1 94.31 35 GLN B N 1
ATOM 2484 C CA . GLN B 1 35 ? -23.484 5.105 5.469 1 94.31 35 GLN B CA 1
ATOM 2485 C C . GLN B 1 35 ? -23.125 5.758 6.801 1 94.31 35 GLN B C 1
ATOM 2487 O O . GLN B 1 35 ? -23.453 6.922 7.035 1 94.31 35 GLN B O 1
ATOM 2492 N N . LEU B 1 36 ? -22.5 5.02 7.617 1 95.44 36 LEU B N 1
ATOM 2493 C CA . LEU B 1 36 ? -22.078 5.539 8.914 1 95.44 36 LEU B CA 1
ATOM 2494 C C . LEU B 1 36 ? -21.219 6.793 8.75 1 95.44 36 LEU B C 1
ATOM 2496 O O . LEU B 1 36 ? -21.453 7.797 9.422 1 95.44 36 LEU B O 1
ATOM 2500 N N . LEU B 1 37 ? -20.312 6.766 7.836 1 96.5 37 LEU B N 1
ATOM 2501 C CA . LEU B 1 37 ? -19.391 7.879 7.609 1 96.5 37 LEU B CA 1
ATOM 2502 C C . LEU B 1 37 ? -20.125 9.062 6.984 1 96.5 37 LEU B C 1
ATOM 2504 O O . LEU B 1 37 ? -19.953 10.203 7.41 1 96.5 37 LEU B O 1
ATOM 2508 N N . ASN B 1 38 ? -20.938 8.758 6.059 1 94.88 38 ASN B N 1
ATOM 2509 C CA . ASN B 1 38 ? -21.609 9.82 5.316 1 94.88 38 ASN B CA 1
ATOM 2510 C C . ASN B 1 38 ? -22.688 10.508 6.16 1 94.88 38 ASN B C 1
ATOM 2512 O O . ASN B 1 38 ? -23.109 11.625 5.848 1 94.88 38 ASN B O 1
ATOM 2516 N N . GLU B 1 39 ? -23.109 9.93 7.168 1 94.44 39 GLU B N 1
ATOM 2517 C CA . GLU B 1 39 ? -24.109 10.516 8.055 1 94.44 39 GLU B CA 1
ATOM 2518 C C . GLU B 1 39 ? -23.469 11.5 9.031 1 94.44 39 GLU B C 1
ATOM 2520 O O . GLU B 1 39 ? -24.156 12.305 9.656 1 94.44 39 GLU B O 1
ATOM 2525 N N . ARG B 1 40 ? -22.25 11.43 9.195 1 94.31 40 ARG B N 1
ATOM 2526 C CA . ARG B 1 40 ? -21.531 12.352 10.07 1 94.31 40 ARG B CA 1
ATOM 2527 C C . ARG B 1 40 ? -21.125 13.609 9.305 1 94.31 40 ARG B C 1
ATOM 2529 O O . ARG B 1 40 ? -20.781 13.547 8.125 1 94.31 40 ARG B O 1
ATOM 2536 N N . GLU B 1 41 ? -21.078 14.719 10 1 93.94 41 GLU B N 1
ATOM 2537 C CA . GLU B 1 41 ? -20.797 15.992 9.352 1 93.94 41 GLU B CA 1
ATOM 2538 C C . GLU B 1 41 ? -19.328 16.109 8.977 1 93.94 41 GLU B C 1
ATOM 2540 O O . GLU B 1 41 ? -18.969 16.797 8.023 1 93.94 41 GLU B O 1
ATOM 2545 N N . GLN B 1 42 ? -18.5 15.375 9.617 1 95.75 42 GLN B N 1
ATOM 2546 C CA . GLN B 1 42 ? -17.062 15.57 9.508 1 95.75 42 GLN B CA 1
ATOM 2547 C C . GLN B 1 42 ? -16.484 14.75 8.359 1 95.75 42 GLN B C 1
ATOM 2549 O O . GLN B 1 42 ? -15.312 14.898 8.016 1 95.75 42 GLN B O 1
ATOM 2554 N N . PHE B 1 43 ? -17.406 13.891 7.797 1 96.81 43 PHE B N 1
ATOM 2555 C CA . PHE B 1 43 ? -16.844 12.93 6.855 1 96.81 43 PHE B CA 1
ATOM 2556 C C . PHE B 1 43 ? -17.75 12.758 5.648 1 96.81 43 PHE B C 1
ATOM 2558 O O . PHE B 1 43 ? -18.953 12.961 5.742 1 96.81 43 PHE B O 1
ATOM 2565 N N . PHE B 1 44 ? -17.141 12.383 4.547 1 96.94 44 PHE B N 1
ATOM 2566 C CA . PHE B 1 44 ? -17.891 11.719 3.492 1 96.94 44 PHE B CA 1
ATOM 2567 C C . PHE B 1 44 ? -16.984 10.852 2.633 1 96.94 44 PHE B C 1
ATOM 2569 O O . PHE B 1 44 ? -15.805 11.156 2.473 1 96.94 44 PHE B O 1
ATOM 2576 N N . THR B 1 45 ? -17.547 9.773 2.17 1 96.62 45 THR B N 1
ATOM 2577 C CA . THR B 1 45 ? -16.781 8.82 1.367 1 96.62 45 THR B CA 1
ATOM 2578 C C . THR B 1 45 ? -16.781 9.234 -0.101 1 96.62 45 THR B C 1
ATOM 2580 O O . THR B 1 45 ? -17.797 9.695 -0.624 1 96.62 45 THR B O 1
ATOM 2583 N N . THR B 1 46 ? -15.594 9.195 -0.741 1 95.06 46 THR B N 1
ATOM 2584 C CA . THR B 1 46 ? -15.492 9.539 -2.154 1 95.06 46 THR B CA 1
ATOM 2585 C C . THR B 1 46 ? -15.375 8.281 -3.012 1 95.06 46 THR B C 1
ATOM 2587 O O . THR B 1 46 ? -15.711 8.297 -4.199 1 95.06 46 THR B O 1
ATOM 2590 N N . SER B 1 47 ? -14.812 7.188 -2.484 1 93.69 47 SER B N 1
ATOM 2591 C CA . SER B 1 47 ? -14.703 5.906 -3.17 1 93.69 47 SER B CA 1
ATOM 2592 C C . SER B 1 47 ? -14.555 4.758 -2.178 1 93.69 47 SER B C 1
ATOM 2594 O O . SER B 1 47 ? -14.062 4.953 -1.065 1 93.69 47 SER B O 1
ATOM 2596 N N . SER B 1 48 ? -15.094 3.566 -2.551 1 94.62 48 SER B N 1
ATOM 2597 C CA . SER B 1 48 ? -14.969 2.383 -1.706 1 94.62 48 SER B CA 1
ATOM 2598 C C . SER B 1 48 ? -14.953 1.106 -2.539 1 94.62 48 SER B C 1
ATOM 2600 O O . SER B 1 48 ? -15.578 1.046 -3.602 1 94.62 48 SER B O 1
ATOM 2602 N N . CYS B 1 49 ? -14.18 0.159 -2.094 1 93.94 49 CYS B N 1
ATOM 2603 C CA . CYS B 1 49 ? -14.156 -1.195 -2.633 1 93.94 49 CYS B CA 1
ATOM 2604 C C . CYS B 1 49 ? -14.023 -2.225 -1.518 1 93.94 49 CYS B C 1
ATOM 2606 O O . CYS B 1 49 ? -13.109 -2.141 -0.693 1 93.94 49 CYS B O 1
ATOM 2608 N N . ALA B 1 50 ? -14.898 -3.199 -1.478 1 95.12 50 ALA B N 1
ATOM 2609 C CA . ALA B 1 50 ? -14.914 -4.168 -0.383 1 95.12 50 ALA B CA 1
ATOM 2610 C C . ALA B 1 50 ? -13.82 -5.215 -0.56 1 95.12 50 ALA B C 1
ATOM 2612 O O . ALA B 1 50 ? -13.555 -6.004 0.35 1 95.12 50 ALA B O 1
ATOM 2613 N N . GLY B 1 51 ? -13.164 -5.184 -1.602 1 95.81 51 GLY B N 1
ATOM 2614 C CA . GLY B 1 51 ? -12.219 -6.219 -1.991 1 95.81 51 GLY B CA 1
ATOM 2615 C C . GLY B 1 51 ? -12.672 -7.016 -3.197 1 95.81 51 GLY B C 1
ATOM 2616 O O . GLY B 1 51 ? -13.875 -7.215 -3.404 1 95.81 51 GLY B O 1
ATOM 2617 N N . ARG B 1 52 ? -11.648 -7.488 -3.967 1 95.56 52 ARG B N 1
ATOM 2618 C CA . ARG B 1 52 ? -12.047 -8.219 -5.168 1 95.56 52 ARG B CA 1
ATOM 2619 C C . ARG B 1 52 ? -10.93 -9.148 -5.637 1 95.56 52 ARG B C 1
ATOM 2621 O O . ARG B 1 52 ? -9.758 -8.93 -5.312 1 95.56 52 ARG B O 1
ATOM 2628 N N . ILE B 1 53 ? -11.352 -10.211 -6.246 1 97.06 53 ILE B N 1
ATOM 2629 C CA . ILE B 1 53 ? -10.461 -11.102 -6.988 1 97.06 53 ILE B CA 1
ATOM 2630 C C . ILE B 1 53 ? -10.539 -10.789 -8.477 1 97.06 53 ILE B C 1
ATOM 2632 O O . ILE B 1 53 ? -11.633 -10.688 -9.039 1 97.06 53 ILE B O 1
ATOM 2636 N N . ILE B 1 54 ? -9.391 -10.555 -9.125 1 96.56 54 ILE B N 1
ATOM 2637 C CA . ILE B 1 54 ? -9.383 -10.102 -10.516 1 96.56 54 ILE B CA 1
ATOM 2638 C C . ILE B 1 54 ? -8.406 -10.945 -11.328 1 96.56 54 ILE B C 1
ATOM 2640 O O . ILE B 1 54 ? -7.387 -11.398 -10.805 1 96.56 54 ILE B O 1
ATOM 2644 N N . LEU B 1 55 ? -8.742 -11.273 -12.492 1 96.88 55 LEU B N 1
ATOM 2645 C CA . LEU B 1 55 ? -7.852 -11.812 -13.516 1 96.88 55 LEU B CA 1
ATOM 2646 C C . LEU B 1 55 ? -7.633 -10.805 -14.641 1 96.88 55 LEU B C 1
ATOM 2648 O O . LEU B 1 55 ? -8.57 -10.469 -15.367 1 96.88 55 LEU B O 1
ATOM 2652 N N . LEU B 1 56 ? -6.387 -10.344 -14.703 1 95.19 56 LEU B N 1
ATOM 2653 C CA . LEU B 1 56 ? -6.035 -9.328 -15.695 1 95.19 56 LEU B CA 1
ATOM 2654 C C . LEU B 1 56 ? -5.172 -9.922 -16.797 1 95.19 56 LEU B C 1
ATOM 2656 O O . LEU B 1 56 ? -4.34 -10.797 -16.547 1 95.19 56 LEU B O 1
ATOM 2660 N N . ASP B 1 57 ? -5.457 -9.492 -17.922 1 91.88 57 ASP B N 1
ATOM 2661 C CA . ASP B 1 57 ? -4.641 -9.906 -19.062 1 91.88 57 ASP B CA 1
ATOM 2662 C C . ASP B 1 57 ? -3.869 -8.727 -19.641 1 91.88 57 ASP B C 1
ATOM 2664 O O . ASP B 1 57 ? -4.469 -7.75 -20.109 1 91.88 57 ASP B O 1
ATOM 2668 N N . GLY B 1 58 ? -2.57 -8.68 -19.391 1 77.12 58 GLY B N 1
ATOM 2669 C CA . GLY B 1 58 ? -1.804 -7.57 -19.938 1 77.12 58 GLY B CA 1
ATOM 2670 C C . GLY B 1 58 ? -0.606 -8.016 -20.75 1 77.12 58 GLY B C 1
ATOM 2671 O O . GLY B 1 58 ? -0.315 -9.211 -20.828 1 77.12 58 GLY B O 1
ATOM 2672 N N . ASN B 1 59 ? -0.192 -7.105 -21.656 1 62.88 59 ASN B N 1
ATOM 2673 C CA . ASN B 1 59 ? 1.113 -7.289 -22.281 1 62.88 59 ASN B CA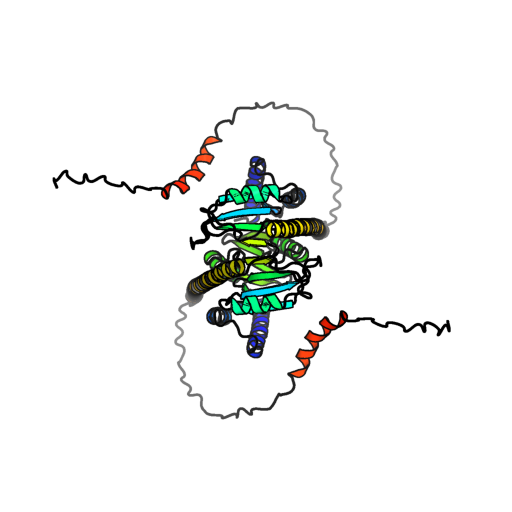 1
ATOM 2674 C C . ASN B 1 59 ? 2.238 -6.762 -21.391 1 62.88 59 ASN B C 1
ATOM 2676 O O . ASN B 1 59 ? 2.27 -5.578 -21.062 1 62.88 59 ASN B O 1
ATOM 2680 N N . ILE B 1 60 ? 2.775 -7.652 -20.531 1 53.38 60 ILE B N 1
ATOM 2681 C CA . ILE B 1 60 ? 3.82 -7.281 -19.578 1 53.38 60 ILE B CA 1
ATOM 2682 C C . ILE B 1 60 ? 4.84 -6.375 -20.266 1 53.38 60 ILE B C 1
ATOM 2684 O O . ILE B 1 60 ? 5.523 -5.586 -19.609 1 53.38 60 ILE B O 1
ATOM 2688 N N . ASN B 1 61 ? 5.164 -6.711 -21.469 1 48.44 61 ASN B N 1
ATOM 2689 C CA . ASN B 1 61 ? 6.273 -5.977 -22.078 1 48.44 61 ASN B CA 1
ATOM 2690 C C . ASN B 1 61 ? 6.031 -4.469 -22.031 1 48.44 61 ASN B C 1
ATOM 2692 O O . ASN B 1 61 ? 6.91 -3.684 -22.391 1 48.44 61 ASN B O 1
ATOM 2696 N N . GLY B 1 62 ? 4.879 -4.023 -21.984 1 45.12 62 GLY B N 1
ATOM 2697 C CA . GLY B 1 62 ? 4.852 -2.572 -22.062 1 45.12 62 GLY B CA 1
ATOM 2698 C C . GLY B 1 62 ? 5.137 -1.891 -20.734 1 45.12 62 GLY B C 1
ATOM 2699 O O . GLY B 1 62 ? 4.637 -2.312 -19.688 1 45.12 62 GLY B O 1
ATOM 2700 N N . ILE B 1 63 ? 6.305 -1.432 -20.594 1 44.47 63 ILE B N 1
ATOM 2701 C CA . ILE B 1 63 ? 6.961 -0.779 -19.469 1 44.47 63 ILE B CA 1
ATOM 2702 C C . ILE B 1 63 ? 5.93 -0.019 -18.641 1 44.47 63 ILE B C 1
ATOM 2704 O O . ILE B 1 63 ? 6.051 0.067 -17.406 1 44.47 63 ILE B O 1
ATOM 2708 N N . GLU B 1 64 ? 5.172 0.793 -19.266 1 42.28 64 GLU B N 1
ATOM 2709 C CA . GLU B 1 64 ? 4.359 1.736 -18.5 1 42.28 64 GLU B CA 1
ATOM 2710 C C . GLU B 1 64 ? 3.096 1.069 -17.969 1 42.28 64 GLU B C 1
ATOM 2712 O O . GLU B 1 64 ? 2.357 0.433 -18.719 1 42.28 64 GLU B O 1
ATOM 2717 N N . VAL B 1 65 ? 3.07 0.606 -16.844 1 44.94 65 VAL B N 1
ATOM 2718 C CA . VAL B 1 65 ? 1.88 0.141 -16.141 1 44.94 65 VAL B CA 1
ATOM 2719 C C . VAL B 1 65 ? 0.656 0.913 -16.625 1 44.94 65 VAL B C 1
ATOM 2721 O O . VAL B 1 65 ? 0.306 1.954 -16.078 1 44.94 65 VAL B O 1
ATOM 2724 N N . GLN B 1 66 ? 0.488 1.249 -17.766 1 45.44 66 GLN B N 1
ATOM 2725 C CA . GLN B 1 66 ? -0.749 1.951 -18.094 1 45.44 66 GLN B CA 1
ATOM 2726 C C . GLN B 1 66 ? -1.951 1.014 -18.016 1 45.44 66 GLN B C 1
ATOM 2728 O O . GLN B 1 66 ? -1.979 -0.025 -18.688 1 45.44 66 GLN B O 1
ATOM 2733 N N . LYS B 1 67 ? -2.777 1.041 -17 1 50.78 67 LYS B N 1
ATOM 2734 C CA . LYS B 1 67 ? -4.102 0.436 -16.875 1 50.78 67 LYS B CA 1
ATOM 2735 C C . LYS B 1 67 ? -4.758 0.265 -18.234 1 50.78 67 LYS B C 1
ATOM 2737 O O . LYS B 1 67 ? -5.516 -0.683 -18.453 1 50.78 67 LYS B O 1
ATOM 2742 N N . LYS B 1 68 ? -4.414 1.057 -19.172 1 48.66 68 LYS B N 1
ATOM 2743 C CA . LYS B 1 68 ? -5.246 1.194 -20.375 1 48.66 68 LYS B CA 1
ATOM 2744 C C . LYS B 1 68 ? -5.156 -0.051 -21.25 1 48.66 68 LYS B C 1
ATOM 2746 O O . LYS B 1 68 ? -6.105 -0.384 -21.969 1 48.66 68 LYS B O 1
ATOM 2751 N N . ASN B 1 69 ? -4 -0.779 -21.078 1 54.75 69 ASN B N 1
ATOM 2752 C CA . ASN B 1 69 ? -3.939 -1.868 -22.047 1 54.75 69 ASN B CA 1
ATOM 2753 C C . ASN B 1 69 ? -4.168 -3.223 -21.375 1 54.75 69 ASN B C 1
ATOM 2755 O O . ASN B 1 69 ? -3.713 -4.25 -21.891 1 54.75 69 ASN B O 1
ATOM 2759 N N . CYS B 1 70 ? -4.809 -3.121 -20.188 1 65.69 70 CYS B N 1
ATOM 2760 C CA . CYS B 1 70 ? -5.105 -4.375 -19.516 1 65.69 70 CYS B CA 1
ATOM 2761 C C . CYS B 1 70 ? -6.578 -4.738 -19.641 1 65.69 70 CYS B C 1
ATOM 2763 O O . CYS B 1 70 ? -7.445 -3.867 -19.547 1 65.69 70 CYS B O 1
ATOM 2765 N N . CYS B 1 71 ? -6.801 -5.934 -20.234 1 80 71 CYS B N 1
ATOM 2766 C CA . CYS B 1 71 ? -8.156 -6.469 -20.312 1 80 71 CYS B CA 1
ATOM 2767 C C . CYS B 1 71 ? -8.523 -7.23 -19.047 1 80 71 CYS B C 1
ATOM 2769 O O . CYS B 1 71 ? -7.734 -8.039 -18.547 1 80 71 CYS B O 1
ATOM 2771 N N . TRP B 1 72 ? -9.664 -6.832 -18.5 1 87.19 72 TRP B N 1
ATOM 2772 C CA . TRP B 1 72 ? -10.18 -7.543 -17.328 1 87.19 72 TRP B CA 1
ATOM 2773 C C . TRP B 1 72 ? -10.906 -8.82 -17.75 1 87.19 72 TRP B C 1
ATOM 2775 O O . TRP B 1 72 ? -11.992 -8.766 -18.312 1 87.19 72 TRP B O 1
ATOM 2785 N N . LEU B 1 73 ? -10.289 -9.883 -17.453 1 91.94 73 LEU B N 1
ATOM 2786 C CA . LEU B 1 73 ? -10.867 -11.164 -17.844 1 91.94 73 LEU B CA 1
ATOM 2787 C C . LEU B 1 73 ? -11.914 -11.609 -16.844 1 91.94 73 LEU B C 1
ATOM 2789 O O . LEU B 1 73 ? -12.883 -12.289 -17.203 1 91.94 73 LEU B O 1
ATOM 2793 N N . LEU B 1 74 ? -11.711 -11.352 -15.594 1 94.5 74 LEU B N 1
ATOM 2794 C CA . LEU B 1 74 ? -12.609 -11.734 -14.508 1 94.5 74 LEU B CA 1
ATOM 2795 C C . LEU B 1 74 ? -12.5 -10.758 -13.344 1 94.5 74 LEU B C 1
ATOM 2797 O O . LEU B 1 74 ? -11.391 -10.359 -12.969 1 94.5 74 LEU B O 1
ATOM 2801 N N . VAL B 1 75 ? -13.625 -10.305 -12.844 1 94.5 75 VAL B N 1
ATOM 2802 C CA . VAL B 1 75 ? -13.703 -9.516 -11.617 1 94.5 75 VAL B CA 1
ATOM 2803 C C . VAL B 1 75 ? -14.828 -10.055 -10.734 1 94.5 75 VAL B C 1
ATOM 2805 O O . VAL B 1 75 ? -15.953 -10.242 -11.203 1 94.5 75 VAL B O 1
ATOM 2808 N N . THR B 1 76 ? -14.5 -10.375 -9.523 1 94.75 76 THR B N 1
ATOM 2809 C CA . THR B 1 76 ? -15.539 -10.797 -8.602 1 94.75 76 THR B CA 1
ATOM 2810 C C . THR B 1 76 ? -15.281 -10.242 -7.199 1 94.75 76 THR B C 1
ATOM 2812 O O . THR B 1 76 ? -14.133 -10.203 -6.746 1 94.75 76 THR B O 1
ATOM 2815 N N . HIS B 1 77 ? -16.312 -9.836 -6.543 1 93 77 HIS B N 1
ATOM 2816 C CA . HIS B 1 77 ? -16.25 -9.352 -5.168 1 93 77 HIS B CA 1
ATOM 2817 C C . HIS B 1 77 ? -16.641 -10.438 -4.18 1 93 77 HIS B C 1
ATOM 2819 O O . HIS B 1 77 ? -16.75 -10.188 -2.977 1 93 77 HIS B O 1
ATOM 2825 N N . ARG B 1 78 ? -16.906 -11.633 -4.648 1 92.5 78 ARG B N 1
ATOM 2826 C CA . ARG B 1 78 ? -17.25 -12.828 -3.891 1 92.5 78 ARG B CA 1
ATOM 2827 C C . ARG B 1 78 ? -16.219 -13.922 -4.09 1 92.5 78 ARG B C 1
ATOM 2829 O O . ARG B 1 78 ? -15.336 -13.805 -4.949 1 92.5 78 ARG B O 1
ATOM 2836 N N . PRO B 1 79 ? -16.266 -14.898 -3.225 1 94.38 79 PRO B N 1
ATOM 2837 C CA . PRO B 1 79 ? -15.328 -15.992 -3.449 1 94.38 79 PRO B CA 1
ATOM 2838 C C . PRO B 1 79 ? -15.391 -16.547 -4.871 1 94.38 79 PRO B C 1
ATOM 2840 O O . PRO B 1 79 ? -16.484 -16.656 -5.445 1 94.38 79 PRO B O 1
ATOM 2843 N N . CYS B 1 80 ? -14.281 -16.844 -5.41 1 95.81 80 CYS B N 1
ATOM 2844 C CA . CYS B 1 80 ? -14.18 -17.25 -6.809 1 95.81 80 CYS B CA 1
ATOM 2845 C C . CYS B 1 80 ? -14.211 -18.766 -6.938 1 95.81 80 CYS B C 1
ATOM 2847 O O . CYS B 1 80 ? -13.57 -19.469 -6.16 1 95.81 80 CYS B O 1
ATOM 2849 N N . VAL B 1 81 ? -14.898 -19.172 -7.922 1 95.31 81 VAL B N 1
ATOM 2850 C CA . VAL B 1 81 ? -15.008 -20.609 -8.195 1 95.31 81 VAL B CA 1
ATOM 2851 C C . VAL B 1 81 ? -14.016 -21 -9.289 1 95.31 81 VAL B C 1
ATOM 2853 O O . VAL B 1 81 ? -13.789 -20.25 -10.234 1 95.31 81 VAL B O 1
ATOM 2856 N N . LYS B 1 82 ? -13.555 -22.188 -9.211 1 95.81 82 LYS B N 1
ATOM 2857 C CA . LYS B 1 82 ? -12.508 -22.688 -10.102 1 95.81 82 LYS B CA 1
ATOM 2858 C C . LYS B 1 82 ? -12.961 -22.656 -11.555 1 95.81 82 LYS B C 1
ATOM 2860 O O . LYS B 1 82 ? -12.219 -22.219 -12.438 1 95.81 82 LYS B O 1
ATOM 2865 N N . ASP B 1 83 ? -14.133 -23.109 -11.805 1 95.81 83 ASP B N 1
ATOM 2866 C CA . ASP B 1 83 ? -14.617 -23.234 -13.18 1 95.81 83 ASP B CA 1
ATOM 2867 C C . ASP B 1 83 ? -14.664 -21.859 -13.859 1 95.81 83 ASP B C 1
ATOM 2869 O O . ASP B 1 83 ? -14.359 -21.75 -15.047 1 95.81 83 ASP B O 1
ATOM 2873 N N . ASP B 1 84 ? -15.07 -20.891 -13.125 1 96.19 84 ASP B N 1
ATOM 2874 C CA . ASP B 1 84 ? -15.109 -19.531 -13.672 1 96.19 84 ASP B CA 1
ATOM 2875 C C . ASP B 1 84 ? -13.703 -19.031 -14.008 1 96.19 84 ASP B C 1
ATOM 2877 O O . ASP B 1 84 ? -13.5 -18.406 -15.047 1 96.19 84 ASP B O 1
ATOM 2881 N N . MET B 1 85 ? -12.805 -19.375 -13.172 1 96.5 85 MET B N 1
ATOM 2882 C CA . MET B 1 85 ? -11.422 -18.953 -13.375 1 96.5 85 MET B CA 1
ATOM 2883 C C . MET B 1 85 ? -10.812 -19.641 -14.594 1 96.5 85 MET B C 1
ATOM 2885 O O . MET B 1 85 ? -10.188 -18.984 -15.422 1 96.5 85 MET B O 1
ATOM 2889 N N . ILE B 1 86 ? -11.031 -20.891 -14.688 1 96 86 ILE B N 1
ATOM 2890 C CA . ILE B 1 86 ? -10.484 -21.656 -15.797 1 96 86 ILE B CA 1
ATOM 2891 C C . ILE B 1 86 ? -11.07 -21.156 -17.109 1 96 86 ILE B C 1
ATOM 2893 O O . ILE B 1 86 ? -10.352 -21 -18.109 1 96 86 ILE B O 1
ATOM 2897 N N . ALA B 1 87 ? -12.352 -20.875 -17.062 1 95.88 87 ALA B N 1
ATOM 2898 C CA . ALA B 1 87 ? -13.008 -20.344 -18.25 1 95.88 87 ALA B CA 1
ATOM 2899 C C . ALA B 1 87 ? -12.422 -19 -18.656 1 95.88 87 ALA B C 1
ATOM 2901 O O . ALA B 1 87 ? -12.203 -18.734 -19.844 1 95.88 87 ALA B O 1
ATOM 2902 N N . ALA B 1 88 ? -12.188 -18.172 -17.734 1 95.44 88 ALA B N 1
ATOM 2903 C CA . ALA B 1 88 ? -11.617 -16.859 -18 1 95.44 88 ALA B CA 1
ATOM 2904 C C . ALA B 1 88 ? -10.195 -16.969 -18.531 1 95.44 88 ALA B C 1
ATOM 2906 O O . ALA B 1 88 ? -9.805 -16.234 -19.453 1 95.44 88 ALA B O 1
ATOM 2907 N N . LEU B 1 89 ? -9.461 -17.891 -18 1 95.19 89 LEU B N 1
ATOM 2908 C CA . LEU B 1 89 ? -8.07 -18.078 -18.375 1 95.19 89 LEU B CA 1
ATOM 2909 C C . LEU B 1 89 ? -7.953 -18.547 -19.828 1 95.19 89 LEU B C 1
ATOM 2911 O O . LEU B 1 89 ? -6.965 -18.25 -20.5 1 95.19 89 LEU B O 1
ATOM 2915 N N . LYS B 1 90 ? -8.898 -19.234 -20.266 1 93.69 90 LYS B N 1
ATOM 2916 C CA . LYS B 1 90 ? -8.898 -19.719 -21.641 1 93.69 90 LYS B CA 1
ATOM 2917 C C . LYS B 1 90 ? -8.961 -18.562 -22.641 1 93.69 90 LYS B C 1
ATOM 2919 O O . LYS B 1 90 ? -8.57 -18.703 -23.797 1 93.69 90 LYS B O 1
ATOM 2924 N N . LYS B 1 91 ? -9.43 -17.438 -22.156 1 91.75 91 LYS B N 1
ATOM 2925 C CA . LYS B 1 91 ? -9.555 -16.266 -23.016 1 91.75 91 LYS B CA 1
ATOM 2926 C C . LYS B 1 91 ? -8.281 -15.43 -22.969 1 91.75 91 LYS B C 1
ATOM 2928 O O . LYS B 1 91 ? -8.164 -14.438 -23.703 1 91.75 91 LYS B O 1
ATOM 2933 N N . ALA B 1 92 ? -7.359 -15.82 -22.141 1 91.31 92 ALA B N 1
ATOM 2934 C CA . ALA B 1 92 ? -6.137 -15.039 -21.984 1 91.31 92 ALA B CA 1
ATOM 2935 C C . ALA B 1 92 ? -5.238 -15.172 -23.219 1 91.31 92 ALA B C 1
ATOM 2937 O O . ALA B 1 92 ? -5.012 -16.281 -23.703 1 91.31 92 ALA B O 1
ATOM 2938 N N . ASN B 1 93 ? -4.684 -14.016 -23.688 1 90.5 93 ASN B N 1
ATOM 2939 C CA . ASN B 1 93 ? -3.803 -14.016 -24.859 1 90.5 93 ASN B CA 1
ATOM 2940 C C . ASN B 1 93 ? -2.416 -13.484 -24.516 1 90.5 93 ASN B C 1
ATOM 2942 O O . ASN B 1 93 ? -1.49 -13.578 -25.328 1 90.5 93 ASN B O 1
ATOM 2946 N N . GLY B 1 94 ? -2.301 -12.898 -23.406 1 91.94 94 GLY B N 1
ATOM 2947 C CA . GLY B 1 94 ? -1.028 -12.328 -23 1 91.94 94 GLY B CA 1
ATOM 2948 C C . GLY B 1 94 ? -0.549 -12.867 -21.656 1 91.94 94 GLY B C 1
ATOM 2949 O O . GLY B 1 94 ? -0.506 -14.078 -21.453 1 91.94 94 GLY B O 1
ATOM 2950 N N . ASP B 1 95 ? -0.075 -11.953 -20.891 1 92.69 95 ASP B N 1
ATOM 2951 C CA . ASP B 1 95 ? 0.405 -12.297 -19.547 1 92.69 95 ASP B CA 1
ATOM 2952 C C . ASP B 1 95 ? -0.681 -12.062 -18.5 1 92.69 95 ASP B C 1
ATOM 2954 O O . ASP B 1 95 ? -0.768 -10.984 -17.922 1 92.69 95 ASP B O 1
ATOM 2958 N N . ALA B 1 96 ? -1.427 -13.156 -18.281 1 95.62 96 ALA B N 1
ATOM 2959 C CA . ALA B 1 96 ? -2.539 -13.062 -17.344 1 95.62 96 ALA B CA 1
ATOM 2960 C C . ALA B 1 96 ? -2.041 -13.094 -15.898 1 95.62 96 ALA B C 1
ATOM 2962 O O . ALA B 1 96 ? -1.155 -13.883 -15.562 1 95.62 96 ALA B O 1
ATOM 2963 N N . ILE B 1 97 ? -2.648 -12.234 -15.078 1 96.38 97 ILE B N 1
ATOM 2964 C CA . ILE B 1 97 ? -2.26 -12.133 -13.672 1 96.38 97 ILE B CA 1
ATOM 2965 C C . ILE B 1 97 ? -3.494 -12.266 -12.781 1 96.38 97 ILE B C 1
ATOM 2967 O O . ILE B 1 97 ? -4.492 -11.562 -12.992 1 96.38 97 ILE B O 1
ATOM 2971 N N . LEU B 1 98 ? -3.445 -13.203 -11.859 1 97.38 98 LEU B N 1
ATOM 2972 C CA . LEU B 1 98 ? -4.461 -13.32 -10.82 1 97.38 98 LEU B CA 1
ATOM 2973 C C . LEU B 1 98 ? -4.113 -12.445 -9.617 1 97.38 98 LEU B C 1
ATOM 2975 O O . LEU B 1 98 ? -3.002 -12.523 -9.094 1 97.38 98 LEU B O 1
ATOM 2979 N N . LYS B 1 99 ? -5.098 -11.656 -9.18 1 96.62 99 LYS B N 1
ATOM 2980 C CA . LYS B 1 99 ? -4.859 -10.758 -8.062 1 96.62 99 LYS B CA 1
ATOM 2981 C C . LYS B 1 99 ? -6 -10.82 -7.051 1 96.62 99 LYS B C 1
ATOM 2983 O O . LYS B 1 99 ? -7.16 -11.008 -7.43 1 96.62 99 LYS B O 1
ATOM 2988 N N . PHE B 1 100 ? -5.641 -10.758 -5.852 1 97.12 100 PHE B N 1
ATOM 2989 C CA . PHE B 1 100 ? -6.574 -10.344 -4.812 1 97.12 100 PHE B CA 1
ATOM 2990 C C . PHE B 1 100 ? -6.285 -8.922 -4.363 1 97.12 100 PHE B C 1
ATOM 2992 O O . PHE B 1 100 ? -5.168 -8.609 -3.939 1 97.12 100 PHE B O 1
ATOM 2999 N N . GLU B 1 101 ? -7.25 -8.078 -4.488 1 96.06 101 GLU B N 1
ATOM 3000 C CA . GLU B 1 101 ? -7.176 -6.703 -4.012 1 96.06 101 GLU B CA 1
ATOM 3001 C C . GLU B 1 101 ? -8.07 -6.492 -2.793 1 96.06 101 GLU B C 1
ATOM 3003 O O . GLU B 1 101 ? -9.289 -6.648 -2.877 1 96.06 101 GLU B O 1
ATOM 3008 N N . PRO B 1 102 ? -7.434 -6.09 -1.716 1 96.31 102 PRO B N 1
ATOM 3009 C CA . PRO B 1 102 ? -8.203 -5.934 -0.48 1 96.31 102 PRO B CA 1
ATOM 3010 C C . PRO B 1 102 ? -9.039 -4.656 -0.461 1 96.31 102 PRO B C 1
ATOM 3012 O O . PRO B 1 102 ? -9.055 -3.906 -1.44 1 96.31 102 PRO B O 1
ATOM 3015 N N . PHE B 1 103 ? -9.703 -4.543 0.685 1 96.69 103 PHE B N 1
ATOM 3016 C CA . PHE B 1 103 ? -10.578 -3.416 0.982 1 96.69 103 PHE B CA 1
ATOM 3017 C C . PHE B 1 103 ? -9.836 -2.096 0.812 1 96.69 103 PHE B C 1
ATOM 3019 O O . PHE B 1 103 ? -8.688 -1.963 1.239 1 96.69 103 PHE B O 1
ATOM 3026 N N . VAL B 1 104 ? -10.5 -1.14 0.119 1 96.69 104 VAL B N 1
ATOM 3027 C CA . VAL B 1 104 ? -10 0.23 0.037 1 96.69 104 VAL B CA 1
ATOM 3028 C C . VAL B 1 104 ? -11.141 1.211 0.296 1 96.69 104 VAL B C 1
ATOM 3030 O O . VAL B 1 104 ? -12.266 0.998 -0.161 1 96.69 104 VAL B O 1
ATOM 3033 N N . LEU B 1 105 ? -10.844 2.285 0.984 1 97.38 105 LEU B N 1
ATOM 3034 C CA . LEU B 1 105 ? -11.82 3.324 1.296 1 97.38 105 LEU B CA 1
ATOM 3035 C C . LEU B 1 105 ? -11.164 4.703 1.293 1 97.38 105 LEU B C 1
ATOM 3037 O O . LEU B 1 105 ? -10.109 4.895 1.897 1 97.38 105 LEU B O 1
ATOM 3041 N N . HIS B 1 106 ? -11.719 5.59 0.553 1 97.75 106 HIS B N 1
ATOM 3042 C CA . HIS B 1 106 ? -11.281 6.984 0.552 1 97.75 106 HIS B CA 1
ATOM 3043 C C . HIS B 1 106 ? -12.312 7.883 1.229 1 97.75 106 HIS B C 1
ATOM 3045 O O . HIS B 1 106 ? -13.484 7.891 0.844 1 97.75 106 HIS B O 1
ATOM 3051 N N . VAL B 1 107 ? -11.852 8.656 2.193 1 98.06 107 VAL B N 1
ATOM 3052 C CA . VAL B 1 107 ? -12.719 9.523 2.979 1 98.06 107 VAL B CA 1
ATOM 3053 C C . VAL B 1 107 ? -12.164 10.945 2.996 1 98.06 107 VAL B C 1
ATOM 3055 O O . VAL B 1 107 ? -10.984 11.148 3.297 1 98.06 107 VAL B O 1
ATOM 3058 N N . GLN B 1 108 ? -13 11.844 2.607 1 98 108 GLN B N 1
ATOM 3059 C CA . GLN B 1 108 ? -12.625 13.242 2.834 1 98 108 GLN B CA 1
ATOM 3060 C C . GLN B 1 108 ? -13.031 13.695 4.234 1 98 108 GLN B C 1
ATOM 3062 O O . GLN B 1 108 ? -14.133 13.398 4.695 1 98 108 GLN B O 1
ATOM 3067 N N . CYS B 1 109 ? -12.125 14.352 4.871 1 97.81 109 CYS B N 1
ATOM 3068 C CA . CYS B 1 109 ? -12.328 14.781 6.246 1 97.81 109 CYS B CA 1
ATOM 3069 C C . CYS B 1 109 ? -12.375 16.297 6.344 1 97.81 109 CYS B C 1
ATOM 3071 O O . CYS B 1 109 ? -11.695 17 5.586 1 97.81 109 CYS B O 1
ATOM 3073 N N . GLN B 1 110 ? -13.086 16.797 7.316 1 96.88 110 GLN B N 1
ATOM 3074 C CA . GLN B 1 110 ? -13.258 18.234 7.484 1 96.88 110 GLN B CA 1
ATOM 3075 C C . GLN B 1 110 ? -12.016 18.875 8.102 1 96.88 110 GLN B C 1
ATOM 3077 O O . GLN B 1 110 ? -11.578 19.938 7.668 1 96.88 110 GLN B O 1
ATOM 3082 N N . GLN B 1 111 ? -11.531 18.266 9.133 1 95.06 111 GLN B N 1
ATOM 3083 C CA . GLN B 1 111 ? -10.344 18.734 9.828 1 95.06 111 GLN B CA 1
ATOM 3084 C C . GLN B 1 111 ? -9.297 17.641 9.953 1 95.06 111 GLN B C 1
ATOM 3086 O O . GLN B 1 111 ? -9.617 16.453 9.836 1 95.06 111 GLN B O 1
ATOM 3091 N N . LEU B 1 112 ? -8.102 18.062 10.172 1 94.31 112 LEU B N 1
ATOM 3092 C CA . LEU B 1 112 ? -7.004 17.109 10.312 1 94.31 112 LEU B CA 1
ATOM 3093 C C . LEU B 1 112 ? -7.25 16.172 11.484 1 94.31 112 LEU B C 1
ATOM 3095 O O . LEU B 1 112 ? -6.949 14.977 11.398 1 94.31 112 LEU B O 1
ATOM 3099 N N . GLN B 1 113 ? -7.793 16.688 12.508 1 93.31 113 GLN B N 1
ATOM 3100 C CA . GLN B 1 113 ? -8.07 15.867 13.688 1 93.31 113 GLN B CA 1
ATOM 3101 C C . GLN B 1 113 ? -9.039 14.734 13.359 1 93.31 113 GLN B C 1
ATOM 3103 O O . GLN B 1 113 ? -8.922 13.633 13.891 1 93.31 113 GLN B O 1
ATOM 3108 N N . ASP B 1 114 ? -10.008 15 12.516 1 95.12 114 ASP B N 1
ATOM 3109 C CA . ASP B 1 114 ? -10.953 13.977 12.062 1 95.12 114 ASP B CA 1
ATOM 3110 C C . ASP B 1 114 ? -10.234 12.844 11.336 1 95.12 114 ASP B C 1
ATOM 3112 O O . ASP B 1 114 ? -10.5 11.672 11.586 1 95.12 114 ASP B O 1
ATOM 3116 N N . ALA B 1 115 ? -9.336 13.242 10.477 1 96.88 115 ALA B N 1
ATOM 3117 C CA . ALA B 1 115 ? -8.562 12.258 9.727 1 96.88 115 ALA B CA 1
ATOM 3118 C C . ALA B 1 115 ? -7.688 11.422 10.648 1 96.88 115 ALA B C 1
ATOM 3120 O O . ALA B 1 115 ? -7.516 10.219 10.43 1 96.88 115 ALA B O 1
ATOM 3121 N N . GLN B 1 116 ? -7.16 12.055 11.672 1 95.5 116 GLN B N 1
ATOM 3122 C CA . GLN B 1 116 ? -6.301 11.367 12.625 1 95.5 116 GLN B CA 1
ATOM 3123 C C . GLN B 1 116 ? -7.066 10.266 13.359 1 95.5 116 GLN B C 1
ATOM 3125 O O . GLN B 1 116 ? -6.551 9.164 13.547 1 95.5 116 GLN B O 1
ATOM 3130 N N . 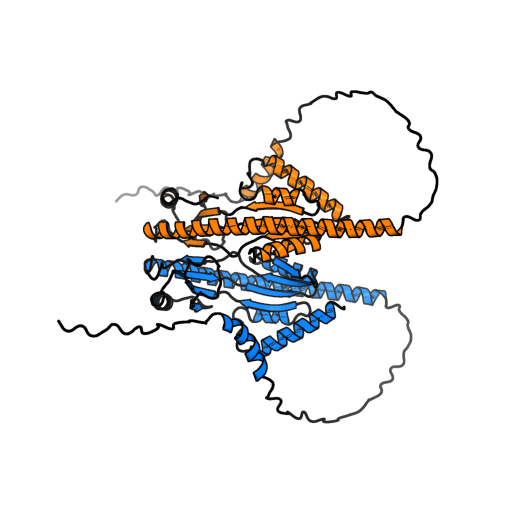ILE B 1 117 ? -8.211 10.555 13.734 1 93.69 117 ILE B N 1
ATOM 3131 C CA . ILE B 1 117 ? -9.039 9.594 14.453 1 93.69 117 ILE B CA 1
ATOM 3132 C C . ILE B 1 117 ? -9.344 8.398 13.555 1 93.69 117 ILE B C 1
ATOM 3134 O O . ILE B 1 117 ? -9.148 7.246 13.953 1 93.69 117 ILE B O 1
ATOM 3138 N N . LEU B 1 118 ? -9.789 8.68 12.383 1 96.69 118 LEU B N 1
ATOM 3139 C CA . LEU B 1 118 ? -10.109 7.609 11.445 1 96.69 118 LEU B CA 1
ATOM 3140 C C . LEU B 1 118 ? -8.875 6.773 11.133 1 96.69 118 LEU B C 1
ATOM 3142 O O . LEU B 1 118 ? -8.953 5.547 11.047 1 96.69 118 LEU B O 1
ATOM 3146 N N . HIS B 1 119 ? -7.809 7.461 10.938 1 97.62 119 HIS B N 1
ATOM 3147 C CA . HIS B 1 119 ? -6.555 6.785 10.625 1 97.62 119 HIS B CA 1
ATOM 3148 C C . HIS B 1 119 ? -6.156 5.82 11.734 1 97.62 119 HIS B C 1
ATOM 3150 O O . HIS B 1 119 ? -5.781 4.676 11.469 1 97.62 119 HIS B O 1
ATOM 3156 N N . SER B 1 120 ? -6.223 6.324 12.906 1 95.81 120 SER B N 1
ATOM 3157 C CA . SER B 1 120 ? -5.859 5.496 14.047 1 95.81 120 SER B CA 1
ATOM 3158 C C . SER B 1 120 ? -6.738 4.254 14.133 1 95.81 120 SER B C 1
ATOM 3160 O O . SER B 1 120 ? -6.238 3.146 14.352 1 95.81 120 SER B O 1
ATOM 3162 N N . VAL B 1 121 ? -7.973 4.402 13.945 1 97 121 VAL B N 1
ATOM 3163 C CA . VAL B 1 121 ? -8.914 3.287 13.992 1 97 121 VAL B CA 1
ATOM 3164 C C . VAL B 1 121 ? -8.602 2.301 12.867 1 97 121 VAL B C 1
ATOM 3166 O O . VAL B 1 121 ? -8.641 1.086 13.07 1 97 121 VAL B O 1
ATOM 3169 N N . ALA B 1 122 ? -8.312 2.807 11.688 1 97.88 122 ALA B N 1
ATOM 3170 C CA . ALA B 1 122 ? -7.996 1.963 10.539 1 97.88 122 ALA B CA 1
ATOM 3171 C C . ALA B 1 122 ? -6.766 1.106 10.812 1 97.88 122 ALA B C 1
ATOM 3173 O O . ALA B 1 122 ? -6.793 -0.112 10.625 1 97.88 122 ALA B O 1
ATOM 3174 N N . VAL B 1 123 ? -5.703 1.729 11.281 1 96.25 123 VAL B N 1
ATOM 3175 C CA . VAL B 1 123 ? -4.449 1.033 11.555 1 96.25 123 VAL B CA 1
ATOM 3176 C C . VAL B 1 123 ? -4.672 -0.03 12.625 1 96.25 123 VAL B C 1
ATOM 3178 O O . VAL B 1 123 ? -4.219 -1.169 12.484 1 96.25 123 VAL B O 1
ATOM 3181 N N . ASP B 1 124 ? -5.402 0.323 13.609 1 95.12 124 ASP B N 1
ATOM 3182 C CA . ASP B 1 124 ? -5.68 -0.594 14.711 1 95.12 124 ASP B CA 1
ATOM 3183 C C . ASP B 1 124 ? -6.547 -1.764 14.25 1 95.12 124 ASP B C 1
ATOM 3185 O O . ASP B 1 124 ? -6.582 -2.811 14.898 1 95.12 124 ASP B O 1
ATOM 3189 N N . SER B 1 125 ? -7.25 -1.573 13.18 1 96.56 125 SER B N 1
ATOM 3190 C CA . SER B 1 125 ? -8.141 -2.609 12.664 1 96.56 125 SER B CA 1
ATOM 3191 C C . SER B 1 125 ? -7.434 -3.479 11.625 1 96.56 125 SER B C 1
ATOM 3193 O O . SER B 1 125 ? -8.062 -4.332 10.992 1 96.56 125 SER B O 1
ATOM 3195 N N . GLY B 1 126 ? -6.18 -3.229 11.398 1 95.5 126 GLY B N 1
ATOM 3196 C CA . GLY B 1 126 ? -5.414 -4.078 10.5 1 95.5 126 GLY B CA 1
ATOM 3197 C C . GLY B 1 126 ? -5.105 -3.414 9.172 1 95.5 126 GLY B C 1
ATOM 3198 O O . GLY B 1 126 ? -4.469 -4.016 8.305 1 95.5 126 GLY B O 1
ATOM 3199 N N . PHE B 1 127 ? -5.516 -2.219 8.953 1 97.31 127 PHE B N 1
ATOM 3200 C CA . PHE B 1 127 ? -5.238 -1.492 7.719 1 97.31 127 PHE B CA 1
ATOM 3201 C C . PHE B 1 127 ? -4.004 -0.611 7.875 1 97.31 127 PHE B C 1
ATOM 3203 O O . PHE B 1 127 ? -4.102 0.616 7.809 1 97.31 127 PHE B O 1
ATOM 3210 N N . ARG B 1 128 ? -2.85 -1.225 7.824 1 94.94 128 ARG B N 1
ATOM 3211 C CA . ARG B 1 128 ? -1.598 -0.607 8.25 1 94.94 128 ARG B CA 1
ATOM 3212 C C . ARG B 1 128 ? -0.972 0.201 7.121 1 94.94 128 ARG B C 1
ATOM 3214 O O . ARG B 1 128 ? 0.008 0.918 7.332 1 94.94 128 ARG B O 1
ATOM 3221 N N . ASN B 1 129 ? -1.542 0.114 5.914 1 96.12 129 ASN B N 1
ATOM 3222 C CA . ASN B 1 129 ? -1.043 0.881 4.777 1 96.12 129 ASN B CA 1
ATOM 3223 C C . ASN B 1 129 ? -1.854 2.156 4.562 1 96.12 129 ASN B C 1
ATOM 3225 O O . ASN B 1 129 ? -1.744 2.797 3.518 1 96.12 129 ASN B O 1
ATOM 3229 N N . SER B 1 130 ? -2.641 2.492 5.562 1 98 130 SER B N 1
ATOM 3230 C CA . SER B 1 130 ? -3.488 3.676 5.473 1 98 130 SER B CA 1
ATOM 3231 C C . SER B 1 130 ? -2.672 4.953 5.637 1 98 130 SER B C 1
ATOM 3233 O O . SER B 1 130 ? -1.599 4.938 6.242 1 98 130 SER B O 1
ATOM 3235 N N . GLY B 1 131 ? -3.227 6.031 5.074 1 97.69 131 GLY B N 1
ATOM 3236 C CA . GLY B 1 131 ? -2.504 7.293 5.164 1 97.69 131 GLY B CA 1
ATOM 3237 C C . GLY B 1 131 ? -3.361 8.492 4.816 1 97.69 131 GLY B C 1
ATOM 3238 O O . GLY B 1 131 ? -4.355 8.367 4.098 1 97.69 131 GLY B O 1
ATOM 3239 N N . ILE B 1 132 ? -2.916 9.633 5.305 1 97.88 132 ILE B N 1
ATOM 3240 C CA . ILE B 1 132 ? -3.598 10.906 5.078 1 97.88 132 ILE B CA 1
ATOM 3241 C C . ILE B 1 132 ? -2.898 11.68 3.963 1 97.88 132 ILE B C 1
ATOM 3243 O O . ILE B 1 132 ? -1.672 11.633 3.846 1 97.88 132 ILE B O 1
ATOM 3247 N N . THR B 1 133 ? -3.656 12.305 3.137 1 96.88 133 THR B N 1
ATOM 3248 C CA . THR B 1 133 ? -3.154 13.266 2.16 1 96.88 133 THR B CA 1
ATOM 3249 C C . THR B 1 133 ? -3.785 14.641 2.377 1 96.88 133 THR B C 1
ATOM 3251 O O . THR B 1 133 ? -4.996 14.742 2.576 1 96.88 133 THR B O 1
ATOM 3254 N N . VAL B 1 134 ? -2.959 15.641 2.416 1 94.31 134 VAL B N 1
ATOM 3255 C CA . VAL B 1 134 ? -3.428 17.016 2.48 1 94.31 134 VAL B CA 1
ATOM 3256 C C . VAL B 1 134 ? -3.074 17.75 1.185 1 94.31 134 VAL B C 1
ATOM 3258 O O . VAL B 1 134 ? -1.896 17.953 0.884 1 94.31 134 VAL B O 1
ATOM 3261 N N . GLY B 1 135 ? -4.062 18.094 0.456 1 89 135 GLY B N 1
ATOM 3262 C CA . GLY B 1 135 ? -3.859 18.75 -0.827 1 89 135 GLY B CA 1
ATOM 3263 C C . GLY B 1 135 ? -3.404 20.188 -0.695 1 89 135 GLY B C 1
ATOM 3264 O O . GLY B 1 135 ? -3.396 20.734 0.405 1 89 135 GLY B O 1
ATOM 3265 N N . LYS B 1 136 ? -3.033 20.75 -1.815 1 81.94 136 LYS B N 1
ATOM 3266 C CA . LYS B 1 136 ? -2.535 22.125 -1.862 1 81.94 136 LYS B CA 1
ATOM 3267 C C . LYS B 1 136 ? -3.584 23.109 -1.35 1 81.94 136 LYS B C 1
ATOM 3269 O O . LYS B 1 136 ? -3.248 24.094 -0.688 1 81.94 136 LYS B O 1
ATOM 3274 N N . ARG B 1 137 ? -4.848 22.859 -1.592 1 83.25 137 ARG B N 1
ATOM 3275 C CA . ARG B 1 137 ? -5.922 23.75 -1.172 1 83.25 137 ARG B CA 1
ATOM 3276 C C . ARG B 1 137 ? -6.445 23.359 0.208 1 83.25 137 ARG B C 1
ATOM 3278 O O . ARG B 1 137 ? -7.508 23.828 0.627 1 83.25 137 ARG B O 1
ATOM 3285 N N . GLY B 1 138 ? -5.809 22.422 0.76 1 87.19 138 GLY B N 1
ATOM 3286 C CA . GLY B 1 138 ? -6.145 22.078 2.131 1 87.19 138 GLY B CA 1
ATOM 3287 C C . GLY B 1 138 ? -7.113 20.906 2.23 1 87.19 138 GLY B C 1
ATOM 3288 O O . GLY B 1 138 ? -7.59 20.578 3.32 1 87.19 138 GLY B O 1
ATOM 3289 N N . LYS B 1 139 ? -7.504 20.375 1.092 1 94.06 139 LYS B N 1
ATOM 3290 C CA . LYS B 1 139 ? -8.359 19.188 1.113 1 94.06 139 LYS B CA 1
ATOM 3291 C C . LYS B 1 139 ? -7.688 18.031 1.852 1 94.06 139 LYS B C 1
ATOM 3293 O O . LYS B 1 139 ? -6.551 17.672 1.544 1 94.06 139 LYS B O 1
ATOM 3298 N N . ILE B 1 140 ? -8.406 17.469 2.838 1 96.94 140 ILE B N 1
ATOM 3299 C CA . ILE B 1 140 ? -7.852 16.391 3.65 1 96.94 140 ILE B CA 1
ATOM 3300 C C . ILE B 1 140 ? -8.516 15.078 3.277 1 96.94 140 ILE B C 1
ATOM 3302 O O . ILE B 1 140 ? -9.734 14.922 3.426 1 96.94 140 ILE B O 1
ATOM 3306 N N . MET B 1 141 ? -7.707 14.133 2.816 1 97.88 141 MET B N 1
ATOM 3307 C CA . MET B 1 141 ? -8.203 12.82 2.412 1 97.88 141 MET 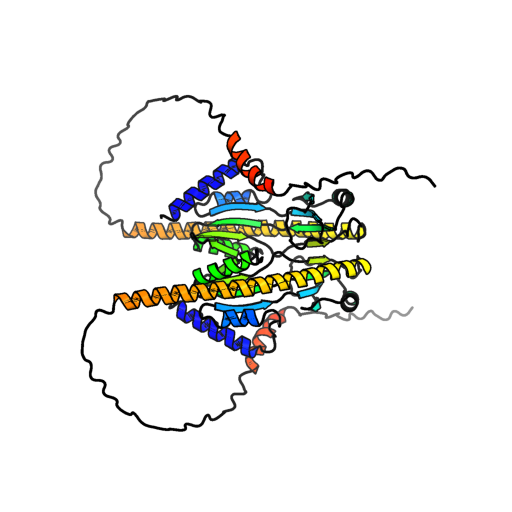B CA 1
ATOM 3308 C C . MET B 1 141 ? -7.551 11.719 3.24 1 97.88 141 MET B C 1
ATOM 3310 O O . MET B 1 141 ? -6.352 11.766 3.51 1 97.88 141 MET B O 1
ATOM 3314 N N . LEU B 1 142 ? -8.336 10.773 3.635 1 98.38 142 LEU B N 1
ATOM 3315 C CA . LEU B 1 142 ? -7.82 9.539 4.227 1 98.38 142 LEU B CA 1
ATOM 3316 C C . LEU B 1 142 ? -8.031 8.359 3.287 1 98.38 142 LEU B C 1
ATOM 3318 O O . LEU B 1 142 ? -9.133 8.148 2.785 1 98.38 142 LEU B O 1
ATOM 3322 N N . ALA B 1 143 ? -6.953 7.66 3.031 1 98.12 143 ALA B N 1
ATOM 3323 C CA . ALA B 1 143 ? -7.035 6.375 2.34 1 98.12 143 ALA B CA 1
ATOM 3324 C C . ALA B 1 143 ? -6.879 5.219 3.32 1 98.12 143 ALA B C 1
ATOM 3326 O O . ALA B 1 143 ? -5.844 5.09 3.977 1 98.12 143 ALA B O 1
ATOM 3327 N N . VAL B 1 144 ? -7.883 4.402 3.443 1 98.12 144 VAL B N 1
ATOM 3328 C CA . VAL B 1 144 ? -7.812 3.172 4.227 1 98.12 144 VAL B CA 1
ATOM 3329 C C . VAL B 1 144 ? -7.391 2.012 3.326 1 98.12 144 VAL B C 1
ATOM 3331 O O . VAL B 1 144 ? -8.078 1.686 2.357 1 98.12 144 VAL B O 1
ATOM 3334 N N . ARG B 1 145 ? -6.273 1.461 3.639 1 97.69 145 ARG B N 1
ATOM 3335 C CA . ARG B 1 145 ? -5.688 0.433 2.787 1 97.69 145 ARG B CA 1
ATOM 3336 C C . ARG B 1 145 ? -5.055 -0.676 3.623 1 97.69 145 ARG B C 1
ATOM 3338 O O . ARG B 1 145 ? -4.625 -0.439 4.754 1 97.69 145 ARG B O 1
ATOM 3345 N N . SER B 1 146 ? -5.004 -1.843 3.047 1 95.56 146 SER B N 1
ATOM 3346 C CA . SER B 1 146 ? -4.375 -3 3.676 1 95.56 146 SER B CA 1
ATOM 3347 C C . SER B 1 146 ? -3.098 -3.402 2.943 1 95.56 146 SER B C 1
ATOM 3349 O O . SER B 1 146 ? -2.848 -2.947 1.824 1 95.56 146 SER B O 1
ATOM 3351 N N . THR B 1 147 ? -2.254 -4.199 3.629 1 90.12 147 THR B N 1
ATOM 3352 C CA . THR B 1 147 ? -1.06 -4.777 3.023 1 90.12 147 THR B CA 1
ATOM 3353 C C . THR B 1 147 ? -1.351 -6.176 2.488 1 90.12 147 THR B C 1
ATOM 3355 O O . THR B 1 147 ? -0.5 -6.785 1.837 1 90.12 147 THR B O 1
ATOM 3358 N N . HIS B 1 148 ? -2.514 -6.57 2.744 1 86.62 148 HIS B N 1
ATOM 3359 C CA . HIS B 1 148 ? -2.969 -7.898 2.35 1 86.62 148 HIS B CA 1
ATOM 3360 C C . HIS B 1 148 ? -3.189 -7.98 0.843 1 86.62 148 HIS B C 1
ATOM 3362 O O . HIS B 1 148 ? -3.781 -7.078 0.248 1 86.62 148 HIS B O 1
ATOM 3368 N N . GLY B 1 149 ? -2.588 -8.914 0.081 1 91.31 149 GLY B N 1
ATOM 3369 C CA . GLY B 1 149 ? -2.855 -9.016 -1.346 1 91.31 149 GLY B CA 1
ATOM 3370 C C . GLY B 1 149 ? -2.35 -10.305 -1.958 1 91.31 149 GLY B C 1
ATOM 3371 O O . GLY B 1 149 ? -1.956 -11.227 -1.24 1 91.31 149 GLY B O 1
ATOM 3372 N N . LEU B 1 150 ? -2.559 -10.531 -3.123 1 96.56 150 LEU B N 1
ATOM 3373 C CA . LEU B 1 150 ? -2.107 -11.641 -3.957 1 96.56 150 LEU B CA 1
ATOM 3374 C C . LEU B 1 150 ? -1.884 -11.18 -5.395 1 96.56 150 LEU B C 1
ATOM 3376 O O . LEU B 1 150 ? -2.691 -10.43 -5.945 1 96.56 150 LEU B O 1
ATOM 3380 N N . GLU B 1 151 ? -0.792 -11.484 -5.957 1 96.75 151 GLU B N 1
ATOM 3381 C CA . GLU B 1 151 ? -0.468 -11.164 -7.344 1 96.75 151 GLU B CA 1
ATOM 3382 C C . GLU B 1 151 ? 0.343 -12.289 -7.988 1 96.75 151 GLU B C 1
ATOM 3384 O O . GLU B 1 151 ? 1.529 -12.453 -7.695 1 96.75 151 GLU B O 1
ATOM 3389 N N . VAL B 1 152 ? -0.323 -12.992 -8.906 1 97.88 152 VAL B N 1
ATOM 3390 C CA . VAL B 1 152 ? 0.287 -14.219 -9.398 1 97.88 152 VAL B CA 1
ATOM 3391 C C . VAL B 1 152 ? 0.181 -14.273 -10.922 1 97.88 152 VAL B C 1
ATOM 3393 O O . VAL B 1 152 ? -0.906 -14.477 -11.469 1 97.88 152 VAL B O 1
ATOM 3396 N N . PRO B 1 153 ? 1.313 -14.133 -11.609 1 97.19 153 PRO B N 1
ATOM 3397 C CA . PRO B 1 153 ? 1.289 -14.359 -13.055 1 97.19 153 PRO B CA 1
ATOM 3398 C C . PRO B 1 153 ? 0.968 -15.812 -13.414 1 97.19 153 PRO B C 1
ATOM 3400 O O . PRO B 1 153 ? 1.548 -16.734 -12.836 1 97.19 153 PRO B O 1
ATOM 3403 N N . LEU B 1 154 ? 0.088 -15.977 -14.375 1 97.5 154 LEU B N 1
ATOM 3404 C CA . LEU B 1 154 ? -0.363 -17.344 -14.656 1 97.5 154 LEU B CA 1
ATOM 3405 C C . LEU B 1 154 ? 0.005 -17.75 -16.078 1 97.5 154 LEU B C 1
ATOM 3407 O O . LEU B 1 154 ? 0.112 -18.938 -16.375 1 97.5 154 LEU B O 1
ATOM 3411 N N . SER B 1 155 ? 0.078 -16.766 -16.953 1 95.94 155 SER B N 1
ATOM 3412 C CA . SER B 1 155 ? 0.39 -17.094 -18.344 1 95.94 155 SER B CA 1
ATOM 3413 C C . SER B 1 155 ? 1.472 -16.172 -18.891 1 95.94 155 SER B C 1
ATOM 3415 O O . SER B 1 155 ? 1.728 -15.102 -18.344 1 95.94 155 SER B O 1
ATOM 3417 N N . HIS B 1 156 ? 2.143 -16.609 -19.891 1 94.44 156 HIS B N 1
ATOM 3418 C CA . HIS B 1 156 ? 3.133 -15.852 -20.625 1 94.44 156 HIS B CA 1
ATOM 3419 C C . HIS B 1 156 ? 2.842 -15.875 -22.125 1 94.44 156 HIS B C 1
ATOM 3421 O O . HIS B 1 156 ? 2.941 -16.922 -22.766 1 94.44 156 HIS B O 1
ATOM 3427 N N . GLU B 1 157 ? 2.531 -14.742 -22.641 1 91.75 157 GLU B N 1
ATOM 3428 C CA . GLU B 1 157 ? 2.223 -14.625 -24.062 1 91.75 157 GLU B CA 1
ATOM 3429 C C . GLU B 1 157 ? 1.165 -15.648 -24.484 1 91.75 157 GLU B C 1
ATOM 3431 O O . GLU B 1 157 ? 1.338 -16.359 -25.484 1 91.75 157 GLU B O 1
ATOM 3436 N N . GLY B 1 158 ? 0.242 -15.836 -23.656 1 90.81 158 GLY B N 1
ATOM 3437 C CA . GLY B 1 158 ? -0.905 -16.672 -24 1 90.81 158 GLY B CA 1
ATOM 3438 C C . GLY B 1 158 ? -0.754 -18.109 -23.531 1 90.81 158 GLY B C 1
ATOM 3439 O O . GLY B 1 158 ? -1.722 -18.875 -23.547 1 90.81 158 GLY B O 1
ATOM 3440 N N . LYS B 1 159 ? 0.41 -18.516 -23.203 1 94.56 159 LYS B N 1
ATOM 3441 C CA . LYS B 1 159 ? 0.64 -19.875 -22.734 1 94.56 159 LYS B CA 1
ATOM 3442 C C . LYS B 1 159 ? 0.461 -19.969 -21.219 1 94.56 159 LYS B C 1
ATOM 3444 O O . LYS B 1 159 ? 1.126 -19.25 -20.469 1 94.56 159 LYS B O 1
ATOM 3449 N N . LEU B 1 160 ? -0.379 -20.859 -20.859 1 95.56 160 LEU B N 1
ATOM 3450 C CA . LEU B 1 160 ? -0.579 -21.094 -19.438 1 95.56 160 LEU B CA 1
ATOM 3451 C C . LEU B 1 160 ? 0.654 -21.734 -18.812 1 95.56 160 LEU B C 1
ATOM 3453 O O . LEU B 1 160 ? 1.127 -22.781 -19.281 1 95.56 160 LEU B O 1
ATOM 3457 N N . MET B 1 161 ? 1.154 -21.156 -17.719 1 96.56 161 MET B N 1
ATOM 3458 C CA . MET B 1 161 ? 2.439 -21.562 -17.156 1 96.56 161 MET B CA 1
ATOM 3459 C C . MET B 1 161 ? 2.24 -22.453 -15.938 1 96.56 161 MET B C 1
ATOM 3461 O O . MET B 1 161 ? 3.207 -22.969 -15.375 1 96.56 161 MET B O 1
ATOM 3465 N N . VAL B 1 162 ? 1.005 -22.719 -15.531 1 97.31 162 VAL B N 1
ATOM 3466 C CA . VAL B 1 162 ? 0.76 -23.422 -14.281 1 97.31 162 VAL B CA 1
ATOM 3467 C C . VAL B 1 162 ? -0.28 -24.516 -14.508 1 97.31 162 VAL B C 1
ATOM 3469 O O . VAL B 1 162 ? -0.936 -24.562 -15.555 1 97.31 162 VAL B O 1
ATOM 3472 N N . THR B 1 163 ? -0.411 -25.406 -13.547 1 96.38 163 THR B N 1
ATOM 3473 C CA . THR B 1 163 ? -1.374 -26.5 -13.641 1 96.38 163 THR B CA 1
ATOM 3474 C C . THR B 1 163 ? -2.727 -26.078 -13.07 1 96.38 163 THR B C 1
ATOM 3476 O O . THR B 1 163 ? -2.814 -25.094 -12.328 1 96.38 163 THR B O 1
ATOM 3479 N N . GLU B 1 164 ? -3.744 -26.828 -13.391 1 95.81 164 GLU B N 1
ATOM 3480 C CA . GLU B 1 164 ? -5.062 -26.578 -12.812 1 95.81 164 GLU B CA 1
ATOM 3481 C C . GLU B 1 164 ? -5.059 -26.812 -11.305 1 95.81 164 GLU B C 1
ATOM 3483 O O . GLU B 1 164 ? -5.789 -26.156 -10.562 1 95.81 164 GLU B O 1
ATOM 3488 N N . GLU B 1 165 ? -4.305 -27.75 -10.922 1 96 165 GLU B N 1
ATOM 3489 C CA . GLU B 1 165 ? -4.164 -28 -9.492 1 96 165 GLU B CA 1
ATOM 3490 C C . GLU B 1 165 ? -3.631 -26.766 -8.758 1 96 165 GLU B C 1
ATOM 3492 O O . GLU B 1 165 ? -4.109 -26.422 -7.68 1 96 165 GLU B O 1
ATOM 3497 N N . TYR B 1 166 ? -2.693 -26.188 -9.336 1 97.69 166 TYR B N 1
ATOM 3498 C CA . TYR B 1 166 ? -2.133 -24.969 -8.742 1 97.69 166 TYR B CA 1
ATOM 3499 C C . TYR B 1 166 ? -3.16 -23.844 -8.727 1 97.69 166 TYR B C 1
ATOM 3501 O O . TYR B 1 166 ? -3.23 -23.078 -7.766 1 97.69 166 TYR B O 1
ATOM 3509 N N . ILE B 1 167 ? -3.926 -23.766 -9.734 1 97.56 167 ILE B N 1
ATOM 3510 C CA . ILE B 1 167 ? -4.973 -22.75 -9.797 1 97.56 167 ILE B CA 1
ATOM 3511 C C . ILE B 1 167 ? -5.965 -22.969 -8.656 1 97.56 167 ILE B C 1
ATOM 3513 O O . ILE B 1 167 ? -6.375 -22 -7.992 1 97.56 167 ILE B O 1
ATOM 3517 N N . ASP B 1 168 ? -6.312 -24.172 -8.484 1 97 168 ASP B N 1
ATOM 3518 C CA . ASP B 1 168 ? -7.199 -24.5 -7.371 1 97 168 ASP B CA 1
ATOM 3519 C C . ASP B 1 168 ? -6.582 -24.078 -6.035 1 97 168 ASP B C 1
ATOM 3521 O O . ASP B 1 168 ? -7.273 -23.531 -5.172 1 97 168 ASP B O 1
ATOM 3525 N N . PHE B 1 169 ? -5.379 -24.391 -5.902 1 97 169 PHE B N 1
ATOM 3526 C CA . PHE B 1 169 ? -4.633 -24 -4.711 1 97 169 PHE B CA 1
ATOM 3527 C C . PHE B 1 169 ? -4.656 -22.484 -4.52 1 97 169 PHE B C 1
ATOM 3529 O O . PHE B 1 169 ? -4.934 -22 -3.42 1 97 169 PHE B O 1
ATOM 3536 N N . LEU B 1 170 ? -4.441 -21.75 -5.551 1 97.75 170 LEU B N 1
ATOM 3537 C CA . LEU B 1 170 ? -4.438 -20.281 -5.512 1 97.75 170 LEU B CA 1
ATOM 3538 C C . LEU B 1 170 ? -5.812 -19.75 -5.121 1 97.75 170 LEU B C 1
ATOM 3540 O O . LEU B 1 170 ? -5.914 -18.797 -4.348 1 97.75 170 LEU B O 1
ATOM 3544 N N . LEU B 1 171 ? -6.809 -20.328 -5.633 1 97.88 171 LEU B N 1
ATOM 3545 C CA . LEU B 1 171 ? -8.164 -19.859 -5.359 1 97.88 171 LEU B CA 1
ATOM 3546 C C . LEU B 1 171 ? -8.539 -20.094 -3.9 1 97.88 171 LEU B C 1
ATOM 3548 O O . LEU B 1 171 ? -9.273 -19.312 -3.307 1 97.88 171 LEU B O 1
ATOM 3552 N N . LYS B 1 172 ? -8.07 -21.156 -3.375 1 96.88 172 LYS B N 1
ATOM 3553 C CA . LYS B 1 172 ? -8.266 -21.359 -1.942 1 96.88 172 LYS B CA 1
ATOM 3554 C C . LYS B 1 172 ? -7.625 -20.25 -1.129 1 96.88 172 LYS B C 1
ATOM 3556 O O . LYS B 1 172 ? -8.234 -19.719 -0.197 1 96.88 172 LYS B O 1
ATOM 3561 N N . ILE B 1 173 ? -6.445 -19.875 -1.494 1 96.31 173 ILE B N 1
ATOM 3562 C CA . ILE B 1 173 ? -5.734 -18.812 -0.812 1 96.31 173 ILE B CA 1
ATOM 3563 C C . ILE B 1 173 ? -6.48 -17.484 -1.003 1 96.31 173 ILE B C 1
ATOM 3565 O O . ILE B 1 173 ? -6.707 -16.75 -0.04 1 96.31 173 ILE B O 1
ATOM 3569 N N . ALA B 1 174 ? -6.844 -17.203 -2.221 1 97.44 174 ALA B N 1
ATOM 3570 C CA . ALA B 1 174 ? -7.559 -15.969 -2.531 1 97.44 174 ALA B CA 1
ATOM 3571 C C . ALA B 1 174 ? -8.859 -15.875 -1.742 1 97.44 174 ALA B C 1
ATOM 3573 O O . ALA B 1 174 ? -9.188 -14.82 -1.19 1 97.44 174 ALA B O 1
ATOM 3574 N N . ASN B 1 175 ? -9.562 -16.969 -1.701 1 97.62 175 ASN B N 1
ATOM 3575 C CA . ASN B 1 175 ? -10.828 -17 -0.976 1 97.62 175 ASN B CA 1
ATOM 3576 C C . ASN B 1 175 ? -10.617 -16.844 0.527 1 97.62 175 ASN B C 1
ATOM 3578 O O . ASN B 1 175 ? -11.422 -16.203 1.209 1 97.62 175 ASN B O 1
ATOM 3582 N N . GLN B 1 176 ? -9.625 -17.406 1 1 96.06 176 GLN B N 1
ATOM 3583 C CA . GLN B 1 176 ? -9.281 -17.219 2.404 1 96.06 176 GLN B CA 1
ATOM 3584 C C . GLN B 1 176 ? -8.938 -15.766 2.699 1 96.06 176 GLN B C 1
ATOM 3586 O O . GLN B 1 176 ? -9.344 -15.227 3.73 1 96.06 176 GLN B O 1
ATOM 3591 N N . LYS B 1 177 ? -8.18 -15.164 1.822 1 95.94 177 LYS B N 1
ATOM 3592 C CA . LYS B 1 177 ? -7.836 -13.758 1.982 1 95.94 177 LYS B CA 1
ATOM 3593 C C . LYS B 1 177 ? -9.078 -12.875 1.934 1 95.94 177 LYS B C 1
ATOM 3595 O O . LYS B 1 177 ? -9.172 -11.883 2.658 1 95.94 177 LYS B O 1
ATOM 3600 N N . MET B 1 178 ? -9.984 -13.266 1.087 1 95.56 178 MET B N 1
ATOM 3601 C CA . MET B 1 178 ? -11.258 -12.547 1.029 1 95.56 178 MET B CA 1
ATOM 3602 C C . MET B 1 178 ? -11.992 -12.641 2.361 1 95.56 178 MET B C 1
ATOM 3604 O O . MET B 1 178 ? -12.547 -11.648 2.838 1 95.56 178 MET B O 1
ATOM 3608 N N . GLU B 1 179 ? -11.977 -13.758 2.945 1 96 179 GLU B N 1
ATOM 3609 C CA . GLU B 1 179 ? -12.617 -13.961 4.242 1 96 179 GLU B CA 1
ATOM 3610 C C . GLU B 1 179 ? -11.953 -13.117 5.324 1 96 179 GLU B C 1
ATOM 3612 O O . GLU B 1 179 ? -12.633 -12.453 6.109 1 96 179 GLU B O 1
ATOM 3617 N N . GLU B 1 180 ? -10.656 -13.156 5.375 1 95.5 180 GLU B N 1
ATOM 3618 C CA . GLU B 1 180 ? -9.93 -12.336 6.336 1 95.5 180 GLU B CA 1
ATOM 3619 C C . GLU B 1 180 ? -10.195 -10.852 6.109 1 95.5 180 GLU B C 1
ATOM 3621 O O . GLU B 1 180 ? -10.336 -10.086 7.07 1 95.5 180 GLU B O 1
ATOM 3626 N N . ASN B 1 181 ? -10.227 -10.492 4.895 1 96.25 181 ASN B N 1
ATOM 3627 C CA . ASN B 1 181 ? -10.562 -9.117 4.527 1 96.25 181 ASN B CA 1
ATOM 3628 C C . ASN B 1 181 ? -11.906 -8.695 5.102 1 96.25 181 ASN B C 1
ATOM 3630 O O . ASN B 1 181 ? -12.031 -7.605 5.664 1 96.25 181 ASN B O 1
ATOM 3634 N N . LYS B 1 182 ? -12.867 -9.523 5.004 1 95.44 182 LYS B N 1
ATOM 3635 C CA . LYS B 1 182 ? -14.195 -9.242 5.547 1 95.44 182 LYS B CA 1
ATOM 3636 C C . LYS B 1 182 ? -14.141 -9.062 7.062 1 95.44 182 LYS B C 1
ATOM 3638 O O . LYS B 1 182 ? -14.789 -8.164 7.609 1 95.44 182 LYS B O 1
ATOM 3643 N N . LYS B 1 183 ? -13.398 -9.859 7.676 1 96.12 183 LYS B N 1
ATOM 3644 C CA . LYS B 1 183 ? -13.242 -9.758 9.125 1 96.12 183 LYS B CA 1
ATOM 3645 C C . LYS B 1 183 ? -12.625 -8.422 9.516 1 96.12 183 LYS B C 1
ATOM 3647 O O . LYS B 1 183 ? -13.047 -7.793 10.484 1 96.12 183 LYS B O 1
ATOM 3652 N N . ARG B 1 184 ? -11.648 -8.023 8.789 1 96.38 184 ARG B N 1
ATOM 3653 C CA . ARG B 1 184 ? -10.984 -6.754 9.078 1 96.38 184 ARG B CA 1
ATOM 3654 C C . ARG B 1 184 ? -11.938 -5.582 8.883 1 96.38 184 ARG B C 1
ATOM 3656 O O . ARG B 1 184 ? -11.938 -4.633 9.664 1 96.38 184 ARG B O 1
ATOM 3663 N N . ILE B 1 185 ? -12.734 -5.684 7.836 1 97 185 ILE B N 1
ATOM 3664 C CA . ILE B 1 185 ? -13.711 -4.637 7.57 1 97 185 ILE B CA 1
ATOM 3665 C C . ILE B 1 185 ? -14.695 -4.543 8.734 1 97 185 ILE B C 1
ATOM 3667 O O . ILE B 1 185 ? -15.023 -3.447 9.195 1 97 185 ILE B O 1
ATOM 3671 N N . GLU B 1 186 ? -15.148 -5.688 9.195 1 96.88 186 GLU B N 1
ATOM 3672 C CA . GLU B 1 186 ? -16.078 -5.727 10.32 1 96.88 186 GLU B CA 1
ATOM 3673 C C . GLU B 1 186 ? -15.453 -5.141 11.578 1 96.88 186 GLU B C 1
ATOM 3675 O O . GLU B 1 186 ? -16.094 -4.379 12.305 1 96.88 186 GLU B O 1
ATOM 3680 N N . ARG B 1 187 ? -14.266 -5.504 11.797 1 97.12 187 ARG B N 1
ATOM 3681 C CA . ARG B 1 187 ? -13.547 -4.938 12.938 1 97.12 187 ARG B CA 1
ATOM 3682 C C . ARG B 1 187 ? -13.43 -3.424 12.812 1 97.12 187 ARG B C 1
ATOM 3684 O O . ARG B 1 187 ? -13.633 -2.697 13.789 1 97.12 187 ARG B O 1
ATOM 3691 N N . PHE B 1 188 ? -13.102 -2.945 11.703 1 98.06 188 PHE B N 1
ATOM 3692 C CA . PHE B 1 188 ? -13 -1.514 11.445 1 98.06 188 PHE B CA 1
ATOM 3693 C C . PHE B 1 188 ? -14.328 -0.816 11.703 1 98.06 188 PHE B C 1
ATOM 3695 O O . PHE B 1 188 ? -14.375 0.221 12.375 1 98.06 188 PHE B O 1
ATOM 3702 N N . TYR B 1 189 ? -15.383 -1.388 11.203 1 97.44 189 TYR B N 1
ATOM 3703 C CA . TYR B 1 189 ? -16.719 -0.83 11.391 1 97.44 189 TYR B CA 1
ATOM 3704 C C . TYR B 1 189 ? -17.062 -0.707 12.867 1 97.44 189 TYR B C 1
ATOM 3706 O O . TYR B 1 189 ? -17.516 0.348 13.32 1 97.44 189 TYR B O 1
ATOM 3714 N N . ASN B 1 190 ? -16.797 -1.752 13.586 1 96.62 190 ASN B N 1
ATOM 3715 C CA . ASN B 1 190 ? -17.109 -1.775 15.008 1 96.62 190 ASN B CA 1
ATOM 3716 C C . ASN B 1 190 ? -16.266 -0.764 15.789 1 96.62 190 ASN B C 1
ATOM 3718 O O . ASN B 1 190 ? -16.797 -0.024 16.609 1 96.62 190 ASN B O 1
ATOM 3722 N N . CYS B 1 191 ? -15 -0.711 15.469 1 96.38 191 CYS B N 1
ATOM 3723 C CA . CYS B 1 191 ? -14.109 0.228 16.141 1 96.38 191 CYS B CA 1
ATOM 3724 C C . CYS B 1 191 ? -14.477 1.667 15.797 1 96.38 191 CYS B C 1
ATOM 3726 O O . CYS B 1 191 ? -14.383 2.553 16.656 1 96.38 191 CYS B O 1
ATOM 3728 N N . LEU B 1 192 ? -14.859 1.846 14.617 1 96.25 192 LEU B N 1
ATOM 3729 C CA . LEU B 1 192 ? -15.242 3.178 14.164 1 96.25 192 LEU B CA 1
ATOM 3730 C C . LEU B 1 192 ? -16.484 3.67 14.898 1 96.25 192 LEU B C 1
ATOM 3732 O O . LEU B 1 192 ? -16.547 4.828 15.312 1 96.25 192 LEU B O 1
ATOM 3736 N N . GLN B 1 193 ? -17.453 2.857 15.031 1 94.88 193 GLN B N 1
ATOM 3737 C CA . GLN B 1 193 ? -18.672 3.203 15.766 1 94.88 193 GLN B CA 1
ATOM 3738 C C . GLN B 1 193 ? -18.359 3.658 17.188 1 94.88 193 GLN B C 1
ATOM 3740 O O . GLN B 1 193 ? -18.859 4.68 17.641 1 94.88 193 GLN B O 1
ATOM 3745 N N . HIS B 1 194 ? -17.484 2.998 17.766 1 93.69 194 HIS B N 1
ATOM 3746 C CA . HIS B 1 194 ? -17.094 3.314 19.141 1 93.69 194 HIS B CA 1
ATOM 3747 C C . HIS B 1 194 ? -16.328 4.629 19.203 1 93.69 194 HIS B C 1
ATOM 3749 O O . HIS B 1 194 ? -16.562 5.445 20.109 1 93.69 194 HIS B O 1
ATOM 3755 N N . ALA B 1 195 ? -15.438 4.766 18.281 1 92.19 195 ALA B N 1
ATOM 3756 C CA . ALA B 1 195 ? -14.609 5.965 18.266 1 92.19 195 ALA B CA 1
ATOM 3757 C C . ALA B 1 195 ? -15.445 7.215 18.016 1 92.19 195 ALA B C 1
ATOM 3759 O O . ALA B 1 195 ? -15.234 8.258 18.625 1 92.19 195 ALA B O 1
ATOM 3760 N N . LEU B 1 196 ? -16.391 7.148 17.125 1 90.25 196 LEU B N 1
ATOM 3761 C CA . LEU B 1 196 ? -17.203 8.305 16.766 1 90.25 196 LEU B CA 1
ATOM 3762 C C . LEU B 1 196 ? -18.219 8.609 17.859 1 90.25 196 LEU B C 1
ATOM 3764 O O . LEU B 1 196 ? -18.609 9.766 18.031 1 90.25 196 LEU B O 1
ATOM 3768 N N . GLU B 1 197 ? -18.688 7.637 18.562 1 87.12 197 GLU B N 1
ATOM 3769 C CA . GLU B 1 197 ? -19.578 7.852 19.703 1 87.12 197 GLU B CA 1
ATOM 3770 C C . GLU B 1 197 ? -18.875 8.57 20.844 1 87.12 197 GLU B C 1
ATOM 3772 O O . GLU B 1 197 ? -19.453 9.445 21.484 1 87.12 197 GLU B O 1
ATOM 3777 N N . ARG B 1 198 ? -17.672 8.242 21.094 1 82.25 198 ARG B N 1
ATOM 3778 C CA . ARG B 1 198 ? -16.875 8.867 22.141 1 82.25 198 ARG B CA 1
ATOM 3779 C C . ARG B 1 198 ? -16.609 10.336 21.828 1 82.25 198 ARG B C 1
ATOM 3781 O O . ARG B 1 198 ? -16.609 11.18 22.719 1 82.25 198 ARG B O 1
ATOM 3788 N N . GLU B 1 199 ? -16.359 10.555 20.625 1 77.5 199 GLU B N 1
ATOM 3789 C CA . GLU B 1 199 ? -16.078 11.93 20.203 1 77.5 199 GLU B CA 1
ATOM 3790 C C . GLU B 1 199 ? -17.312 12.812 20.375 1 77.5 199 GLU B C 1
ATOM 3792 O O . GLU B 1 199 ? -17.203 13.984 20.75 1 77.5 199 GLU B O 1
ATOM 3797 N N . THR B 1 200 ? -18.453 12.297 20.062 1 70.5 200 THR B N 1
ATOM 3798 C CA . THR B 1 200 ? -19.688 13.055 20.219 1 70.5 200 THR B CA 1
ATOM 3799 C C . THR B 1 200 ? -19.953 13.375 21.688 1 70.5 200 THR B C 1
ATOM 3801 O O . THR B 1 200 ? -20.422 14.469 22.016 1 70.5 200 THR B O 1
ATOM 3804 N N . ILE B 1 201 ? -19.578 12.453 22.453 1 65.38 201 ILE B N 1
ATOM 3805 C CA . ILE B 1 201 ? -19.797 12.641 23.891 1 65.38 201 ILE B CA 1
ATOM 3806 C C . ILE B 1 201 ? -18.844 13.703 24.422 1 65.38 201 ILE B C 1
ATOM 3808 O O . ILE B 1 201 ? -19.25 14.57 25.188 1 65.38 201 ILE B O 1
ATOM 3812 N N . THR B 1 202 ? -17.625 13.609 23.969 1 66.5 202 THR B N 1
ATOM 3813 C CA . THR B 1 202 ? -16.625 14.562 24.438 1 66.5 202 THR B CA 1
ATOM 3814 C C . THR B 1 202 ? -16.938 15.969 23.953 1 66.5 202 THR B C 1
ATOM 3816 O O . THR B 1 202 ? -16.75 16.953 24.672 1 66.5 202 THR B O 1
ATOM 3819 N N . ASN B 1 203 ? -17.469 16.031 22.75 1 65.88 203 ASN B N 1
ATOM 3820 C CA . ASN B 1 203 ? -17.812 17.328 22.188 1 65.88 203 ASN B CA 1
ATOM 3821 C C . ASN B 1 203 ? -19.078 17.906 22.828 1 65.88 203 ASN B C 1
ATOM 3823 O O . ASN B 1 203 ? -19.219 19.125 22.938 1 65.88 203 ASN B O 1
ATOM 3827 N N . SER B 1 204 ? -20.109 17.062 23.156 1 62.41 204 SER B N 1
ATOM 3828 C CA . SER B 1 204 ? -21.312 17.516 23.844 1 62.41 204 SER B CA 1
ATOM 3829 C C . SER B 1 204 ? -21 18 25.25 1 62.41 204 SER B C 1
ATOM 3831 O O . SER B 1 204 ? -21.594 18.984 25.719 1 62.41 204 SER B O 1
ATOM 3833 N N . HIS B 1 205 ? -20.031 17.344 25.797 1 58.19 205 HIS B N 1
ATOM 3834 C CA . HIS B 1 205 ? -19.672 17.75 27.156 1 58.19 205 HIS B CA 1
ATOM 3835 C C . HIS B 1 205 ? -18.859 19.047 27.141 1 58.19 205 HIS B C 1
ATOM 3837 O O . HIS B 1 205 ? -18.984 19.859 28.062 1 58.19 205 HIS B O 1
ATOM 3843 N N . SER B 1 206 ? -18.094 19.172 26.156 1 53.19 206 SER B N 1
ATOM 3844 C CA . SER B 1 206 ? -17.328 20.422 26.078 1 53.19 206 SER B CA 1
ATOM 3845 C C . SER B 1 206 ? -18.219 21.594 25.703 1 53.19 206 SER B C 1
ATOM 3847 O O . SER B 1 206 ? -18 22.719 26.141 1 53.19 206 SER B O 1
ATOM 3849 N N . LYS B 1 207 ? -19.297 21.469 24.906 1 53 207 LYS B N 1
ATOM 3850 C CA . LYS B 1 207 ? -20.25 22.531 24.594 1 53 207 LYS B CA 1
ATOM 3851 C C . LYS B 1 207 ? -21.125 22.859 25.797 1 53 207 LYS B C 1
ATOM 3853 O O . LYS B 1 207 ? -21.469 24.016 26.031 1 53 207 LYS B O 1
ATOM 3858 N N . GLU B 1 208 ? -21.516 21.953 26.562 1 51.16 208 GLU B N 1
ATOM 3859 C CA . GLU B 1 208 ? -22.328 22.219 27.75 1 51.16 208 GLU B CA 1
ATOM 3860 C C . GLU B 1 208 ? -21.516 23 28.781 1 51.16 208 GLU B C 1
ATOM 3862 O O . GLU B 1 208 ? -22.062 23.859 29.484 1 51.16 208 GLU B O 1
ATOM 3867 N N . LYS B 1 209 ? -20.25 22.797 28.781 1 49.38 209 LYS B N 1
ATOM 3868 C CA . LYS B 1 209 ? -19.484 23.562 29.75 1 49.38 209 LYS B CA 1
ATOM 3869 C C . LYS B 1 209 ? -19.328 25.016 29.328 1 49.38 209 LYS B C 1
ATOM 3871 O O . LYS B 1 209 ? -19.172 25.906 30.188 1 49.38 209 LYS B O 1
ATOM 3876 N N . ILE B 1 210 ? -19.406 25.281 28.078 1 47.88 210 ILE B N 1
ATOM 3877 C CA . ILE B 1 210 ? -19.328 26.672 27.672 1 47.88 210 ILE B CA 1
ATOM 3878 C C . ILE B 1 210 ? -20.672 27.359 27.938 1 47.88 210 ILE B C 1
ATOM 3880 O O . ILE B 1 210 ? -20.703 28.5 28.406 1 47.88 210 ILE B O 1
ATOM 3884 N N . ASN B 1 211 ? -21.719 26.641 27.734 1 46.12 211 ASN B N 1
ATOM 3885 C CA . ASN B 1 211 ? -23.016 27.266 27.969 1 46.12 211 ASN B CA 1
ATOM 3886 C C . ASN B 1 211 ? -23.297 27.438 29.469 1 46.12 211 ASN B C 1
ATOM 3888 O O . ASN B 1 211 ? -24.188 28.203 29.844 1 46.12 211 ASN B O 1
ATOM 3892 N N . GLU B 1 212 ? -22.719 26.578 30.172 1 45.56 212 GLU B N 1
ATOM 3893 C CA . GLU B 1 212 ? -23.016 26.75 31.594 1 45.56 212 GLU B CA 1
ATOM 3894 C C . GLU B 1 212 ? -22.312 27.984 32.156 1 45.56 212 GLU B C 1
ATOM 3896 O O . GLU B 1 212 ? -22.703 28.5 33.219 1 45.56 212 GLU B O 1
ATOM 3901 N N . LYS B 1 213 ? -21.078 28.344 31.609 1 44.81 213 LYS B N 1
ATOM 3902 C CA . LYS B 1 213 ? -20.438 29.484 32.281 1 44.81 213 LYS B CA 1
ATOM 3903 C C . LYS B 1 213 ? -21.203 30.781 31.984 1 44.81 213 LYS B C 1
ATOM 3905 O O . LYS B 1 213 ? -21.047 31.766 32.719 1 44.81 213 LYS B O 1
ATOM 3910 N N . ASN B 1 214 ? -21.922 30.875 30.797 1 38.25 214 ASN B N 1
ATOM 3911 C CA . ASN B 1 214 ? -22.484 32.188 30.547 1 38.25 214 ASN B CA 1
ATOM 3912 C C . ASN B 1 214 ? -23.828 32.375 31.25 1 38.25 214 ASN B C 1
ATOM 3914 O O . ASN B 1 214 ? -24.547 33.344 30.969 1 38.25 214 ASN B O 1
ATOM 3918 N N . ASN B 1 215 ? -24.531 31.281 31.641 1 33.97 215 ASN B N 1
ATOM 3919 C CA . ASN B 1 215 ? -25.891 31.594 32.062 1 33.97 215 ASN B CA 1
ATOM 3920 C C . ASN B 1 215 ? -25.922 32.375 33.375 1 33.97 215 ASN B C 1
ATOM 3922 O O . ASN B 1 215 ? -25.734 31.797 34.438 1 33.97 215 ASN B O 1
ATOM 3926 N N . PRO B 1 216 ? -25.406 33.594 33.375 1 35.09 216 PRO B N 1
ATOM 3927 C CA . PRO B 1 216 ? -25.781 34.344 34.562 1 35.09 216 PRO B CA 1
ATOM 3928 C C . PRO B 1 216 ? -27.281 34.281 34.875 1 35.09 216 PRO B C 1
ATOM 3930 O O . PRO B 1 216 ? -28.078 34.094 33.938 1 35.09 216 PRO B O 1
ATOM 3933 N N . TYR B 1 217 ? -27.766 33.844 36.031 1 31.7 217 TYR B N 1
ATOM 3934 C CA . TYR B 1 217 ? -29.109 33.594 36.531 1 31.7 217 TYR B CA 1
ATOM 3935 C C . TYR B 1 217 ? -30.016 34.781 36.312 1 31.7 217 TYR B C 1
ATOM 3937 O O . TYR B 1 217 ? -30.188 35.625 37.219 1 31.7 217 TYR B O 1
ATOM 3945 N N . SER B 1 218 ? -29.906 35.625 35.188 1 28.89 218 SER B N 1
ATOM 3946 C CA . SER B 1 218 ? -30.891 36.688 35.188 1 28.89 218 SER B CA 1
ATOM 3947 C C . SER B 1 218 ? -32.312 36.156 35.344 1 28.89 218 SER B C 1
ATOM 3949 O O . SER B 1 218 ? -32.688 35.219 34.625 1 28.89 218 SER B O 1
ATOM 3951 N N . HIS B 1 219 ? -33 36.219 36.5 1 28.23 219 HIS B N 1
ATOM 3952 C CA . HIS B 1 219 ? -34.281 35.781 37.031 1 28.23 219 HIS B CA 1
ATOM 3953 C C . HIS B 1 219 ? -35.438 36.281 36.188 1 28.23 219 HIS B C 1
ATOM 3955 O O . HIS B 1 219 ? -36.594 36.156 36.562 1 28.23 219 HIS B O 1
ATOM 3961 N N . ARG B 1 220 ? -35.188 37.031 35.031 1 25.7 220 ARG B N 1
ATOM 3962 C CA . ARG B 1 220 ? -36.406 37.781 34.688 1 25.7 220 ARG B CA 1
ATOM 3963 C C . ARG B 1 220 ? -37.531 36.844 34.312 1 25.7 220 ARG B C 1
ATOM 3965 O O . ARG B 1 220 ? -37.312 35.844 33.656 1 25.7 220 ARG B O 1
ATOM 3972 N N . THR B 1 221 ? -38.719 36.844 34.969 1 25.19 221 THR B N 1
ATOM 3973 C CA . THR B 1 221 ? -40.031 36.25 35 1 25.19 221 THR B CA 1
ATOM 3974 C C . THR B 1 221 ? -40.719 36.375 33.656 1 25.19 221 THR B C 1
ATOM 3976 O O . THR B 1 221 ? -41.938 36.188 33.531 1 25.19 221 THR B O 1
ATOM 3979 N N . ALA B 1 222 ? -40 36.125 32.562 1 22.27 222 ALA B N 1
ATOM 3980 C CA . ALA B 1 222 ? -40.594 36.469 31.281 1 22.27 222 ALA B CA 1
ATOM 3981 C C . ALA B 1 222 ? -41.906 35.719 31.062 1 22.27 222 ALA B C 1
ATOM 3983 O O . ALA B 1 222 ? -42.031 34.562 31.406 1 22.27 222 ALA B O 1
ATOM 3984 N N . PHE B 1 223 ? -43.094 36.469 30.797 1 22.23 223 PHE B N 1
ATOM 3985 C CA . PHE B 1 223 ? -44.531 36.312 30.547 1 22.23 223 PHE B CA 1
ATOM 3986 C C . PHE B 1 223 ? -44.781 35.438 29.312 1 22.23 223 PHE B C 1
ATOM 3988 O O . PHE B 1 223 ? -44.156 35.656 28.266 1 22.23 223 PHE B O 1
ATOM 3995 N N . GLU B 1 224 ? -45.25 34.219 29.453 1 21.03 224 GLU B N 1
ATOM 3996 C CA . GLU B 1 224 ? -45.531 33.031 28.641 1 21.03 224 GLU B CA 1
ATOM 3997 C C . GLU B 1 224 ? -46.562 33.344 27.562 1 21.03 224 GLU B C 1
ATOM 3999 O O . GLU B 1 224 ? -47.094 32.438 26.906 1 21.03 224 GLU B O 1
ATOM 4004 N N . SER B 1 225 ? -46.531 34.562 26.906 1 19.47 225 SER B N 1
ATOM 4005 C CA . SER B 1 225 ? -47.781 34.688 26.141 1 19.47 225 SER B CA 1
ATOM 4006 C C . SER B 1 225 ? -47.875 33.594 25.078 1 19.47 225 SER B C 1
ATOM 4008 O O . SER B 1 225 ? -46.938 33.344 24.344 1 19.47 225 SER B O 1
ATOM 4010 N N . TRP B 1 226 ? -48.812 32.625 25.219 1 20.94 226 TRP B N 1
ATOM 4011 C CA . TRP B 1 226 ? -49.312 31.406 24.578 1 20.94 226 TRP B CA 1
ATOM 4012 C C . TRP B 1 226 ? -49.875 31.719 23.188 1 20.94 226 TRP B C 1
ATOM 4014 O O . TRP B 1 226 ? -50.438 30.844 22.531 1 20.94 226 TRP B O 1
ATOM 4024 N N . ILE B 1 227 ? -49.375 32.688 22.375 1 19.48 227 ILE B N 1
ATOM 4025 C CA . ILE B 1 227 ? -50.375 33 21.359 1 19.48 227 ILE B CA 1
ATOM 4026 C C . ILE B 1 227 ? -50.5 31.812 20.391 1 19.48 227 ILE B C 1
ATOM 4028 O O . ILE B 1 227 ? -49.5 31.297 19.906 1 19.48 227 ILE B O 1
ATOM 4032 N N . PRO B 1 228 ? -51.719 31.266 20.156 1 20.09 228 PRO B N 1
ATOM 4033 C CA . PRO B 1 228 ? -52.281 30.109 19.453 1 20.09 228 PRO B CA 1
ATOM 4034 C C . PRO B 1 228 ? -52.125 30.219 17.938 1 20.09 228 PRO B C 1
ATOM 4036 O O . PRO B 1 228 ? -52.594 29.344 17.203 1 20.09 228 PRO B O 1
ATOM 4039 N N . CYS B 1 229 ? -51.219 31.016 17.375 1 18.02 229 CYS B N 1
ATOM 4040 C CA . CYS B 1 229 ? -51.562 31.438 16.016 1 18.02 229 CYS B CA 1
ATOM 4041 C C . CYS B 1 229 ? -51.656 30.234 15.086 1 18.02 229 CYS B C 1
ATOM 4043 O O . CYS B 1 229 ? -50.844 29.328 15.148 1 18.02 229 CYS B O 1
ATOM 4045 N N . HIS B 1 230 ? -52.656 30.281 14.117 1 18.97 230 HIS B N 1
ATOM 4046 C CA . HIS B 1 230 ? -53.562 29.547 13.242 1 18.97 230 HIS B CA 1
ATOM 4047 C C . HIS B 1 230 ? -52.812 28.922 12.07 1 18.97 230 HIS B C 1
ATOM 4049 O O . HIS B 1 230 ? -51.688 29.312 11.781 1 18.97 230 HIS B O 1
ATOM 4055 N N . PRO B 1 231 ? -53.594 28.734 10.844 1 18.11 231 PRO B N 1
ATOM 4056 C CA . PRO B 1 231 ? -54.062 27.641 9.977 1 18.11 231 PRO B CA 1
ATOM 4057 C C . PRO B 1 231 ? -53.188 27.469 8.734 1 18.11 231 PRO B C 1
ATOM 4059 O O . PRO B 1 231 ? -52.75 26.344 8.422 1 18.11 231 PRO B O 1
ATOM 4062 N N . ALA B 1 232 ? -53.219 28.406 7.645 1 16.98 232 ALA B N 1
ATOM 4063 C CA . ALA B 1 232 ? -53.906 28.078 6.391 1 16.98 232 ALA B CA 1
ATOM 4064 C C . ALA B 1 232 ? -52.938 27.469 5.387 1 16.98 232 ALA B C 1
ATOM 4066 O O . ALA B 1 232 ? -53.188 26.422 4.812 1 16.98 232 ALA B O 1
ATOM 4067 N N . ALA B 1 233 ? -52.125 28.281 4.469 1 17.72 233 ALA B N 1
ATOM 4068 C CA . ALA B 1 233 ? -52.375 28.297 3.029 1 17.72 233 ALA B CA 1
ATOM 4069 C C . ALA B 1 233 ? -51.531 27.234 2.322 1 17.72 233 ALA B C 1
ATOM 4071 O O . ALA B 1 233 ? -50.375 27 2.682 1 17.72 233 ALA B O 1
ATOM 4072 N N . LEU B 1 234 ? -52.094 26.328 1.386 1 18.23 234 LEU B N 1
ATOM 4073 C CA . LEU B 1 234 ? -52 25.125 0.587 1 18.23 234 LEU B CA 1
ATOM 4074 C C . LEU B 1 234 ? -51.094 25.328 -0.617 1 18.23 234 LEU B C 1
ATOM 4076 O O . LEU B 1 234 ? -51.562 25.359 -1.758 1 18.23 234 LEU B O 1
ATOM 4080 N N . VAL B 1 235 ? -50.062 26.156 -0.671 1 17.45 235 VAL B N 1
ATOM 4081 C CA . VAL B 1 235 ? -49.688 26.438 -2.055 1 17.45 235 VAL B CA 1
ATOM 4082 C C . VAL B 1 235 ? -49.188 25.172 -2.73 1 17.45 235 VAL B C 1
ATOM 4084 O O . VAL B 1 235 ? -48.281 24.5 -2.217 1 17.45 235 VAL B O 1
ATOM 4087 N N . VAL B 1 236 ? -49.812 24.609 -3.809 1 17.22 236 VAL B N 1
ATOM 4088 C CA . VAL B 1 236 ? -49.906 23.484 -4.719 1 17.22 236 VAL B CA 1
ATOM 4089 C C . VAL B 1 236 ? -48.75 23.5 -5.699 1 17.22 236 VAL B C 1
ATOM 4091 O O . VAL B 1 236 ? -48.531 22.562 -6.461 1 17.22 236 VAL B O 1
ATOM 4094 N N . LEU B 1 237 ? -47.75 24.359 -5.605 1 17.31 237 LEU B N 1
ATOM 4095 C CA . LEU B 1 237 ? -47.188 24.547 -6.945 1 17.31 237 LEU B CA 1
ATOM 4096 C C . LEU B 1 237 ? -46.688 23.234 -7.52 1 17.31 237 LEU B C 1
ATOM 4098 O O . LEU B 1 237 ? -46.25 22.359 -6.773 1 17.31 237 LEU B O 1
ATOM 4102 N N . THR B 1 238 ? -46.75 23.062 -8.922 1 17.84 238 THR B N 1
ATOM 4103 C CA . THR B 1 238 ? -46.812 22.266 -10.141 1 17.84 238 THR B CA 1
ATOM 4104 C C . THR B 1 238 ? -45.438 21.703 -10.477 1 17.84 238 THR B C 1
ATOM 4106 O O . THR B 1 238 ? -44.406 22.297 -10.109 1 17.84 238 THR B O 1
ATOM 4109 N N . THR B 1 239 ? -45.281 20.438 -11 1 18.22 239 THR B N 1
ATOM 4110 C CA . THR B 1 239 ? -44.469 19.25 -11.234 1 18.22 239 THR B CA 1
ATOM 4111 C C . THR B 1 239 ? -43.5 19.484 -12.406 1 18.22 239 THR B C 1
ATOM 4113 O O . THR B 1 239 ? -42.781 18.578 -12.812 1 18.22 239 THR B O 1
ATOM 4116 N N . ARG B 1 240 ? -43.281 20.734 -12.977 1 18 240 ARG B N 1
ATOM 4117 C CA . ARG B 1 240 ? -42.906 20.578 -14.383 1 18 240 ARG B CA 1
ATOM 4118 C C . ARG B 1 240 ? -41.625 19.797 -14.523 1 18 240 ARG B C 1
ATOM 4120 O O . ARG B 1 240 ? -40.844 19.703 -13.586 1 18 240 ARG B O 1
ATOM 4127 N N . SER B 1 241 ? -41.094 19.562 -15.922 1 19.31 241 SER B N 1
ATOM 4128 C CA . SER B 1 241 ? -40.531 18.672 -16.922 1 19.31 241 SER B CA 1
ATOM 4129 C C . SER B 1 241 ? -39 18.766 -16.984 1 19.31 241 SER B C 1
ATOM 4131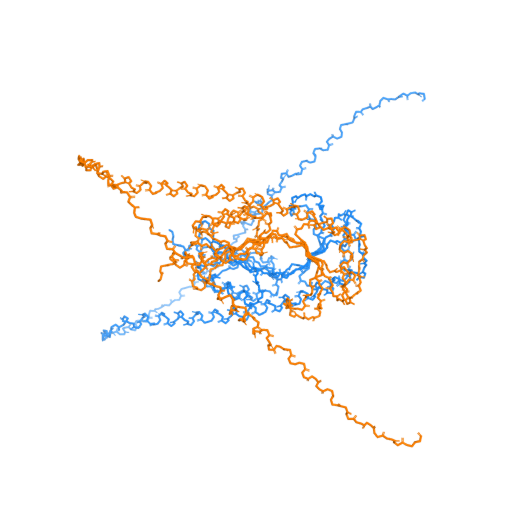 O O . SER B 1 241 ? -38.406 18.344 -17.969 1 19.31 241 SER B O 1
ATOM 4133 N N . HIS B 1 242 ? -38.219 18.781 -15.969 1 18.95 242 HIS B N 1
ATOM 4134 C CA . HIS B 1 242 ? -36.812 19.094 -16.156 1 18.95 242 HIS B CA 1
ATOM 4135 C C . HIS B 1 242 ? -36.094 17.984 -16.906 1 18.95 242 HIS B C 1
ATOM 4137 O O . HIS B 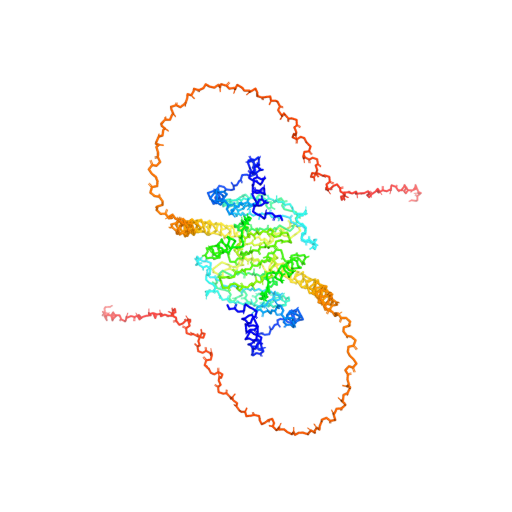1 242 ? -35.375 17.188 -16.312 1 18.95 242 HIS B O 1
ATOM 4143 N N . ALA B 1 243 ? -36.562 17.438 -18 1 19.23 243 ALA B N 1
ATOM 4144 C CA . ALA B 1 243 ? -36 16.297 -18.719 1 19.23 243 ALA B CA 1
ATOM 4145 C C . ALA B 1 243 ? -34.562 16.594 -19.172 1 19.23 243 ALA B C 1
ATOM 4147 O O . ALA B 1 243 ? -33.719 15.695 -19.188 1 19.23 243 ALA B O 1
ATOM 4148 N N . SER B 1 244 ? -34.219 17.719 -19.719 1 19.88 244 SER B N 1
ATOM 4149 C CA . SER B 1 244 ? -33.312 17.781 -20.844 1 19.88 244 SER B CA 1
ATOM 4150 C C . SER B 1 244 ? -31.859 17.641 -20.375 1 19.88 244 SER B C 1
ATOM 4152 O O . SER B 1 244 ? -30.938 17.516 -21.203 1 19.88 244 SER B O 1
ATOM 4154 N N . ALA B 1 245 ? -31.578 17.953 -19.156 1 20.55 245 ALA B N 1
ATOM 4155 C CA . ALA B 1 245 ? -30.203 18.391 -18.938 1 20.55 245 ALA B CA 1
ATOM 4156 C C . ALA B 1 245 ? -29.234 17.203 -18.969 1 20.55 245 ALA B C 1
ATOM 4158 O O . ALA B 1 245 ? -28.047 17.359 -18.672 1 20.55 245 ALA B O 1
ATOM 4159 N N . PHE B 1 246 ? -29.75 15.977 -19.234 1 21.69 246 PHE B N 1
ATOM 4160 C CA . PHE B 1 246 ? -28.891 14.812 -19.016 1 21.69 246 PHE B CA 1
ATOM 4161 C C . PHE B 1 246 ? -27.797 14.742 -20.078 1 21.69 246 PHE B C 1
ATOM 4163 O O . PHE B 1 246 ? -26.703 14.227 -19.812 1 21.69 246 PHE B O 1
ATOM 4170 N N . MET B 1 247 ? -28.016 15.227 -21.297 1 23.16 247 MET B N 1
ATOM 4171 C CA . MET B 1 247 ? -27.203 14.844 -22.453 1 23.16 247 MET B CA 1
ATOM 4172 C C . MET B 1 247 ? -25.781 15.383 -22.297 1 23.16 247 MET B C 1
ATOM 4174 O O . MET B 1 247 ? -24.828 14.781 -22.812 1 23.16 247 MET B O 1
ATOM 4178 N N . ASP B 1 248 ? -25.703 16.578 -21.797 1 23.09 248 ASP B N 1
ATOM 4179 C CA . ASP B 1 248 ? -24.438 17.266 -22.062 1 23.09 248 ASP B CA 1
ATOM 4180 C C . ASP B 1 248 ? -23.281 16.609 -21.297 1 23.09 248 ASP B C 1
ATOM 4182 O O . ASP B 1 248 ? -22.141 16.688 -21.719 1 23.09 248 ASP B O 1
ATOM 4186 N N . ILE B 1 249 ? -23.641 16.062 -20.125 1 24.64 249 ILE B N 1
ATOM 4187 C CA . ILE B 1 249 ? -22.469 15.734 -19.312 1 24.64 249 ILE B CA 1
ATOM 4188 C C . ILE B 1 249 ? -21.75 14.531 -19.922 1 24.64 249 ILE B C 1
ATOM 4190 O O . ILE B 1 249 ? -20.562 14.328 -19.672 1 24.64 249 ILE B O 1
ATOM 4194 N N . LEU B 1 250 ? -22.422 13.773 -20.797 1 25.28 250 LEU B N 1
ATOM 4195 C CA . LEU B 1 250 ? -21.75 12.602 -21.328 1 25.28 250 LEU B CA 1
ATOM 4196 C C . LEU B 1 250 ? -20.578 13.008 -22.234 1 25.28 250 LEU B C 1
ATOM 4198 O O . LEU B 1 250 ? -19.547 12.328 -22.266 1 25.28 250 LEU B O 1
ATOM 4202 N N . ASN B 1 251 ? -20.75 14.023 -22.969 1 26.88 251 ASN B N 1
ATOM 4203 C CA . ASN B 1 251 ? -19.797 14.344 -24.016 1 26.88 251 ASN B CA 1
ATOM 4204 C C . ASN B 1 251 ? -18.422 14.688 -23.438 1 26.88 251 ASN B C 1
ATOM 4206 O O . ASN B 1 251 ? -17.406 14.531 -24.109 1 26.88 251 ASN B O 1
ATOM 4210 N N . ALA B 1 252 ? -18.469 15.297 -22.281 1 24.45 252 ALA B N 1
ATOM 4211 C CA . ALA B 1 252 ? -17.156 15.828 -21.906 1 24.45 252 ALA B CA 1
ATOM 4212 C C . ALA B 1 252 ? -16.156 14.703 -21.641 1 24.45 252 ALA B C 1
ATOM 4214 O O . ALA B 1 252 ? -14.969 14.844 -21.906 1 24.45 252 ALA B O 1
ATOM 4215 N N . PHE B 1 253 ? -16.641 13.57 -21.156 1 25.28 253 PHE B N 1
ATOM 4216 C CA . PHE B 1 253 ? -15.648 12.555 -20.797 1 25.28 253 PHE B CA 1
ATOM 4217 C C . PHE B 1 253 ? -15.062 11.906 -22.031 1 25.28 253 PHE B C 1
ATOM 4219 O O . PHE B 1 253 ? -13.922 11.422 -22.016 1 25.28 253 PHE B O 1
ATOM 4226 N N . PHE B 1 254 ? -15.859 11.82 -23.156 1 25.86 254 PHE B N 1
ATOM 4227 C CA . PHE B 1 254 ? -15.305 11.078 -24.281 1 25.86 254 PHE B CA 1
ATOM 4228 C C . PHE B 1 254 ? -14.211 11.883 -24.969 1 25.86 254 PHE B C 1
ATOM 4230 O O . PHE B 1 254 ? -13.469 11.344 -25.797 1 25.86 254 PHE B O 1
ATOM 4237 N N . SER B 1 255 ? -14.297 13.148 -24.906 1 25.48 255 SER B N 1
ATOM 4238 C CA . SER B 1 255 ? -13.383 13.82 -25.828 1 25.48 255 SER B CA 1
ATOM 4239 C C . SER B 1 255 ? -11.93 13.484 -25.5 1 25.48 255 SER B C 1
ATOM 4241 O O . SER B 1 255 ? -11.031 13.766 -26.297 1 25.48 255 SER B O 1
ATOM 4243 N N . ILE B 1 256 ? -11.648 13.258 -24.281 1 23.28 256 ILE B N 1
ATOM 4244 C CA . ILE B 1 256 ? -10.211 13.273 -24.047 1 23.28 256 ILE B CA 1
ATOM 4245 C C . ILE B 1 256 ? -9.578 12.016 -24.656 1 23.28 256 ILE B C 1
ATOM 4247 O O . ILE B 1 256 ? -8.375 11.984 -24.922 1 23.28 256 ILE B O 1
ATOM 4251 N N . ILE B 1 257 ? -10.414 10.984 -24.906 1 23.95 257 ILE B N 1
ATOM 4252 C CA . ILE B 1 257 ? -9.734 9.773 -25.344 1 23.95 257 ILE B CA 1
ATOM 4253 C C . ILE B 1 257 ? -9.375 9.891 -26.828 1 23.95 257 ILE B C 1
ATOM 4255 O O . ILE B 1 257 ? -8.789 8.977 -27.406 1 23.95 257 ILE B O 1
ATOM 4259 N N . SER B 1 258 ? -9.914 10.938 -27.453 1 22.39 258 SER B N 1
ATOM 4260 C CA . SER B 1 258 ? -9.828 10.773 -28.891 1 22.39 258 SER B CA 1
ATOM 4261 C C . SER B 1 258 ? -8.375 10.727 -29.359 1 22.39 258 SER B C 1
ATOM 4263 O O . SER B 1 258 ? -8.109 10.562 -30.547 1 22.39 258 SER B O 1
ATOM 4265 N N . PHE B 1 259 ? -7.492 11.406 -28.734 1 22.02 259 PHE B N 1
ATOM 4266 C CA . PHE B 1 259 ? -6.359 11.758 -29.594 1 22.02 259 PHE B CA 1
ATOM 4267 C C . PHE B 1 259 ? -5.574 10.516 -30 1 22.02 259 PHE B C 1
ATOM 4269 O O . PHE B 1 259 ? -4.672 10.594 -30.828 1 22.02 259 PHE B O 1
ATOM 4276 N N . MET B 1 260 ? -5.727 9.391 -29.328 1 20.97 260 MET B N 1
ATOM 4277 C CA . MET B 1 260 ? -4.574 8.531 -29.578 1 20.97 260 MET B CA 1
ATOM 4278 C C . MET B 1 260 ? -4.695 7.828 -30.922 1 20.97 260 MET B C 1
ATOM 4280 O O . MET B 1 260 ? -3.801 7.082 -31.328 1 20.97 260 MET B O 1
ATOM 4284 N N . ALA B 1 261 ? -5.922 7.613 -31.438 1 19.28 261 ALA B N 1
ATOM 4285 C CA . ALA B 1 261 ? -5.934 6.43 -32.312 1 19.28 261 ALA B CA 1
ATOM 4286 C C . ALA B 1 261 ? -5.387 6.75 -33.688 1 19.28 261 ALA B C 1
ATOM 4288 O O . ALA B 1 261 ? -5.441 5.914 -34.594 1 19.28 261 ALA B O 1
ATOM 4289 N N . SER B 1 262 ? -4.773 7.891 -34.062 1 18.03 262 SER B N 1
ATOM 4290 C CA . SER B 1 262 ? -4.73 7.957 -35.531 1 18.03 262 SER B CA 1
ATOM 4291 C C . SER B 1 262 ? -3.832 6.875 -36.094 1 18.03 262 SER B C 1
ATOM 4293 O O . SER B 1 262 ? -2.639 6.816 -35.781 1 18.03 262 SER B O 1
ATOM 4295 N N . PRO B 1 263 ? -4.297 5.633 -36.406 1 20.48 263 PRO B N 1
ATOM 4296 C CA . PRO B 1 263 ? -3.564 4.543 -37.062 1 20.48 263 PRO B CA 1
ATOM 4297 C C . PRO B 1 263 ? -3.088 4.906 -38.469 1 20.48 263 PRO B C 1
ATOM 4299 O O . PRO B 1 263 ? -2.531 4.062 -39.188 1 20.48 263 PRO B O 1
ATOM 4302 N N . GLN B 1 264 ? -2.855 6.117 -38.969 1 18.16 264 GLN B N 1
ATOM 4303 C CA . GLN B 1 264 ? -2.852 6.242 -40.406 1 18.16 264 GLN B CA 1
ATOM 4304 C C . GLN B 1 264 ? -1.791 5.34 -41.031 1 18.16 264 GLN B C 1
ATOM 4306 O O . GLN B 1 264 ? -0.611 5.691 -41.062 1 18.16 264 GLN B O 1
ATOM 4311 N N . PHE B 1 265 ? -1.5 4.043 -40.781 1 18.31 265 PHE B N 1
ATOM 4312 C CA . PHE B 1 265 ? -0.483 3.383 -41.594 1 18.31 265 PHE B CA 1
ATOM 4313 C C . PHE B 1 265 ? -0.978 3.172 -43 1 18.31 265 PHE B C 1
ATOM 4315 O O . PHE B 1 265 ? -1.838 2.324 -43.25 1 18.31 265 PHE B O 1
ATOM 4322 N N . PHE B 1 266 ? -1.311 4.168 -43.875 1 17.95 266 PHE B N 1
ATOM 4323 C CA . PHE B 1 266 ? -1.715 3.848 -45.219 1 17.95 266 PHE B CA 1
ATOM 4324 C C . PHE B 1 266 ? -0.614 3.08 -45.938 1 17.95 266 PHE B C 1
ATOM 4326 O O . PHE B 1 266 ? 0.537 3.52 -46 1 17.95 266 PHE B O 1
ATOM 4333 N N . PHE B 1 267 ? -0.67 1.699 -45.969 1 19.02 267 PHE B N 1
ATOM 4334 C CA . PHE B 1 267 ? 0.037 0.731 -46.812 1 19.02 267 PHE B CA 1
ATOM 4335 C C . PHE B 1 267 ? -0.095 1.086 -48.281 1 19.02 267 PHE B C 1
ATOM 4337 O O . PHE B 1 267 ? -1.193 1.041 -48.844 1 19.02 267 PHE B O 1
ATOM 4344 N N . LEU B 1 268 ? 0.553 2.135 -48.844 1 18.42 268 LEU B N 1
ATOM 4345 C CA . LEU B 1 268 ? 0.565 2.355 -50.281 1 18.42 268 LEU B CA 1
ATOM 4346 C C . LEU B 1 268 ? 1.051 1.111 -51 1 18.42 268 LEU B C 1
ATOM 4348 O O . LEU B 1 268 ? 2.02 0.473 -50.594 1 18.42 268 LEU B O 1
ATOM 4352 N N . SER B 1 269 ? 0.236 0.406 -51.938 1 18.94 269 SER B N 1
ATOM 4353 C CA . SER B 1 269 ? 0.092 -0.662 -52.938 1 18.94 269 SER B CA 1
ATOM 4354 C C . SER B 1 269 ? 1.107 -0.516 -54.062 1 18.94 269 SER B C 1
ATOM 4356 O O . SER B 1 269 ? 1.022 -1.212 -55.062 1 18.94 269 SER B O 1
ATOM 4358 N N . SER B 1 270 ? 2.363 -0.047 -54.062 1 19.12 270 SER B N 1
ATOM 4359 C CA . SER B 1 270 ? 2.902 0.061 -55.406 1 19.12 270 SER B CA 1
ATOM 4360 C C . SER B 1 270 ? 2.98 -1.304 -56.094 1 19.12 270 SER B C 1
ATOM 4362 O O . SER B 1 270 ? 3.26 -2.311 -55.438 1 19.12 270 SER B O 1
ATOM 4364 N N . PRO B 1 271 ? 2.498 -1.567 -57.469 1 21.36 271 PRO B N 1
ATOM 4365 C CA . PRO B 1 271 ? 2.291 -2.588 -58.5 1 21.36 271 PRO B CA 1
ATOM 4366 C C . PRO B 1 271 ? 3.596 -3.219 -59 1 21.36 271 PRO B C 1
ATOM 4368 O O . PRO B 1 271 ? 4.57 -2.508 -59.25 1 21.36 271 PRO B O 1
ATOM 4371 N N . LEU B 1 272 ? 4.246 -4.199 -58.406 1 20.06 272 LEU B N 1
ATOM 4372 C CA . LEU B 1 272 ? 5.297 -4.871 -59.156 1 20.06 272 LEU B CA 1
ATOM 4373 C C . LEU B 1 272 ? 4.797 -5.297 -60.531 1 20.06 272 LEU B C 1
ATOM 4375 O O . LEU B 1 272 ? 3.662 -5.758 -60.656 1 20.06 272 LEU B O 1
ATOM 4379 N N . THR B 1 273 ? 5.402 -4.844 -61.719 1 20.48 273 THR B N 1
ATOM 4380 C CA . THR B 1 273 ? 5.531 -5.141 -63.156 1 20.48 273 THR B CA 1
ATOM 4381 C C . THR B 1 273 ? 5.719 -6.641 -63.375 1 20.48 273 THR B C 1
ATOM 4383 O O . THR B 1 273 ? 6.191 -7.352 -62.469 1 20.48 273 THR B O 1
ATOM 4386 N N . VAL B 1 274 ? 5.363 -7.281 -64.75 1 22.02 274 VAL B N 1
ATOM 4387 C CA . VAL B 1 274 ? 5.016 -8.32 -65.688 1 22.02 274 VAL B CA 1
ATOM 4388 C C . VAL B 1 274 ? 6.273 -9.07 -66.125 1 22.02 274 VAL B C 1
ATOM 4390 O O . VAL B 1 274 ? 6.191 -10.141 -66.75 1 22.02 274 VAL B O 1
ATOM 4393 N N . CYS B 1 275 ? 7.582 -8.711 -66 1 20.81 275 CYS B N 1
ATOM 4394 C CA . CYS B 1 275 ? 8.383 -9.352 -67.062 1 20.81 275 CYS B CA 1
ATOM 4395 C C . CYS B 1 275 ? 8.242 -10.867 -67 1 20.81 275 CYS B C 1
ATOM 4397 O O . CYS B 1 275 ? 7.852 -11.422 -65.938 1 20.81 275 CYS B O 1
ATOM 4399 N N . HIS B 1 276 ? 8.867 -11.688 -68 1 22.33 276 HIS B N 1
ATOM 4400 C CA . HIS B 1 276 ? 9.094 -12.82 -68.938 1 22.33 276 HIS B CA 1
ATOM 4401 C C . HIS B 1 276 ? 9.688 -14.008 -68.188 1 22.33 276 HIS B C 1
ATOM 4403 O O . HIS B 1 276 ? 9.195 -15.133 -68.312 1 22.33 276 HIS B O 1
ATOM 4409 N N . ILE B 1 277 ? 10.922 -14.234 -67.75 1 22.08 277 ILE B N 1
ATOM 4410 C CA . ILE B 1 277 ? 11.234 -15.641 -68.062 1 22.08 277 ILE B CA 1
ATOM 4411 C C . ILE B 1 277 ? 10.492 -16.531 -67.062 1 22.08 277 ILE B C 1
ATOM 4413 O O . ILE B 1 277 ? 10.422 -16.219 -65.875 1 22.08 277 ILE B O 1
#

Nearest PDB structures (foldseek):
  2it3-assembly1_B  TM=9.245E-01  e=4.496E-17  Pyrococcus horikoshii
  2it2-assembly1_B  TM=9.285E-01  e=5.998E-17  Pyrococcus horikoshii
  2qg3-assembly1_A  TM=8.730E-01  e=1.514E-15  Archaeoglobus fulgidus DSM 4304
  2dvk-assembly1_A-2  TM=8.880E-01  e=6.824E-13  Aeropyrum pernix
  1tlj-assembly1_B  TM=8.562E-01  e=4.573E-12  Saccharolobus solfataricus

Radius of gyration: 32.12 Å; Cα contacts (8 Å, |Δi|>4): 697; chains: 2; bounding box: 101×123×106 Å

Foldseek 3Di:
DPLLVVLQVVLVVQVVVVVVCVVVDDDPLCVLVQVVQSVDSFKHWNDWDAKKKWKWAAAVPPPDPPPVRIDTLDIDLAQDDLVSVVVSLLPHQAWIKIKIAFIKTKMWGSDPVRLVLLQVLLCVLQQVVKDWDQDPVGTIMIMRHHPQMDIGTQAHRSHGPDDSVVVVVVSVVSNVSSVVRSSSSVSSSVSVVVSVVVVVVVVVVVVVVVVVVPPPPPVPPDDPPPDPDDDDDDPDPPPDDPPDPPPPVVPVVPVVVPPPPPPPPPPDDDDPDDDDD/DPLLVVLQVVLVVQVVVVVVCVVVDDDPLCVLVQVVQSVDSFKHWNDWDAKKKWKKAAAVPPPPPPPVRIDTLDIDLAQDDLVSVVVSLLPHQAWIKIKIAFIKTKMWGSDPVRLVLLQVLLCVLQQVVKDWDADPVGTIMIMRHHPDMDIGTQAHRSHGPDDSVVVVVVSVVSNVSSVVRSSSSVSSSVSVVVSVVVVVVVVVVVVVVVVVVPPPPPVPPDDPPPPPDDDDDDPPDDDDDPPDPPPPVVPVVPVVPPPPPPPPPPPPDDDPDDDDD

pLDDT: mean 72.04, std 31.13, range [16.98, 98.38]

Secondary structure (DSSP, 8-state):
--HHHHHHHHHHHHHHHHHH--SS---GGGHHHHHHHHTSTTEEEEEEE--EEEEEEE-TT-SS--GGG-EEEEEESSPPPHHHHHHHHTT--SEEEEEEE--EEEEEESSHHHHHHHHHHHHHTT-TT-EEEE-TT--EEEEEE-S--EEEE-EETTEE-S-HHHHHHHHHHHHHHHHHHHHHHHHHHHHHHHHHHHHHHHHHHHHHHHHHHS-----------------------------GGGHHHHHHHHGGGGGGG----------------/--HHHHHHHHHHHHHHHHHH--SS---GGGHHHHHHHHTSTTEEEEEEE--EEEEEEE-TT-SS--GGG-EEEEEESSPPPHHHHHHHHTT--SEEEEEEE--EEEEEESSHHHHHHHHHHHHHTT-TT-EEEE-TT--EEEEEE-S--EEEE-EETTEE-S-HHHHHHHHHHHHHHHHHHHHHHHHHHHHHHHHHHHHHHHHHHHHHHHHHHS-----------------------------GGGHHHHHHHHGGGGGGG----------------

Organism: Rhinolophus ferrumequinum (NCBI:txid59479)

Solvent-accessible surface area (backbone atoms only — not comparable to full-atom values): 32062 Å² total; per-residue (Å²): 129,63,64,65,60,51,46,53,50,51,45,53,56,50,54,53,47,52,63,65,37,57,74,74,60,69,44,80,86,38,43,68,54,51,49,58,40,49,72,37,92,54,34,32,67,80,48,74,43,67,28,35,40,36,32,36,27,24,62,72,82,54,80,67,84,52,73,83,66,46,45,76,57,41,77,38,75,56,79,70,54,62,68,61,49,54,57,36,54,71,69,40,63,24,30,23,31,41,30,34,44,51,42,36,39,33,32,40,30,69,46,70,68,55,40,40,54,52,48,51,43,34,39,75,31,62,21,70,52,39,26,35,45,62,45,95,89,62,50,34,35,33,40,43,24,48,80,61,69,36,38,33,77,43,25,55,73,38,41,73,60,68,53,69,66,41,50,49,52,48,42,53,52,48,35,48,51,51,50,52,43,51,51,34,52,51,46,30,45,55,50,43,55,53,53,54,53,51,50,51,50,54,51,53,53,54,52,50,53,57,58,58,73,63,60,66,82,74,76,77,77,79,79,74,82,72,79,77,82,83,91,79,89,74,89,78,80,77,77,81,75,90,66,73,77,65,64,63,68,60,54,64,68,57,59,72,68,58,73,73,65,80,72,85,65,86,78,81,72,84,78,84,83,77,88,81,132,129,64,64,66,59,51,46,51,51,51,46,52,55,50,54,54,46,52,63,64,38,58,77,72,60,68,46,80,88,40,43,68,54,52,49,58,40,49,70,37,91,53,35,32,68,80,47,74,43,66,28,34,42,35,32,35,26,25,62,71,82,53,80,67,84,52,72,83,67,47,47,77,58,41,78,36,76,57,78,69,54,64,66,62,50,53,58,35,55,71,70,38,65,24,32,23,29,41,31,34,43,52,41,36,38,33,33,40,29,70,44,71,68,57,41,38,54,53,48,53,43,35,38,75,32,62,21,70,51,39,26,34,44,60,44,96,88,61,52,35,35,32,40,43,25,48,80,63,68,36,39,33,78,42,25,56,73,39,40,73,59,66,53,70,67,42,50,50,53,50,41,52,52,48,38,49,50,51,52,53,44,52,51,33,52,51,45,29,46,55,50,44,54,54,55,57,52,51,49,52,49,54,51,52,52,54,50,50,54,56,56,58,71,65,60,68,82,75,73,77,77,78,81,74,81,70,80,77,81,87,87,81,90,76,85,72,86,81,84,80,78,87,66,75,77,66,65,65,68,59,55,64,67,57,60,72,66,58,72,71,65,80,67,83,71,79,80,80,73,86,79,84,86,79,89,77,134